Protein AF-A0A7J3LNP2-F1 (afdb_monomer_lite)

Radius of gyration: 27.48 Å; chains: 1; bounding box: 74×48×82 Å

pLDDT: mean 85.3, std 13.69, range [31.03, 98.06]

Sequence (519 aa):
MMDLSYWGIEAVNIIELNIPNTFGRKFVVDEKYLLKESVDSYGRHVEEKALRLLKEKGISVPEMIGESHVDGGKILTLFHLHKPIIKLEEHTLVKVARGLADISRLDKTDFQKLSVRQESLRESLALISSMVRERADKKTLDASEQAILSLDKDLIPFLQYFNTTLSHGDMHPDNLLMENDKVIFADWETIAIREELFDLAALLGCMAIAEPTDILGHKAKALLSEYVKEAKPTKLAFSLLPELVIASRLKWLCKWLILNNDYDIIRMESDLILMLLENRVKLRSLWLKYADTDFRYSRHKWFLQDAAMMDEVNKAMESLKAEPKNDAQFASDLRQSMIFHGQHDDIISLLKARNCIRQLYDRNKDPHILAEYTIAIGNSCLDLSKFGLRQALDATMKELKKIIDANPDNHDLKIGYAYSLRNNSIAIAEAGHLKTSLAMVAELGRLSESVDELEIKGEYARSLSNAITSLLPQTSQEELDIYFQKLDALYRRYETPKIRAAYQIAKTNMVRAGYRIKT

Structure (mmCIF, N/CA/C/O backbone):
data_AF-A0A7J3LNP2-F1
#
_entry.id   AF-A0A7J3LNP2-F1
#
loop_
_atom_site.group_PDB
_atom_site.id
_atom_site.type_symbol
_atom_site.label_atom_id
_atom_site.label_alt_id
_atom_site.label_comp_id
_atom_site.label_asym_id
_atom_site.label_entity_id
_atom_site.label_seq_id
_atom_site.pdbx_PDB_ins_code
_atom_site.Cartn_x
_atom_site.Cartn_y
_atom_site.Cartn_z
_atom_site.occupancy
_atom_site.B_iso_or_equiv
_atom_site.auth_seq_id
_atom_site.auth_comp_id
_atom_site.auth_asym_id
_atom_site.auth_atom_id
_atom_site.pdbx_PDB_model_num
ATOM 1 N N . MET A 1 1 ? -29.470 19.037 32.939 1.00 49.69 1 MET A N 1
ATOM 2 C CA . MET A 1 1 ? -30.241 18.302 31.917 1.00 49.69 1 MET A CA 1
ATOM 3 C C . MET A 1 1 ? -29.855 18.929 30.587 1.00 49.69 1 MET A C 1
ATOM 5 O O . MET A 1 1 ? -29.885 20.151 30.527 1.00 49.69 1 MET A O 1
ATOM 9 N N . MET A 1 2 ? -29.352 18.163 29.613 1.00 63.81 2 MET A N 1
ATOM 10 C CA . MET A 1 2 ? -29.056 18.720 28.283 1.00 63.81 2 MET A CA 1
ATOM 11 C C . MET A 1 2 ? -30.386 19.103 27.628 1.00 63.81 2 MET A C 1
ATOM 13 O O . MET A 1 2 ? -31.267 18.255 27.525 1.00 63.81 2 MET A O 1
ATOM 17 N N . ASP A 1 3 ? -30.547 20.373 27.258 1.00 67.94 3 ASP A N 1
ATOM 18 C CA . ASP A 1 3 ? -31.742 20.853 26.565 1.00 67.94 3 ASP A CA 1
ATOM 19 C C . ASP A 1 3 ? -31.627 20.514 25.073 1.00 67.94 3 ASP A C 1
ATOM 21 O O . ASP A 1 3 ? -30.800 21.077 24.358 1.00 67.94 3 ASP A O 1
ATOM 25 N N . LEU A 1 4 ? -32.423 19.540 24.628 1.00 76.12 4 LEU A N 1
ATOM 26 C CA . LEU A 1 4 ? -32.481 19.073 23.238 1.00 76.12 4 LEU A CA 1
ATOM 27 C C . LEU A 1 4 ? -33.705 19.636 22.494 1.00 76.12 4 LEU A C 1
ATOM 29 O O . LEU A 1 4 ? -33.967 19.247 21.352 1.00 76.12 4 LEU A O 1
ATOM 33 N N . SER A 1 5 ? -34.436 20.580 23.105 1.00 71.62 5 SER A N 1
ATOM 34 C CA . SER A 1 5 ? -35.644 21.187 22.529 1.00 71.62 5 SER A CA 1
ATOM 35 C C . SER A 1 5 ? -35.372 21.926 21.218 1.00 71.62 5 SER A C 1
ATOM 37 O O . SER A 1 5 ? -36.244 21.975 20.352 1.00 71.62 5 SER A O 1
ATOM 39 N N . TYR A 1 6 ? -34.141 22.411 21.013 1.00 72.62 6 TYR A N 1
ATOM 40 C CA . TYR A 1 6 ? -33.697 23.005 19.748 1.00 72.62 6 TYR A CA 1
ATOM 41 C C . TYR A 1 6 ? -33.817 22.041 18.554 1.00 72.62 6 TYR A C 1
ATOM 43 O O . TYR A 1 6 ? -34.052 22.471 17.427 1.00 72.62 6 TYR A O 1
ATOM 51 N N . TRP A 1 7 ? -33.719 20.730 18.795 1.00 78.00 7 TRP A N 1
ATOM 52 C CA . TRP A 1 7 ? -33.943 19.687 17.788 1.00 78.00 7 TRP A CA 1
ATOM 53 C C . TRP A 1 7 ? -35.367 19.115 17.817 1.00 78.00 7 TRP A C 1
ATOM 55 O O . TRP A 1 7 ? -35.637 18.103 17.174 1.00 78.00 7 TRP A O 1
ATOM 65 N N . GLY A 1 8 ? -36.285 19.742 18.559 1.00 77.25 8 GLY A N 1
ATOM 66 C CA . GLY A 1 8 ? -37.655 19.264 18.745 1.00 77.25 8 GLY A CA 1
ATOM 67 C C . GLY A 1 8 ? -37.750 17.983 19.579 1.00 77.25 8 GLY A C 1
ATOM 68 O O . GLY A 1 8 ? -38.730 17.251 19.451 1.00 77.25 8 GLY A O 1
ATOM 69 N N . ILE A 1 9 ? -36.733 17.684 20.397 1.00 79.19 9 ILE A N 1
ATOM 70 C CA . ILE A 1 9 ? -36.665 16.467 21.212 1.00 79.19 9 ILE A CA 1
ATOM 71 C C . ILE A 1 9 ? -36.854 16.832 22.683 1.00 79.19 9 ILE A C 1
ATOM 73 O O . ILE A 1 9 ? -35.995 17.456 23.305 1.00 79.19 9 ILE A O 1
ATOM 77 N N . GLU A 1 10 ? -37.969 16.387 23.252 1.00 81.38 10 GLU A N 1
ATOM 78 C CA . GLU A 1 10 ? -38.196 16.382 24.697 1.00 81.38 10 GLU A CA 1
ATOM 79 C C . GLU A 1 10 ? -37.646 15.077 25.280 1.00 81.38 10 GLU A C 1
ATOM 81 O O . GLU A 1 10 ? -38.357 14.079 25.383 1.00 81.38 10 GLU A O 1
ATOM 86 N N . ALA A 1 11 ? -36.352 15.065 25.602 1.00 76.81 11 ALA A N 1
ATOM 87 C CA . ALA A 1 11 ? -35.687 13.861 26.086 1.00 76.81 11 ALA A CA 1
ATOM 88 C C . ALA A 1 11 ? -36.170 13.448 27.479 1.00 76.81 11 ALA A C 1
ATOM 90 O O . ALA A 1 11 ? -36.102 14.229 28.431 1.00 76.81 11 ALA A O 1
ATOM 91 N N . VAL A 1 12 ? -36.594 12.191 27.606 1.00 77.06 12 VAL A N 1
ATOM 92 C CA . VAL A 1 12 ? -37.086 11.611 28.866 1.00 77.06 12 VAL A CA 1
ATOM 93 C C . VAL A 1 12 ? -35.993 10.789 29.546 1.00 77.06 12 VAL A C 1
ATOM 95 O O . VAL A 1 12 ? -35.893 10.776 30.773 1.00 77.06 12 VAL A O 1
ATOM 98 N N . ASN A 1 13 ? -35.146 10.126 28.758 1.00 83.25 13 ASN A N 1
ATOM 99 C CA . ASN A 1 13 ? -34.056 9.289 29.232 1.00 83.25 13 ASN A CA 1
ATOM 100 C C . ASN A 1 13 ? -32.752 9.623 28.496 1.00 83.25 13 ASN A C 1
ATOM 102 O O . ASN A 1 13 ? -32.675 9.536 27.271 1.00 83.25 13 ASN A O 1
ATOM 106 N N . ILE A 1 14 ? -31.713 9.975 29.254 1.00 86.62 14 ILE A N 1
ATOM 107 C CA . ILE A 1 14 ? -30.367 10.226 28.734 1.00 86.62 14 ILE A CA 1
ATOM 108 C C . ILE A 1 14 ? -29.396 9.362 29.530 1.00 86.62 14 ILE A C 1
ATOM 110 O O . ILE A 1 14 ? -29.218 9.564 30.731 1.00 86.62 14 ILE A O 1
ATOM 114 N N . ILE A 1 15 ? -28.759 8.413 28.850 1.00 87.38 15 ILE A N 1
ATOM 115 C CA . ILE A 1 15 ? -27.792 7.489 29.442 1.00 87.38 15 ILE A CA 1
ATOM 116 C C . ILE A 1 15 ? -26.427 7.789 28.843 1.00 87.38 15 ILE A C 1
ATOM 118 O O . ILE A 1 15 ? -26.240 7.692 27.633 1.00 87.38 15 ILE A O 1
ATOM 122 N N . GLU A 1 16 ? -25.457 8.137 29.680 1.00 87.62 16 GLU A N 1
ATOM 123 C CA . GLU A 1 16 ? -24.072 8.252 29.233 1.00 87.62 16 GLU A CA 1
ATOM 124 C C . GLU A 1 16 ? -23.495 6.869 28.922 1.00 87.62 16 GLU A C 1
ATOM 126 O O . GLU A 1 16 ? -23.549 5.953 29.746 1.00 87.62 16 GLU A O 1
ATOM 131 N N . LEU A 1 17 ? -22.928 6.723 27.727 1.00 81.94 17 LEU A N 1
ATOM 132 C CA . LEU A 1 17 ? -22.176 5.542 27.348 1.00 81.94 17 LEU A CA 1
ATOM 133 C C . LEU A 1 17 ? -20.747 5.701 27.847 1.00 81.94 17 LEU A C 1
ATOM 135 O O . LEU A 1 17 ? -19.989 6.535 27.350 1.00 81.94 17 LEU A O 1
ATOM 139 N N . ASN A 1 18 ? -20.360 4.860 28.799 1.00 71.94 18 ASN A N 1
ATOM 140 C CA . ASN A 1 18 ? -18.971 4.761 29.212 1.00 71.94 18 ASN A CA 1
ATOM 141 C C . ASN A 1 18 ? -18.219 3.859 28.223 1.00 71.94 18 ASN A C 1
ATOM 143 O O . ASN A 1 18 ? -18.024 2.672 28.482 1.00 71.94 18 ASN A O 1
ATOM 147 N N . ILE A 1 19 ? -17.889 4.407 27.050 1.00 67.06 19 ILE A N 1
ATOM 148 C CA . ILE A 1 19 ? -17.102 3.708 26.029 1.00 67.06 19 ILE A CA 1
ATOM 149 C C . ILE A 1 19 ? -15.628 4.044 26.259 1.00 67.06 19 ILE A C 1
ATOM 151 O O . ILE A 1 19 ? -15.241 5.208 26.118 1.00 67.06 19 ILE A O 1
ATOM 155 N N . PRO A 1 20 ? -14.782 3.062 26.606 1.00 54.44 20 PRO A N 1
ATOM 156 C CA . PRO A 1 20 ? -13.359 3.309 26.756 1.00 54.44 20 PRO A CA 1
ATOM 157 C C . PRO A 1 20 ? -12.757 3.853 25.452 1.00 54.44 20 PRO A C 1
ATOM 159 O O . PRO A 1 20 ? -12.968 3.293 24.380 1.00 54.44 20 PRO A O 1
ATOM 162 N N . ASN A 1 21 ? -11.923 4.892 25.553 1.00 54.72 21 ASN A N 1
ATOM 163 C CA . ASN A 1 21 ? -11.027 5.363 24.484 1.00 54.72 21 ASN A CA 1
ATOM 164 C C . ASN A 1 21 ? -11.664 6.016 23.241 1.00 54.72 21 ASN A C 1
ATOM 166 O O . ASN A 1 21 ? -10.982 6.101 22.212 1.00 54.72 21 ASN A O 1
ATOM 170 N N . THR A 1 22 ? -12.903 6.507 23.332 1.00 62.06 22 THR A N 1
ATOM 171 C CA . THR A 1 22 ? -13.508 7.382 22.310 1.00 62.06 22 THR A CA 1
ATOM 172 C C . THR A 1 22 ? -13.171 8.844 22.578 1.00 62.06 22 THR A C 1
ATOM 174 O O . THR A 1 22 ? -13.056 9.240 23.742 1.00 62.06 22 THR A O 1
ATOM 177 N N . PHE A 1 23 ? -13.049 9.678 21.542 1.00 62.78 23 PHE A N 1
ATOM 178 C CA . PHE A 1 23 ? -12.929 11.112 21.779 1.00 62.78 23 PHE A CA 1
ATOM 179 C C . PHE A 1 23 ? -14.318 11.709 22.043 1.00 62.78 23 PHE A C 1
ATOM 181 O O . PHE A 1 23 ? -15.286 11.485 21.310 1.00 62.78 23 PHE A O 1
ATOM 188 N N . GLY A 1 24 ? -14.410 12.492 23.116 1.00 72.88 24 GLY A N 1
ATOM 189 C CA . GLY A 1 24 ? -15.668 13.096 23.539 1.00 72.88 24 GLY A CA 1
ATOM 190 C C . GLY A 1 24 ? -16.588 12.145 24.311 1.00 72.88 24 GLY A C 1
ATOM 191 O O . GLY A 1 24 ? -16.359 10.938 24.392 1.00 72.88 24 GLY A O 1
ATOM 192 N N . ARG A 1 25 ? -17.633 12.715 24.918 1.00 85.00 25 ARG A N 1
ATOM 193 C CA . ARG A 1 25 ? -18.634 11.965 25.696 1.00 85.00 25 ARG A CA 1
ATOM 194 C C . ARG A 1 25 ? -19.793 11.583 24.788 1.00 85.00 25 ARG A C 1
ATOM 196 O O . ARG A 1 25 ? -20.217 12.390 23.964 1.00 85.00 25 ARG A O 1
ATOM 203 N N . LYS A 1 26 ? -20.316 10.368 24.934 1.00 88.81 26 LYS A N 1
ATOM 204 C CA . LYS A 1 26 ? -21.424 9.857 24.118 1.00 88.81 26 LYS A CA 1
ATOM 205 C C . LYS A 1 26 ? -22.612 9.533 25.016 1.00 88.81 26 LYS A C 1
ATOM 207 O O . LYS A 1 26 ? -22.437 8.956 26.084 1.00 88.81 26 LYS A O 1
ATOM 212 N N . PHE A 1 27 ? -23.816 9.880 24.581 1.00 90.06 27 PHE A N 1
ATOM 213 C CA . PHE A 1 27 ? -25.049 9.651 25.327 1.00 90.06 27 PHE A CA 1
ATOM 214 C C . PHE A 1 27 ? -26.096 9.009 24.424 1.00 90.06 27 PHE A C 1
ATOM 216 O O . PHE A 1 27 ? -26.294 9.449 23.294 1.00 90.06 27 PHE A O 1
ATOM 223 N N . VAL A 1 28 ? -26.792 7.995 24.923 1.00 90.50 28 VAL A N 1
ATOM 224 C CA . VAL A 1 28 ? -28.015 7.486 24.301 1.00 90.50 28 VAL A CA 1
ATOM 225 C C . VAL A 1 28 ? -29.185 8.309 24.813 1.00 90.50 28 VAL A C 1
ATOM 227 O O . VAL A 1 28 ? -29.370 8.430 26.023 1.00 90.50 28 VAL A O 1
ATOM 230 N N . VAL A 1 29 ? -29.974 8.852 23.891 1.00 90.50 29 VAL A N 1
ATOM 231 C CA . VAL A 1 29 ? -31.170 9.643 24.190 1.00 90.50 29 VAL A CA 1
ATOM 232 C C . VAL A 1 29 ? -32.399 8.878 23.708 1.00 90.50 29 VAL A C 1
ATOM 234 O O . VAL A 1 29 ? -32.508 8.555 22.520 1.00 90.50 29 VAL A O 1
ATOM 237 N N . ASP A 1 30 ? -33.296 8.558 24.643 1.00 89.56 30 ASP A N 1
ATOM 238 C CA . ASP A 1 30 ? -34.567 7.845 24.434 1.00 89.56 30 ASP A CA 1
ATOM 239 C C . ASP A 1 30 ? -34.457 6.561 23.591 1.00 89.56 30 ASP A C 1
ATOM 241 O O . ASP A 1 30 ? -35.380 6.217 22.854 1.00 89.56 30 ASP A O 1
ATOM 245 N N . GLU A 1 31 ? -33.308 5.875 23.654 1.00 87.19 31 GLU A N 1
ATOM 246 C CA . GLU A 1 31 ? -32.991 4.669 22.861 1.00 87.19 31 GLU A CA 1
ATOM 247 C C . GLU A 1 31 ? -33.110 4.856 21.334 1.00 87.19 31 GLU A C 1
ATOM 249 O O . GLU A 1 31 ? -33.154 3.888 20.575 1.00 87.19 31 GLU A O 1
ATOM 254 N N . LYS A 1 32 ? -33.151 6.108 20.869 1.00 88.94 32 LYS A N 1
ATOM 255 C CA . LYS A 1 32 ? -33.367 6.474 19.461 1.00 88.94 32 LYS A CA 1
ATOM 256 C C . LYS A 1 32 ? -32.224 7.277 18.875 1.00 88.94 32 LYS A C 1
ATOM 258 O O . LYS A 1 32 ? -31.996 7.217 17.666 1.00 88.94 32 LYS A O 1
ATOM 263 N N . TYR A 1 33 ? -31.518 8.023 19.717 1.00 91.94 33 TYR A N 1
ATOM 264 C CA . TYR A 1 33 ? -30.468 8.923 19.277 1.00 91.94 33 TYR A CA 1
ATOM 265 C C . TYR A 1 33 ? -29.167 8.688 20.028 1.00 91.94 33 TYR A C 1
ATOM 267 O O . TYR A 1 33 ? -29.158 8.260 21.183 1.00 91.94 33 TYR A O 1
ATOM 275 N N . LEU A 1 34 ? -28.072 9.008 19.351 1.00 90.94 34 LEU A N 1
ATOM 276 C CA . LEU A 1 34 ? -26.740 9.096 19.919 1.00 90.94 34 LEU A CA 1
ATOM 277 C C . LEU A 1 34 ? -26.313 10.564 19.905 1.00 90.94 34 LEU A C 1
ATOM 279 O O . LEU A 1 34 ? -26.183 11.170 18.846 1.00 90.94 34 LEU A O 1
ATOM 283 N N . LEU A 1 35 ? -26.080 11.132 21.079 1.00 90.19 35 LEU A N 1
ATOM 284 C CA . LEU A 1 35 ? -25.554 12.479 21.247 1.00 90.19 35 LEU A CA 1
ATOM 285 C C . LEU A 1 35 ? -24.053 12.397 21.539 1.00 90.19 35 LEU A C 1
ATOM 287 O O . LEU A 1 35 ? -23.650 11.765 22.514 1.00 90.19 35 LEU A O 1
ATOM 291 N N . LYS A 1 36 ? -23.225 13.031 20.707 1.00 89.25 36 LYS A N 1
ATOM 292 C CA . LYS A 1 36 ? -21.769 13.139 20.888 1.00 89.25 36 LYS A CA 1
ATOM 293 C C . LYS A 1 36 ? -21.424 14.558 21.336 1.00 89.25 36 LYS A C 1
ATOM 295 O O . LYS A 1 36 ? -21.728 15.519 20.635 1.00 89.25 36 LYS A O 1
ATOM 300 N N . GLU A 1 37 ? -20.776 14.685 22.488 1.00 88.44 37 GLU A N 1
ATOM 301 C CA . GLU A 1 37 ? -20.154 15.921 22.961 1.00 88.44 37 GLU A CA 1
ATOM 302 C C . GLU A 1 37 ? -18.683 15.926 22.549 1.00 88.44 37 GLU A C 1
ATOM 304 O O . GLU A 1 37 ? -17.913 15.060 22.962 1.00 88.44 37 GLU A O 1
ATOM 309 N N . SER A 1 38 ? -18.290 16.922 21.761 1.00 85.81 38 SER A N 1
ATOM 310 C CA . SER A 1 38 ? -16.926 17.114 21.269 1.00 85.81 38 SER A CA 1
ATOM 311 C C . SER A 1 38 ? -16.432 18.535 21.540 1.00 85.81 38 SER A C 1
ATOM 313 O O . SER A 1 38 ? -17.206 19.426 21.895 1.00 85.81 38 SER A O 1
ATOM 315 N N . VAL A 1 39 ? -15.123 18.744 21.404 1.00 85.00 39 VAL A N 1
ATOM 316 C CA . VAL A 1 39 ? -14.512 20.074 21.502 1.00 85.00 39 VAL A CA 1
ATOM 317 C C . VAL A 1 39 ? -14.521 20.723 20.124 1.00 85.00 39 VAL A C 1
ATOM 319 O O . VAL A 1 39 ? -14.145 20.083 19.135 1.00 85.00 39 VAL A O 1
ATOM 322 N N . ASP A 1 40 ? -14.914 21.995 20.079 1.00 80.88 40 ASP A N 1
ATOM 323 C CA . ASP A 1 40 ? -14.811 22.822 18.885 1.00 80.88 40 ASP A CA 1
ATOM 324 C C . ASP A 1 40 ? -13.344 22.909 18.459 1.00 80.88 40 ASP A C 1
ATOM 326 O O . ASP A 1 40 ? -12.478 23.447 19.155 1.00 80.88 40 ASP A O 1
ATOM 330 N N . SER A 1 41 ? -13.038 22.248 17.351 1.00 81.81 41 SER A N 1
ATOM 331 C CA . SER A 1 41 ? -11.676 22.035 16.904 1.00 81.81 41 SER A CA 1
ATOM 332 C C . SER A 1 41 ? -11.641 21.894 15.396 1.00 81.81 41 SER A C 1
ATOM 334 O O . SER A 1 41 ? -12.581 21.429 14.751 1.00 81.81 41 SER A O 1
ATOM 336 N N . TYR A 1 42 ? -10.488 22.228 14.825 1.00 80.38 42 TYR A N 1
ATOM 337 C CA . TYR A 1 42 ? -10.254 22.061 13.398 1.00 80.38 42 TYR A CA 1
ATOM 338 C C . TYR A 1 42 ? -10.544 20.628 12.916 1.00 80.38 42 TYR A C 1
ATOM 340 O O . TYR A 1 42 ? -11.175 20.440 11.878 1.00 80.38 42 TYR A O 1
ATOM 348 N N . GLY A 1 43 ? -10.138 19.617 13.695 1.00 82.75 43 GLY A N 1
ATOM 349 C CA . GLY A 1 43 ? -10.396 18.209 13.382 1.00 82.75 43 GLY A CA 1
ATOM 350 C C . GLY A 1 43 ? -11.888 17.880 13.302 1.00 82.75 43 GLY A C 1
ATOM 351 O O . GLY A 1 43 ? -12.305 17.188 12.376 1.00 82.75 43 GLY A O 1
ATOM 352 N N . ARG A 1 44 ? -12.704 18.446 14.201 1.00 85.94 44 ARG A N 1
ATOM 353 C CA . ARG A 1 44 ? -14.159 18.249 14.213 1.00 85.94 44 ARG A CA 1
ATOM 354 C C . ARG A 1 44 ? -14.830 18.807 12.954 1.00 85.94 44 ARG A C 1
ATOM 356 O O . ARG A 1 44 ? -15.644 18.121 12.342 1.00 85.94 44 ARG A O 1
ATOM 363 N N . HIS A 1 45 ? -14.442 20.000 12.503 1.00 86.56 45 HIS A N 1
ATOM 364 C CA . HIS A 1 45 ? -14.977 20.566 11.256 1.00 86.56 45 HIS A CA 1
ATOM 365 C C . HIS A 1 45 ? -14.568 19.771 10.009 1.00 86.56 45 HIS A C 1
ATOM 367 O O . HIS A 1 45 ? -15.322 19.697 9.036 1.00 86.56 45 HIS A O 1
ATOM 373 N N . VAL A 1 46 ? -13.364 19.190 10.007 1.00 89.94 46 VAL A N 1
ATOM 374 C CA . VAL A 1 46 ? -12.918 18.304 8.922 1.00 89.94 46 VAL A CA 1
ATOM 375 C C . VAL A 1 46 ? -13.741 17.014 8.917 1.00 89.94 46 VAL A C 1
ATOM 377 O O . VAL A 1 46 ? -14.215 16.613 7.854 1.00 89.94 46 VAL A O 1
ATOM 380 N N . GLU A 1 47 ? -13.972 16.402 10.083 1.00 90.25 47 GLU A N 1
ATOM 381 C CA . GLU A 1 47 ? -14.825 15.215 10.235 1.00 90.25 47 GLU A CA 1
ATOM 382 C C . GLU A 1 47 ? -16.250 15.476 9.724 1.00 90.25 47 GLU A C 1
ATOM 384 O O . GLU A 1 47 ? -16.773 14.696 8.932 1.00 90.25 47 GLU A O 1
ATOM 389 N N . GLU A 1 48 ? -16.876 16.586 10.119 1.00 89.56 48 GLU A N 1
ATOM 390 C CA . GLU A 1 48 ? -18.234 16.947 9.691 1.00 89.56 48 GLU A CA 1
ATOM 391 C C . GLU A 1 48 ? -18.354 17.053 8.160 1.00 89.56 48 GLU A C 1
ATOM 393 O O . GLU A 1 48 ? -19.250 16.459 7.550 1.00 89.56 48 GLU A O 1
ATOM 398 N N . LYS A 1 49 ? -17.420 17.767 7.519 1.00 92.44 49 LYS A N 1
ATOM 399 C CA . LYS A 1 49 ? -17.374 17.893 6.055 1.00 92.44 49 LYS A CA 1
ATOM 400 C C . LYS A 1 49 ? -17.125 16.544 5.385 1.00 92.44 49 LYS A C 1
ATOM 402 O O . LYS A 1 49 ? -17.752 16.244 4.368 1.00 92.44 49 LYS A O 1
ATOM 407 N N . ALA A 1 50 ? -16.237 15.730 5.955 1.00 94.00 50 ALA A N 1
ATOM 408 C CA . ALA A 1 50 ? -15.946 14.399 5.446 1.00 94.00 50 ALA A CA 1
ATOM 409 C C . ALA A 1 50 ? -17.171 13.478 5.527 1.00 94.00 50 ALA A C 1
ATOM 411 O O . ALA A 1 50 ? -17.459 12.801 4.547 1.00 94.00 50 ALA A O 1
ATOM 412 N N . LEU A 1 51 ? -17.935 13.494 6.625 1.00 93.88 51 LEU A N 1
ATOM 413 C CA . LEU A 1 51 ? -19.164 12.702 6.781 1.00 93.88 51 LEU A CA 1
ATOM 414 C C . LEU A 1 51 ? -20.204 13.023 5.700 1.00 93.88 51 LEU A C 1
ATOM 416 O O . LEU A 1 51 ? -20.802 12.109 5.130 1.00 93.88 51 LEU A O 1
ATOM 420 N N . ARG A 1 52 ? -20.394 14.310 5.377 1.00 93.75 52 ARG A N 1
ATOM 421 C CA . ARG A 1 52 ? -21.301 14.727 4.293 1.00 93.75 52 ARG A CA 1
ATOM 422 C C . ARG A 1 52 ? -20.842 14.181 2.944 1.00 93.75 52 ARG A C 1
ATOM 424 O O . ARG A 1 52 ? -21.628 13.536 2.253 1.00 93.75 52 ARG A O 1
ATOM 431 N N . LEU A 1 53 ? -19.560 14.352 2.617 1.00 96.12 53 LEU A N 1
ATOM 432 C CA . LEU A 1 53 ? -18.990 13.844 1.369 1.00 96.12 53 LEU A CA 1
ATOM 433 C C . LEU A 1 53 ? -19.035 12.308 1.296 1.00 96.12 53 LEU A C 1
ATOM 435 O O . LEU A 1 53 ? -19.331 11.752 0.245 1.00 96.12 53 LEU A O 1
ATOM 439 N N . LEU A 1 54 ? -18.782 11.604 2.400 1.00 96.88 54 LEU A N 1
ATOM 440 C CA . LEU A 1 54 ? -18.891 10.145 2.474 1.00 96.88 54 LEU A CA 1
ATOM 441 C C . LEU A 1 54 ? -20.317 9.682 2.149 1.00 96.88 54 LEU A C 1
ATOM 443 O O . LEU A 1 54 ? -20.482 8.793 1.313 1.00 96.88 54 LEU A O 1
ATOM 447 N N . LYS A 1 55 ? -21.338 10.331 2.731 1.00 94.69 55 LYS A N 1
ATOM 448 C CA . LYS A 1 55 ? -22.754 10.058 2.431 1.00 94.69 55 LYS A CA 1
ATOM 449 C C . LYS A 1 55 ? -23.072 10.322 0.955 1.00 94.69 55 LYS A C 1
ATOM 451 O O . LYS A 1 55 ? -23.695 9.481 0.311 1.00 94.69 55 LYS A O 1
ATOM 456 N N . GLU A 1 56 ? -22.596 11.436 0.390 1.00 95.88 56 GLU A N 1
ATOM 457 C CA . GLU A 1 56 ? -22.747 11.768 -1.041 1.00 95.88 56 GLU A CA 1
ATOM 458 C C . GLU A 1 56 ? -22.086 10.734 -1.964 1.00 95.88 56 GLU A C 1
ATOM 460 O O . GLU A 1 56 ? -22.610 10.420 -3.033 1.00 95.88 56 GLU A O 1
ATOM 465 N N . LYS A 1 57 ? -20.947 10.173 -1.545 1.00 95.94 57 LYS A N 1
ATOM 466 C CA . LYS A 1 57 ? -20.227 9.112 -2.264 1.00 95.94 57 LYS A CA 1
ATOM 467 C C . LYS A 1 57 ? -20.803 7.711 -2.012 1.00 95.94 57 LYS A C 1
ATOM 469 O O . LYS A 1 57 ? -20.254 6.739 -2.523 1.00 95.94 57 LYS A O 1
ATOM 474 N N . GLY A 1 58 ? -21.900 7.597 -1.261 1.00 94.50 58 GLY A N 1
ATOM 475 C CA . GLY A 1 58 ? -22.602 6.338 -1.011 1.00 94.50 58 GLY A CA 1
ATOM 476 C C . GLY A 1 58 ? -22.013 5.473 0.107 1.00 94.50 58 GLY A C 1
ATOM 477 O O . GLY A 1 58 ? -22.437 4.328 0.265 1.00 94.50 58 GLY A O 1
ATOM 478 N N . ILE A 1 59 ? -21.072 5.995 0.901 1.00 95.94 59 ILE A N 1
ATOM 479 C CA . ILE A 1 59 ? -20.570 5.298 2.089 1.00 95.94 59 ILE A CA 1
ATOM 480 C C . ILE A 1 59 ? -21.618 5.371 3.199 1.00 95.94 59 ILE A C 1
ATOM 482 O O . ILE A 1 59 ? -22.189 6.425 3.482 1.00 95.94 59 ILE A O 1
ATOM 486 N N . SER A 1 60 ? -21.859 4.233 3.847 1.00 94.38 60 SER A N 1
ATOM 487 C CA . SER A 1 60 ? -22.771 4.138 4.986 1.00 94.38 60 SER A CA 1
ATOM 488 C C . SER A 1 60 ? -22.091 4.689 6.244 1.00 94.38 60 SER A C 1
ATOM 490 O O . SER A 1 60 ? -21.193 4.063 6.809 1.00 94.38 60 SER A O 1
ATOM 492 N N . VAL A 1 61 ? -22.514 5.882 6.655 1.00 94.75 61 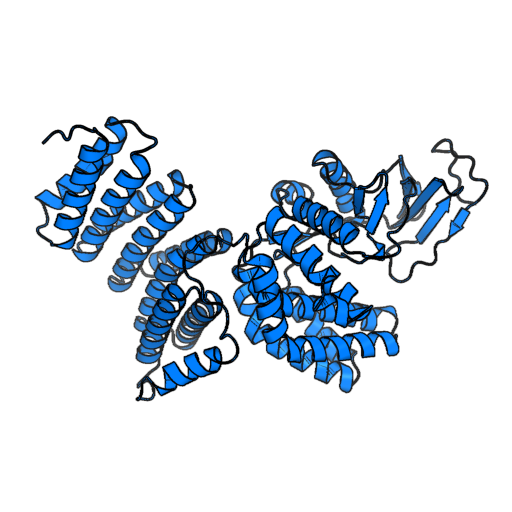VAL A N 1
ATOM 493 C CA . VAL A 1 61 ? -22.037 6.618 7.836 1.00 94.75 61 VAL A CA 1
ATOM 494 C C . VAL A 1 61 ? -23.218 6.943 8.761 1.00 94.75 61 VAL A C 1
ATOM 496 O O . VAL A 1 61 ? -24.353 6.958 8.276 1.00 94.75 61 VAL A O 1
ATOM 499 N N . PRO A 1 62 ? -22.993 7.213 10.063 1.00 91.81 62 PRO A N 1
ATOM 500 C CA . PRO A 1 62 ? -24.056 7.599 10.982 1.00 91.81 62 PRO A CA 1
ATOM 501 C C . PRO A 1 62 ? -24.845 8.799 10.466 1.00 91.81 62 PRO A C 1
ATOM 503 O O . PRO A 1 62 ? -24.266 9.801 10.030 1.00 91.81 62 PRO A O 1
ATOM 506 N N . GLU A 1 63 ? -26.171 8.715 10.528 1.00 89.12 63 GLU A N 1
ATOM 507 C CA . GLU A 1 63 ? -27.017 9.813 10.081 1.00 89.12 63 GLU A CA 1
ATOM 508 C C . GLU A 1 63 ? -27.055 10.931 11.123 1.00 89.12 63 GLU A C 1
ATOM 510 O O . GLU A 1 63 ? -27.622 10.778 12.203 1.00 89.12 63 GLU A O 1
ATOM 515 N N . MET A 1 64 ? -26.439 12.062 10.777 1.00 88.62 64 MET A N 1
ATOM 516 C CA . MET A 1 64 ? -26.445 13.280 11.582 1.00 88.62 64 MET A CA 1
ATOM 517 C C . MET A 1 64 ? -27.778 14.015 11.423 1.00 88.62 64 MET A C 1
ATOM 519 O O . MET A 1 64 ? -28.158 14.383 10.312 1.00 88.62 64 MET A O 1
ATOM 523 N N . ILE A 1 65 ? -28.450 14.255 12.545 1.00 89.06 65 ILE A N 1
ATOM 524 C CA . ILE A 1 65 ? -29.720 14.987 12.629 1.00 89.06 65 ILE A CA 1
ATOM 525 C C . ILE A 1 65 ? -29.451 16.484 12.746 1.00 89.06 65 ILE A C 1
ATOM 527 O O . ILE A 1 65 ? -30.117 17.298 12.110 1.00 89.06 65 ILE A O 1
ATOM 531 N N . GLY A 1 66 ? -28.458 16.854 13.552 1.00 85.06 66 GLY A N 1
ATOM 532 C CA . GLY A 1 66 ? -28.119 18.247 13.771 1.00 85.06 66 GLY A CA 1
ATOM 533 C C . GLY A 1 66 ? -26.891 18.434 14.644 1.00 85.06 66 GLY A C 1
ATOM 534 O O . GLY A 1 66 ? -26.399 17.506 15.288 1.00 85.06 66 GLY A O 1
ATOM 535 N N . GLU A 1 67 ? -26.412 19.670 14.653 1.00 87.31 67 GLU A N 1
ATOM 536 C CA . GLU A 1 67 ? -25.291 20.124 15.460 1.00 87.31 67 GLU A CA 1
ATOM 537 C C . GLU A 1 67 ? -25.656 21.438 16.157 1.00 87.31 67 GLU A C 1
ATOM 539 O O . GLU A 1 67 ? -26.398 22.252 15.605 1.00 87.31 67 GLU A O 1
ATOM 544 N N . SER A 1 68 ? -25.169 21.617 17.385 1.00 85.06 68 SER A N 1
ATOM 545 C CA . SER A 1 68 ? -25.340 22.839 18.164 1.00 85.06 68 SER A CA 1
ATOM 546 C C . SER A 1 68 ? -24.050 23.178 18.895 1.00 85.06 68 SER A C 1
ATOM 548 O O . SER A 1 68 ? -23.426 22.315 19.519 1.00 85.06 68 SER A O 1
ATOM 550 N N . HIS A 1 69 ? -23.687 24.457 18.863 1.00 84.88 69 HIS A N 1
ATOM 551 C CA . HIS A 1 69 ? -22.610 24.996 19.682 1.00 84.88 69 HIS A CA 1
ATOM 552 C C . HIS A 1 69 ? -23.146 25.304 21.078 1.00 84.88 69 HIS A C 1
ATOM 554 O O . HIS A 1 69 ? -24.251 25.828 21.228 1.00 84.88 69 HIS A O 1
ATOM 560 N N . VAL A 1 70 ? -22.361 24.970 22.093 1.00 82.31 70 VAL A N 1
ATOM 561 C CA . VAL A 1 70 ? -22.660 25.258 23.498 1.00 82.31 70 VAL A CA 1
ATOM 562 C C . VAL A 1 70 ? -21.532 26.080 24.104 1.00 82.31 70 VAL A C 1
ATOM 564 O O . VAL A 1 70 ? -20.379 26.008 23.663 1.00 82.31 70 VAL A O 1
ATOM 567 N N . ASP A 1 71 ? -21.869 26.851 25.135 1.00 74.12 71 ASP A N 1
ATOM 568 C CA . ASP A 1 71 ? -20.915 27.696 25.848 1.00 74.12 71 ASP A CA 1
ATOM 569 C C . ASP A 1 71 ? -19.674 26.909 26.299 1.00 74.12 71 ASP A C 1
ATOM 571 O O . ASP A 1 71 ? -19.751 25.766 26.758 1.00 74.12 71 ASP A O 1
ATOM 575 N N . GLY A 1 72 ? -18.505 27.543 26.165 1.00 76.69 72 GLY A N 1
ATOM 576 C CA . GLY A 1 72 ? -17.214 26.934 26.500 1.00 76.69 72 GLY A CA 1
ATOM 577 C C . GLY A 1 72 ? -16.530 26.185 25.352 1.00 76.69 72 GLY A C 1
ATOM 578 O O . GLY A 1 72 ? -15.623 25.399 25.615 1.00 76.69 72 GLY A O 1
ATOM 579 N N . GLY A 1 73 ? -16.934 26.422 24.097 1.00 81.31 73 GLY A N 1
ATOM 580 C CA . GLY A 1 73 ? -16.277 25.841 22.918 1.00 81.31 73 GLY A CA 1
ATOM 581 C C . GLY A 1 73 ? -16.574 24.353 22.738 1.00 81.31 73 GLY A C 1
ATOM 582 O O . GLY A 1 73 ? -15.715 23.596 22.287 1.00 81.31 73 GLY A O 1
ATOM 583 N N . LYS A 1 74 ? -17.769 23.911 23.142 1.00 85.50 74 LYS A N 1
ATOM 584 C CA . LYS A 1 74 ? -18.234 22.536 22.948 1.00 85.50 74 LYS A CA 1
ATOM 585 C C . LYS A 1 74 ? -19.202 22.459 21.779 1.00 85.50 74 LYS A C 1
ATOM 587 O O . LYS A 1 74 ? -19.976 23.383 21.535 1.00 85.50 74 LYS A O 1
ATOM 592 N N . ILE A 1 75 ? -19.190 21.317 21.110 1.00 87.00 75 ILE A N 1
ATOM 593 C CA . ILE A 1 75 ? -20.102 20.986 20.024 1.00 87.00 75 ILE A CA 1
ATOM 594 C C . ILE A 1 75 ? -20.866 19.723 20.406 1.00 87.00 75 ILE A C 1
ATOM 596 O O . ILE A 1 75 ? -20.266 18.691 20.719 1.00 87.00 75 ILE A O 1
ATOM 600 N N . LEU A 1 76 ? -22.193 19.815 20.364 1.00 89.00 76 LEU A N 1
ATOM 601 C CA . LEU A 1 76 ? -23.096 18.682 20.499 1.00 89.00 76 LEU A CA 1
ATOM 602 C C . LEU A 1 76 ? -23.583 18.269 19.117 1.00 89.00 76 LEU A C 1
ATOM 604 O O . LEU A 1 76 ? -24.211 19.062 18.417 1.00 89.00 76 LEU A O 1
ATOM 608 N N . THR A 1 77 ? -23.325 17.022 18.745 1.00 88.94 77 THR A N 1
ATOM 609 C CA . THR A 1 77 ? -23.778 16.448 17.478 1.00 88.94 77 THR A CA 1
ATOM 610 C C . THR A 1 77 ? -24.731 15.298 17.759 1.00 88.94 77 THR A C 1
ATOM 612 O O . THR A 1 77 ? -24.392 14.361 18.485 1.00 88.94 77 THR A O 1
ATOM 615 N N . LEU A 1 78 ? -25.931 15.373 17.191 1.00 90.69 78 LEU A N 1
ATOM 616 C CA . LEU A 1 78 ? -26.976 14.375 17.360 1.00 90.69 78 LEU A CA 1
ATOM 617 C C . LEU A 1 78 ? -27.039 13.464 16.131 1.00 90.69 78 LEU A C 1
ATOM 619 O O . LEU A 1 78 ? -27.130 13.942 15.000 1.00 90.69 78 LEU A O 1
ATOM 623 N N . PHE A 1 79 ? -27.038 12.156 16.364 1.00 91.38 79 PHE A N 1
ATOM 624 C CA . PHE A 1 79 ? -27.136 11.117 15.344 1.00 91.38 79 PHE A CA 1
ATOM 625 C C . PHE A 1 79 ? -28.313 10.180 15.619 1.00 91.38 79 PHE A C 1
ATOM 627 O O . PHE A 1 79 ? -28.731 10.019 16.768 1.00 91.38 79 PHE A O 1
ATOM 634 N N . HIS A 1 80 ? -28.802 9.495 14.587 1.00 91.50 80 HIS A N 1
ATOM 635 C CA . HIS A 1 80 ? -29.626 8.304 14.791 1.00 91.50 80 HIS A CA 1
ATOM 636 C C . HIS A 1 80 ? -28.820 7.191 15.474 1.00 91.50 80 HIS A C 1
ATOM 638 O O . HIS A 1 80 ? -27.639 6.978 15.188 1.00 91.50 80 HIS A O 1
ATOM 644 N N . LEU A 1 81 ? -29.458 6.490 16.414 1.00 89.81 81 LEU A N 1
ATOM 645 C CA . LEU A 1 81 ? -28.844 5.361 17.102 1.00 89.81 81 LEU A CA 1
ATOM 646 C C . LEU A 1 81 ? -28.910 4.112 16.216 1.00 89.81 81 LEU A C 1
ATOM 648 O O . LEU A 1 81 ? -29.993 3.647 15.867 1.00 89.81 81 LEU A O 1
ATOM 652 N N . HIS A 1 82 ? -27.751 3.527 15.922 1.00 90.00 82 HIS A N 1
ATOM 653 C CA . HIS A 1 82 ? -27.642 2.247 15.219 1.00 90.00 82 HIS A CA 1
ATOM 654 C C . HIS A 1 82 ? -27.083 1.161 16.146 1.00 90.00 82 HIS A C 1
ATOM 656 O O . HIS A 1 82 ? -26.470 1.450 17.176 1.00 90.00 82 HIS A O 1
ATOM 662 N N . LYS A 1 83 ? -27.297 -0.110 15.789 1.00 89.44 83 LYS A N 1
ATOM 663 C CA . LYS A 1 83 ? -26.874 -1.243 16.623 1.00 89.44 83 LYS A CA 1
ATOM 664 C C . LYS A 1 83 ? -25.412 -1.609 16.350 1.00 89.44 83 LYS A C 1
ATOM 666 O O . LYS A 1 83 ? -25.051 -1.725 15.179 1.00 89.44 83 LYS A O 1
ATOM 671 N N . PRO A 1 84 ? -24.589 -1.855 17.382 1.00 89.06 84 PRO A N 1
ATOM 672 C CA . PRO A 1 84 ? -23.231 -2.349 17.188 1.00 89.06 84 PRO A CA 1
ATOM 673 C C . PRO A 1 84 ? -23.231 -3.772 16.624 1.00 89.06 84 PRO A C 1
ATOM 675 O O . PRO A 1 84 ? -24.130 -4.575 16.903 1.00 89.06 84 PRO A O 1
ATOM 678 N N . ILE A 1 85 ? -22.202 -4.107 15.848 1.00 88.62 85 ILE A N 1
ATOM 679 C CA . ILE A 1 85 ? -21.957 -5.485 15.424 1.00 88.62 85 ILE A CA 1
ATOM 680 C C . ILE A 1 85 ? -21.380 -6.265 16.609 1.00 88.62 85 ILE A C 1
ATOM 682 O O . ILE A 1 85 ? -20.223 -6.105 16.970 1.00 88.62 85 ILE A O 1
ATOM 686 N N . ILE A 1 86 ? -22.189 -7.147 17.198 1.00 81.00 86 ILE A N 1
ATOM 687 C CA . ILE A 1 86 ? -21.796 -7.908 18.398 1.00 81.00 86 ILE A CA 1
ATOM 688 C C . ILE A 1 86 ? -20.725 -8.965 18.077 1.00 81.00 86 ILE A C 1
ATOM 690 O O . ILE A 1 86 ? -19.860 -9.245 18.902 1.00 81.00 86 ILE A O 1
ATOM 694 N N . LYS A 1 87 ? -20.789 -9.587 16.889 1.00 85.00 87 LYS A N 1
ATOM 695 C CA . LYS A 1 87 ? -19.835 -10.617 16.447 1.00 85.00 87 LYS A CA 1
ATOM 696 C C . LYS A 1 87 ? -19.490 -10.482 14.969 1.00 85.00 87 LYS A C 1
ATOM 698 O O . LYS A 1 87 ? -20.372 -10.357 14.117 1.00 85.00 87 LYS A O 1
ATOM 703 N N . LEU A 1 88 ? -18.198 -10.588 14.671 1.00 90.44 88 LEU A N 1
ATOM 704 C CA . LEU A 1 88 ? -17.652 -10.606 13.316 1.00 90.44 88 LEU A CA 1
ATOM 705 C C . LEU A 1 88 ? -17.662 -12.028 12.737 1.00 90.44 88 LEU A C 1
ATOM 707 O O . LEU A 1 88 ? -16.627 -12.672 12.586 1.00 90.44 88 LEU A O 1
ATOM 711 N N . GLU A 1 89 ? -18.855 -12.527 12.426 1.00 93.12 89 GLU A N 1
ATOM 712 C CA . GLU A 1 89 ? -19.029 -13.784 11.686 1.00 93.12 89 GLU A CA 1
ATOM 713 C C . GLU A 1 89 ? -18.647 -13.617 10.201 1.00 93.12 89 GLU A C 1
ATOM 715 O O . GLU A 1 89 ? -18.642 -12.501 9.676 1.00 93.12 89 GLU A O 1
ATOM 720 N N . GLU A 1 90 ? -18.379 -14.717 9.485 1.00 94.88 90 GLU A N 1
ATOM 721 C CA . GLU A 1 90 ? -17.921 -14.688 8.078 1.00 94.88 90 GLU A CA 1
ATOM 722 C C . GLU A 1 90 ? -18.802 -13.826 7.165 1.00 94.88 90 GLU A C 1
ATOM 724 O O . GLU A 1 90 ? -18.305 -12.981 6.423 1.00 94.88 90 GLU A O 1
ATOM 729 N N . HIS A 1 91 ? -20.122 -14.004 7.243 1.00 93.94 91 HIS A N 1
ATOM 730 C CA . HIS A 1 91 ? -21.073 -13.266 6.411 1.00 93.94 91 HIS A CA 1
ATOM 731 C C . HIS A 1 91 ? -21.065 -11.756 6.702 1.00 93.94 91 HIS A C 1
ATOM 733 O O . HIS A 1 91 ? -21.319 -10.950 5.805 1.00 93.94 91 HIS A O 1
ATOM 739 N N . THR A 1 92 ? -20.759 -11.365 7.941 1.00 95.31 92 THR A N 1
ATOM 740 C CA . THR A 1 92 ? -20.603 -9.965 8.341 1.00 95.31 92 THR A CA 1
ATOM 741 C C . THR A 1 92 ? -19.271 -9.419 7.847 1.00 95.31 92 THR A C 1
ATOM 743 O O . THR A 1 92 ? -19.234 -8.330 7.282 1.00 95.31 92 THR A O 1
ATOM 746 N N . LEU A 1 93 ? -18.189 -10.193 7.966 1.00 96.62 93 LEU A N 1
ATOM 747 C CA . LEU A 1 93 ? -16.861 -9.814 7.479 1.00 96.62 93 LEU A CA 1
ATOM 748 C C . LEU A 1 93 ? -16.830 -9.576 5.966 1.00 96.62 93 LEU A C 1
ATOM 750 O O . LEU A 1 93 ? -16.160 -8.652 5.523 1.00 96.62 93 LEU A O 1
ATOM 754 N N . VAL A 1 94 ? -17.606 -10.325 5.179 1.00 96.81 94 VAL A N 1
ATOM 755 C CA . VAL A 1 94 ? -17.791 -10.057 3.738 1.00 96.81 94 VAL A CA 1
ATOM 756 C C . VAL A 1 94 ? -18.385 -8.661 3.499 1.00 96.81 94 VAL A C 1
ATOM 758 O O . VAL A 1 94 ? -17.959 -7.944 2.596 1.00 96.81 94 VAL A O 1
ATOM 761 N N . LYS A 1 95 ? -19.350 -8.227 4.318 1.00 96.75 95 LYS A N 1
ATOM 762 C CA . LYS A 1 95 ? -19.955 -6.887 4.202 1.00 96.75 95 LYS A CA 1
ATOM 763 C C . LYS A 1 95 ? -18.996 -5.792 4.655 1.00 96.75 95 LYS A C 1
ATOM 765 O O . LYS A 1 95 ? -18.893 -4.763 3.993 1.00 96.75 95 LYS A O 1
ATOM 770 N N . VAL A 1 96 ? -18.262 -6.037 5.741 1.00 97.50 96 VAL A N 1
ATOM 771 C CA . VAL A 1 96 ? -17.214 -5.129 6.225 1.00 97.50 96 VAL A CA 1
ATOM 772 C C . VAL A 1 96 ? -16.119 -4.974 5.166 1.00 97.50 96 VAL A C 1
ATOM 774 O O . VAL A 1 96 ? -15.735 -3.850 4.859 1.00 97.50 96 VAL A O 1
ATOM 777 N N . ALA A 1 97 ? -15.681 -6.071 4.538 1.00 97.44 97 ALA A N 1
ATOM 778 C CA . ALA A 1 97 ? -14.710 -6.056 3.445 1.00 97.44 97 ALA A CA 1
ATOM 779 C C . ALA A 1 97 ? -15.161 -5.172 2.278 1.00 97.44 97 ALA A C 1
ATOM 781 O O . ALA A 1 97 ? -14.379 -4.355 1.799 1.00 97.44 97 ALA A O 1
ATOM 782 N N . ARG A 1 98 ? -16.425 -5.297 1.851 1.00 97.25 98 ARG A N 1
ATOM 783 C CA . ARG A 1 98 ? -17.007 -4.458 0.790 1.00 97.25 98 ARG A CA 1
ATOM 784 C C . ARG A 1 98 ? -17.012 -2.982 1.165 1.00 97.25 98 ARG A C 1
ATOM 786 O O . ARG A 1 98 ? -16.558 -2.166 0.376 1.00 97.25 98 ARG A O 1
ATOM 793 N N . GLY A 1 99 ? -17.445 -2.648 2.380 1.00 96.75 99 GLY A N 1
ATOM 794 C CA . GLY A 1 99 ? -17.449 -1.262 2.848 1.00 96.75 99 GLY A CA 1
ATOM 795 C C . GLY A 1 99 ? -16.041 -0.663 2.965 1.00 96.75 99 GLY A C 1
ATOM 796 O O . GLY A 1 99 ? -15.807 0.457 2.520 1.00 96.75 99 GLY A O 1
ATOM 797 N N . LEU A 1 100 ? -15.069 -1.430 3.471 1.00 97.31 100 LEU A N 1
ATOM 798 C CA . LEU A 1 100 ? -13.658 -1.030 3.477 1.00 97.31 100 LEU A CA 1
ATOM 799 C C . LEU A 1 100 ? -13.116 -0.840 2.054 1.00 97.31 100 LEU A C 1
ATOM 801 O O . LEU A 1 100 ? -12.355 0.096 1.799 1.00 97.31 100 LEU A O 1
ATOM 805 N N . ALA A 1 101 ? -13.507 -1.711 1.122 1.00 96.94 101 ALA A N 1
ATOM 806 C CA . ALA A 1 101 ? -13.141 -1.584 -0.279 1.00 96.94 101 ALA A CA 1
ATOM 807 C C . ALA A 1 101 ? -13.731 -0.308 -0.895 1.00 96.94 101 ALA A C 1
ATOM 809 O O . ALA A 1 101 ? -12.997 0.437 -1.544 1.00 96.94 101 ALA A O 1
ATOM 810 N N . ASP A 1 102 ? -15.007 -0.006 -0.639 1.00 97.38 102 ASP A N 1
ATOM 811 C CA . ASP A 1 102 ? -15.663 1.229 -1.081 1.00 97.38 102 ASP A CA 1
ATOM 812 C C . ASP A 1 102 ? -14.914 2.470 -0.592 1.00 97.38 102 ASP A C 1
ATOM 814 O O . ASP A 1 102 ? -14.574 3.324 -1.409 1.00 97.38 102 ASP A O 1
ATOM 818 N N . ILE A 1 103 ? -14.562 2.525 0.699 1.00 97.38 103 ILE A N 1
ATOM 819 C CA . ILE A 1 103 ? -13.776 3.623 1.286 1.00 97.38 103 ILE A CA 1
ATOM 820 C C . ILE A 1 103 ? -12.421 3.756 0.580 1.00 97.38 103 ILE A C 1
ATOM 822 O O . ILE A 1 103 ? -12.033 4.853 0.177 1.00 97.38 103 ILE A O 1
ATOM 826 N N . SER A 1 104 ? -11.710 2.641 0.381 1.00 95.81 104 SER A N 1
ATOM 827 C CA . SER A 1 104 ? -10.370 2.654 -0.221 1.00 95.81 104 SER A CA 1
ATOM 828 C C . SER A 1 104 ? -10.352 3.090 -1.694 1.00 95.81 104 SER A C 1
ATOM 830 O O . SER A 1 104 ? -9.344 3.621 -2.160 1.00 95.81 104 SER A O 1
ATOM 832 N N . ARG A 1 105 ? -11.467 2.905 -2.418 1.00 95.19 105 ARG A N 1
ATOM 833 C CA . ARG A 1 105 ? -11.628 3.282 -3.833 1.00 95.19 105 ARG A CA 1
ATOM 834 C C . ARG A 1 105 ? -12.035 4.742 -4.042 1.00 95.19 105 ARG A C 1
ATOM 836 O O . ARG A 1 105 ? -12.036 5.201 -5.184 1.00 95.19 105 ARG A O 1
ATOM 843 N N . LEU A 1 106 ? -12.390 5.470 -2.982 1.00 96.69 106 LEU A N 1
ATOM 844 C CA . LEU A 1 106 ? -12.750 6.881 -3.093 1.00 96.69 106 LEU A CA 1
ATOM 845 C C . LEU A 1 106 ? -11.579 7.726 -3.604 1.00 96.69 106 LEU A C 1
ATOM 847 O O . LEU A 1 106 ? -10.418 7.516 -3.246 1.00 96.69 106 LEU A O 1
ATOM 851 N N . ASP A 1 107 ? -11.899 8.742 -4.407 1.00 94.94 107 ASP A N 1
ATOM 852 C CA . ASP A 1 107 ? -10.908 9.715 -4.853 1.00 94.94 107 ASP A CA 1
ATOM 853 C C . ASP A 1 107 ? -10.458 10.584 -3.671 1.00 94.94 107 ASP A C 1
ATOM 855 O O . ASP A 1 107 ? -11.154 11.499 -3.224 1.00 94.94 107 ASP A O 1
ATOM 859 N N . LYS A 1 108 ? -9.250 10.307 -3.176 1.00 94.00 108 LYS A N 1
ATOM 860 C CA . LYS A 1 108 ? -8.626 11.054 -2.081 1.00 94.00 108 LYS A CA 1
ATOM 861 C C . LYS A 1 108 ? -8.503 12.554 -2.358 1.00 94.00 108 LYS A C 1
ATOM 863 O O . LYS A 1 108 ? -8.438 13.321 -1.402 1.00 94.00 108 LYS A O 1
ATOM 868 N N . THR A 1 109 ? -8.475 12.996 -3.620 1.00 94.69 109 THR A N 1
ATOM 869 C CA . THR A 1 109 ? -8.349 14.424 -3.952 1.00 94.69 109 THR A CA 1
ATOM 870 C C . THR A 1 109 ? -9.565 15.230 -3.510 1.00 94.69 109 THR A C 1
ATOM 872 O O . THR A 1 109 ? -9.418 16.397 -3.148 1.00 94.69 109 THR A O 1
ATOM 875 N N . ASP A 1 110 ? -10.749 14.617 -3.447 1.00 95.62 110 ASP A N 1
ATOM 876 C CA . ASP A 1 110 ? -11.939 15.274 -2.907 1.00 95.62 110 ASP A CA 1
ATOM 877 C C . ASP A 1 110 ? -11.800 15.528 -1.401 1.00 95.62 110 ASP A C 1
ATOM 879 O O . ASP A 1 110 ? -12.158 16.599 -0.918 1.00 95.62 110 ASP A O 1
ATOM 883 N N . PHE A 1 111 ? -11.169 14.608 -0.673 1.00 96.31 111 PHE A N 1
ATOM 884 C CA . PHE A 1 111 ? -10.905 14.741 0.761 1.00 96.31 111 PHE A CA 1
ATOM 885 C C . PHE A 1 111 ? -9.723 15.675 1.062 1.00 96.31 111 PHE A C 1
ATOM 887 O O . PHE A 1 111 ? -9.748 16.401 2.055 1.00 96.31 111 PHE A O 1
ATOM 894 N N . GLN A 1 112 ? -8.725 15.751 0.175 1.00 94.88 112 GLN A N 1
ATOM 895 C CA . GLN A 1 112 ? -7.650 16.749 0.269 1.00 94.88 112 GLN A CA 1
ATOM 896 C C . GLN A 1 112 ? -8.194 18.181 0.197 1.00 94.88 112 GLN A C 1
ATOM 898 O O . GLN A 1 112 ? -7.714 19.048 0.924 1.00 94.88 112 GLN A O 1
ATOM 903 N N . LYS A 1 113 ? -9.225 18.433 -0.625 1.00 95.25 113 LYS A N 1
ATOM 904 C CA . LYS A 1 113 ? -9.902 19.745 -0.703 1.00 95.25 113 LYS A CA 1
ATOM 905 C C . LYS A 1 113 ? -10.636 20.109 0.591 1.00 95.25 113 LYS A C 1
ATOM 907 O O . LYS A 1 113 ? -10.839 21.288 0.860 1.00 95.25 113 LYS A O 1
ATOM 912 N N . LEU A 1 114 ? -11.016 19.110 1.391 1.00 94.25 114 LEU A N 1
ATOM 913 C CA . LEU A 1 114 ? -11.591 19.286 2.729 1.00 94.25 114 LEU A CA 1
ATOM 914 C C . LEU A 1 114 ? -10.521 19.399 3.822 1.00 94.25 114 LEU A C 1
ATOM 916 O O . LEU A 1 114 ? -10.853 19.417 5.005 1.00 94.25 114 LEU A O 1
ATOM 920 N N . SER A 1 115 ? -9.247 19.461 3.430 1.00 94.00 115 SER A N 1
ATOM 921 C CA . SER A 1 115 ? -8.098 19.499 4.327 1.00 94.00 115 SER A CA 1
ATOM 922 C C . SER A 1 115 ? -7.979 18.278 5.246 1.00 94.00 115 SER A C 1
ATOM 924 O O . SER A 1 115 ? -7.426 18.378 6.345 1.00 94.00 115 SER A O 1
ATOM 926 N N . VAL A 1 116 ? -8.461 17.114 4.793 1.00 94.88 116 VAL A N 1
ATOM 927 C CA . VAL A 1 116 ? -8.155 15.833 5.438 1.00 94.88 116 VAL A CA 1
ATOM 928 C C . VAL A 1 116 ? -6.641 15.628 5.414 1.00 94.88 116 VAL A C 1
ATOM 930 O O . VAL A 1 116 ? -5.995 15.720 4.366 1.00 94.88 116 VAL A O 1
ATOM 933 N N . ARG A 1 117 ? -6.073 15.378 6.595 1.00 93.88 117 ARG A N 1
ATOM 934 C CA . ARG A 1 117 ? -4.628 15.229 6.798 1.00 93.88 117 ARG A CA 1
ATOM 935 C C . ARG A 1 117 ? -4.057 14.051 6.010 1.00 93.88 117 ARG A C 1
ATOM 937 O O . ARG A 1 117 ? -4.735 13.050 5.778 1.00 93.88 117 ARG A O 1
ATOM 944 N N . GLN A 1 118 ? -2.788 14.170 5.640 1.00 94.31 118 GLN A N 1
ATOM 945 C CA . GLN A 1 118 ? -1.991 13.058 5.132 1.00 94.31 118 GLN A CA 1
ATOM 946 C C . GLN A 1 118 ? -1.098 12.584 6.269 1.00 94.31 118 GLN A C 1
ATOM 948 O O . GLN A 1 118 ? -0.393 13.393 6.865 1.00 94.31 118 GLN A O 1
ATOM 953 N N . GLU A 1 119 ? -1.160 11.298 6.582 1.00 93.69 119 GLU A N 1
ATOM 954 C CA . GLU A 1 119 ? -0.334 10.695 7.621 1.00 93.69 119 GLU A CA 1
ATOM 955 C C . GLU A 1 119 ? 0.509 9.585 7.015 1.00 93.69 119 GLU A C 1
ATOM 957 O O . GLU A 1 119 ? 0.009 8.749 6.264 1.00 93.69 119 GLU A O 1
ATOM 962 N N . SER A 1 120 ? 1.790 9.586 7.367 1.00 92.00 120 SER A N 1
ATOM 963 C CA . SER A 1 120 ? 2.746 8.575 6.943 1.00 92.00 120 SER A CA 1
ATOM 964 C C . SER A 1 120 ? 2.935 7.539 8.041 1.00 92.00 120 SER A C 1
ATOM 966 O O . SER A 1 120 ? 3.197 7.881 9.205 1.00 92.00 120 SER A O 1
ATOM 968 N N . LEU A 1 121 ? 2.875 6.256 7.682 1.00 93.19 121 LEU A N 1
ATOM 969 C CA . LEU A 1 121 ? 3.197 5.187 8.623 1.00 93.19 121 LEU A CA 1
ATOM 970 C C . LEU A 1 121 ? 4.665 5.261 9.073 1.00 93.19 121 LEU A C 1
ATOM 972 O O . LEU A 1 121 ? 4.965 4.962 10.226 1.00 93.19 121 LEU A O 1
ATOM 976 N N . ARG A 1 122 ? 5.577 5.727 8.208 1.00 93.69 122 ARG A N 1
ATOM 977 C CA . ARG A 1 122 ? 6.993 5.940 8.560 1.00 93.69 122 ARG A CA 1
ATOM 978 C C . ARG A 1 122 ? 7.145 6.949 9.698 1.00 93.69 122 ARG A C 1
ATOM 980 O O . ARG A 1 122 ? 7.872 6.688 10.651 1.00 93.69 122 ARG A O 1
ATOM 987 N N . GLU A 1 123 ? 6.486 8.098 9.582 1.00 92.81 123 GLU A N 1
ATOM 988 C CA . GLU A 1 123 ? 6.544 9.154 10.602 1.00 92.81 123 GLU A CA 1
ATOM 989 C C . GLU A 1 123 ? 5.898 8.676 11.904 1.00 92.81 123 GLU A C 1
ATOM 991 O O . GLU A 1 123 ? 6.453 8.864 12.985 1.00 92.81 123 GLU A O 1
ATOM 996 N N . SER A 1 124 ? 4.774 7.964 11.787 1.00 92.12 124 SER A N 1
ATOM 997 C CA . SER A 1 124 ? 4.087 7.356 12.926 1.00 92.12 124 SER A CA 1
ATOM 998 C C . SER A 1 124 ? 4.985 6.360 13.668 1.00 92.12 124 SER A C 1
ATOM 1000 O O . SER A 1 124 ? 5.085 6.426 14.890 1.00 92.12 124 SER A O 1
ATOM 1002 N N . LEU A 1 125 ? 5.684 5.471 12.953 1.00 93.81 125 LEU A N 1
ATOM 1003 C CA . LEU A 1 125 ? 6.603 4.493 13.550 1.00 93.81 125 LEU A CA 1
ATOM 1004 C C . LEU A 1 125 ? 7.813 5.153 14.226 1.00 93.81 125 LEU A C 1
ATOM 1006 O O . LEU A 1 125 ? 8.252 4.679 15.272 1.00 93.81 125 LEU A O 1
ATOM 1010 N N . ALA A 1 126 ? 8.320 6.266 13.686 1.00 92.31 126 ALA A N 1
ATOM 1011 C CA . ALA A 1 126 ? 9.396 7.025 14.325 1.00 92.31 126 ALA A CA 1
ATOM 1012 C C . ALA A 1 126 ? 8.953 7.616 15.677 1.00 92.31 126 ALA A C 1
ATOM 1014 O O . ALA A 1 126 ? 9.678 7.512 16.669 1.00 92.31 126 ALA A O 1
ATOM 1015 N N . LEU A 1 127 ? 7.740 8.178 15.738 1.00 92.06 127 LEU A N 1
ATOM 1016 C CA . LEU A 1 127 ? 7.146 8.684 16.981 1.00 92.06 127 LEU A CA 1
ATOM 1017 C C . LEU A 1 127 ? 6.899 7.554 17.990 1.00 92.06 127 LEU A C 1
ATOM 1019 O O . LEU A 1 127 ? 7.295 7.664 19.149 1.00 92.06 127 LEU A O 1
ATOM 1023 N N . ILE A 1 128 ? 6.316 6.445 17.528 1.00 93.00 128 ILE A N 1
ATOM 1024 C CA . ILE A 1 128 ? 6.084 5.224 18.315 1.00 93.00 128 ILE A CA 1
ATOM 1025 C C . ILE A 1 128 ? 7.393 4.726 18.935 1.00 93.00 128 ILE A C 1
ATOM 1027 O O . ILE A 1 128 ? 7.443 4.470 20.135 1.00 93.00 128 ILE A O 1
ATOM 1031 N N . SER A 1 129 ? 8.472 4.640 18.149 1.00 93.31 129 SER A N 1
ATOM 1032 C CA . SER A 1 129 ? 9.782 4.186 18.629 1.00 93.31 129 SER A CA 1
ATOM 1033 C C . SER A 1 129 ? 10.300 5.036 19.791 1.00 93.31 129 SER A C 1
ATOM 1035 O O . SER A 1 129 ? 10.752 4.495 20.803 1.00 93.31 129 SER A O 1
ATOM 1037 N N . SER A 1 130 ? 10.178 6.363 19.686 1.00 92.38 130 SER A N 1
ATOM 1038 C CA . SER A 1 130 ? 10.555 7.277 20.769 1.00 92.38 130 SER A CA 1
ATOM 1039 C C . SER A 1 130 ? 9.696 7.065 22.016 1.00 92.38 130 SER A C 1
ATOM 1041 O O . SER A 1 130 ? 10.223 6.994 23.123 1.00 92.38 130 SER A O 1
ATOM 1043 N N . MET A 1 131 ? 8.379 6.937 21.844 1.00 91.00 131 MET A N 1
ATOM 1044 C CA . MET A 1 131 ? 7.441 6.802 22.958 1.00 91.00 131 MET A CA 1
ATOM 1045 C C . MET A 1 131 ? 7.607 5.493 23.728 1.00 91.00 131 MET A C 1
ATOM 1047 O O . MET A 1 131 ? 7.553 5.493 24.956 1.00 91.00 131 MET A O 1
ATOM 1051 N N . VAL A 1 132 ? 7.810 4.376 23.024 1.00 92.56 132 VAL A N 1
ATOM 1052 C CA . VAL A 1 132 ? 8.053 3.078 23.664 1.00 92.56 132 VAL A CA 1
ATOM 1053 C C . VAL A 1 132 ? 9.318 3.154 24.519 1.00 92.56 132 VAL A C 1
ATOM 1055 O O . VAL A 1 132 ? 9.284 2.741 25.672 1.00 92.56 132 VAL A O 1
ATOM 1058 N N . ARG A 1 133 ? 10.411 3.737 24.013 1.00 93.19 133 ARG A N 1
ATOM 1059 C CA . ARG A 1 133 ? 11.661 3.887 24.783 1.00 93.19 133 ARG A CA 1
ATOM 1060 C C . ARG A 1 133 ? 11.504 4.714 26.054 1.00 93.19 133 ARG A C 1
ATOM 1062 O O . ARG A 1 133 ? 12.215 4.471 27.022 1.00 93.19 133 ARG A O 1
ATOM 1069 N N . GLU A 1 134 ? 10.604 5.690 26.041 1.00 92.19 134 GLU A N 1
ATOM 1070 C CA . GLU A 1 134 ? 10.352 6.562 27.186 1.00 92.19 134 GLU A CA 1
ATOM 1071 C C . GLU A 1 134 ? 9.466 5.898 28.251 1.00 92.19 134 GLU A C 1
ATOM 1073 O O . GLU A 1 134 ? 9.668 6.125 29.443 1.00 92.19 134 GLU A O 1
ATOM 1078 N N . ARG A 1 135 ? 8.471 5.102 27.836 1.00 90.94 135 ARG A N 1
ATOM 1079 C CA . ARG A 1 135 ? 7.351 4.698 28.708 1.00 90.94 135 ARG A CA 1
ATOM 1080 C C . ARG A 1 135 ? 7.232 3.202 28.970 1.00 90.94 135 ARG A C 1
ATOM 1082 O O . ARG A 1 135 ? 6.584 2.821 29.940 1.00 90.94 135 ARG A O 1
ATOM 1089 N N . ALA A 1 136 ? 7.776 2.360 28.098 1.00 91.81 136 ALA A N 1
ATOM 1090 C CA . ALA A 1 136 ? 7.591 0.920 28.186 1.00 91.81 136 ALA A CA 1
ATOM 1091 C C . ALA A 1 136 ? 8.452 0.303 29.296 1.00 91.81 136 ALA A C 1
ATOM 1093 O O . ALA A 1 136 ? 9.593 0.707 29.528 1.00 91.81 136 ALA A O 1
ATOM 1094 N N . ASP A 1 137 ? 7.925 -0.737 29.943 1.00 92.38 137 ASP A N 1
ATOM 1095 C CA . ASP A 1 137 ? 8.752 -1.624 30.757 1.00 92.38 137 ASP A CA 1
ATOM 1096 C C . ASP A 1 137 ? 9.729 -2.430 29.882 1.00 92.38 137 ASP A C 1
ATOM 1098 O O . ASP A 1 137 ? 9.644 -2.443 28.652 1.00 92.38 137 ASP A O 1
ATOM 1102 N N . LYS A 1 138 ? 10.675 -3.133 30.517 1.00 93.62 138 LYS A N 1
ATOM 1103 C CA . LYS A 1 138 ? 11.728 -3.859 29.794 1.00 93.62 138 LYS A CA 1
ATOM 1104 C C . LYS A 1 138 ? 11.172 -4.894 28.806 1.00 93.62 138 LYS A C 1
ATOM 1106 O O . LYS A 1 138 ? 11.672 -4.981 27.690 1.00 93.62 138 LYS A O 1
ATOM 1111 N N . LYS A 1 139 ? 10.139 -5.653 29.189 1.00 92.88 139 LYS A N 1
ATOM 1112 C CA . LYS A 1 139 ? 9.568 -6.710 28.337 1.00 92.88 139 LYS A CA 1
ATOM 1113 C C . LYS A 1 139 ? 8.871 -6.108 27.112 1.00 92.88 139 LYS A C 1
ATOM 1115 O O . LYS A 1 139 ? 9.076 -6.570 25.992 1.00 92.88 139 LYS A O 1
ATOM 1120 N N . THR A 1 140 ? 8.065 -5.076 27.334 1.00 94.94 140 THR A N 1
ATOM 1121 C CA . THR A 1 140 ? 7.327 -4.346 26.298 1.00 94.94 140 THR A CA 1
ATOM 1122 C C . THR A 1 140 ? 8.287 -3.637 25.345 1.00 94.94 140 THR A C 1
ATOM 1124 O O . THR A 1 140 ? 8.088 -3.662 24.127 1.00 94.94 140 THR A O 1
ATOM 1127 N N . LEU A 1 141 ? 9.359 -3.048 25.885 1.00 95.75 141 LEU A N 1
ATOM 1128 C CA . LEU A 1 141 ? 10.420 -2.424 25.106 1.00 95.75 141 LEU A CA 1
ATOM 1129 C C . LEU A 1 141 ? 11.117 -3.444 24.203 1.00 95.75 141 LEU A C 1
ATOM 1131 O O . LEU A 1 141 ? 11.207 -3.205 23.005 1.00 95.75 141 LEU A O 1
ATOM 1135 N N . ASP A 1 142 ? 11.541 -4.590 24.741 1.00 95.94 142 ASP A N 1
ATOM 1136 C CA . ASP A 1 142 ? 12.248 -5.619 23.967 1.00 95.94 142 ASP A CA 1
ATOM 1137 C C . ASP A 1 142 ? 11.386 -6.154 22.809 1.00 95.94 142 ASP A C 1
ATOM 1139 O O . ASP A 1 142 ? 11.857 -6.251 21.672 1.00 95.94 142 ASP A O 1
ATOM 1143 N N . ALA A 1 143 ? 10.099 -6.427 23.066 1.00 95.88 143 ALA A N 1
ATOM 1144 C CA . ALA A 1 143 ? 9.154 -6.856 22.032 1.00 95.88 143 ALA A CA 1
ATOM 1145 C C . ALA A 1 143 ? 8.964 -5.791 20.939 1.00 95.88 143 ALA A C 1
ATOM 1147 O O . ALA A 1 143 ? 8.978 -6.090 19.741 1.00 95.88 143 ALA A O 1
ATOM 1148 N N . SER A 1 144 ? 8.820 -4.532 21.350 1.00 96.56 144 SER A N 1
ATOM 1149 C CA . SER A 1 144 ? 8.623 -3.408 20.437 1.00 96.56 144 SER A CA 1
ATOM 1150 C C . SER A 1 144 ? 9.872 -3.100 19.615 1.00 96.56 144 SER A C 1
ATOM 1152 O O . SER A 1 144 ? 9.759 -2.849 18.419 1.00 96.56 144 SER A O 1
ATOM 1154 N N . GLU A 1 145 ? 11.067 -3.140 20.208 1.00 95.81 145 GLU A N 1
ATOM 1155 C CA . GLU A 1 145 ? 12.322 -2.918 19.484 1.00 95.81 145 GLU A CA 1
ATOM 1156 C C . GLU A 1 145 ? 12.579 -4.030 18.470 1.00 95.81 145 GLU A C 1
ATOM 1158 O O . GLU A 1 145 ? 12.955 -3.736 17.335 1.00 95.81 145 GLU A O 1
ATOM 1163 N N . GLN A 1 146 ? 12.292 -5.289 18.813 1.00 96.19 146 GLN A N 1
ATOM 1164 C CA . GLN A 1 146 ? 12.362 -6.386 17.849 1.00 96.19 146 GLN A CA 1
ATOM 1165 C C . GLN A 1 146 ? 11.404 -6.165 16.668 1.00 96.19 146 GLN A C 1
ATOM 1167 O O . GLN A 1 146 ? 11.785 -6.373 15.511 1.00 96.19 146 GLN A O 1
ATOM 1172 N N . ALA A 1 147 ? 10.180 -5.706 16.944 1.00 96.94 147 ALA A N 1
ATOM 1173 C CA . ALA A 1 147 ? 9.203 -5.373 15.914 1.00 96.94 147 ALA A CA 1
ATOM 1174 C C . ALA A 1 147 ? 9.681 -4.228 15.020 1.00 96.94 147 ALA A C 1
ATOM 1176 O O . ALA A 1 147 ? 9.699 -4.373 13.799 1.00 96.94 147 ALA A O 1
ATOM 1177 N N . ILE A 1 148 ? 10.114 -3.117 15.617 1.00 95.81 148 ILE A N 1
ATOM 1178 C CA . ILE A 1 148 ? 10.587 -1.929 14.901 1.00 95.81 148 ILE A CA 1
ATOM 1179 C C . ILE A 1 148 ? 11.790 -2.280 14.023 1.00 95.81 148 ILE A C 1
ATOM 1181 O O . ILE A 1 148 ? 11.769 -1.964 12.838 1.00 95.81 148 ILE A O 1
ATOM 1185 N N . LEU A 1 149 ? 12.772 -3.027 14.541 1.00 92.25 149 LEU A N 1
ATOM 1186 C CA . LEU A 1 149 ? 13.924 -3.489 13.758 1.00 92.25 149 LEU A CA 1
ATOM 1187 C C . LEU A 1 149 ? 13.506 -4.356 12.560 1.00 92.25 149 LEU A C 1
ATOM 1189 O O . LEU A 1 149 ? 14.072 -4.234 11.471 1.00 92.25 149 LEU A O 1
ATOM 1193 N N . SER A 1 150 ? 12.502 -5.224 12.732 1.00 92.38 150 SER A N 1
ATOM 1194 C CA . SER A 1 150 ? 11.955 -6.008 11.619 1.00 92.38 150 SER A CA 1
ATOM 1195 C C . SER A 1 150 ? 11.246 -5.116 10.597 1.00 92.38 150 SER A C 1
ATOM 1197 O O . SER A 1 150 ? 11.434 -5.305 9.396 1.00 92.38 150 SER A O 1
ATOM 1199 N N . LEU A 1 151 ? 10.449 -4.138 11.037 1.00 94.38 151 LEU A N 1
ATOM 1200 C CA . LEU A 1 151 ? 9.711 -3.231 10.152 1.00 94.38 151 LEU A CA 1
ATOM 1201 C C . LEU A 1 151 ? 10.636 -2.260 9.406 1.00 94.38 151 LEU A C 1
ATOM 1203 O O . LEU A 1 151 ? 10.407 -2.004 8.223 1.00 94.38 151 LEU A O 1
ATOM 1207 N N . ASP A 1 152 ? 11.704 -1.779 10.045 1.00 89.31 152 ASP A N 1
ATOM 1208 C CA . ASP A 1 152 ? 12.757 -0.958 9.432 1.00 89.31 152 ASP A CA 1
ATOM 1209 C C . ASP A 1 152 ? 13.389 -1.658 8.224 1.00 89.31 152 ASP A C 1
ATOM 1211 O O . ASP A 1 152 ? 13.749 -1.015 7.234 1.00 89.31 152 ASP A O 1
ATOM 1215 N N . LYS A 1 153 ? 13.498 -2.988 8.289 1.00 83.12 153 LYS A N 1
ATOM 1216 C CA . LYS A 1 153 ? 14.059 -3.819 7.223 1.00 83.12 153 LYS A CA 1
ATOM 1217 C C . LYS A 1 153 ? 13.022 -4.227 6.178 1.00 83.12 153 LYS A C 1
ATOM 1219 O O . LYS A 1 153 ? 13.304 -4.166 4.981 1.00 83.12 153 LYS A O 1
ATOM 1224 N N . ASP A 1 154 ? 11.855 -4.685 6.623 1.00 85.38 154 ASP A N 1
ATOM 1225 C CA . ASP A 1 154 ? 10.926 -5.442 5.779 1.00 85.38 154 ASP A CA 1
ATOM 1226 C C . ASP A 1 154 ? 9.675 -4.654 5.350 1.00 85.38 154 ASP A C 1
ATOM 1228 O O . ASP A 1 154 ? 9.023 -5.070 4.398 1.00 85.38 154 ASP A O 1
ATOM 1232 N N . LEU A 1 155 ? 9.365 -3.502 5.962 1.00 91.06 155 LEU A N 1
ATOM 1233 C CA . LEU A 1 155 ? 8.198 -2.676 5.606 1.00 91.06 155 LEU A CA 1
ATOM 1234 C C . LEU A 1 155 ? 8.574 -1.255 5.185 1.00 91.06 155 LEU A C 1
ATOM 1236 O O . LEU A 1 155 ? 8.232 -0.812 4.088 1.00 91.06 155 LEU A O 1
ATOM 1240 N N . ILE A 1 156 ? 9.278 -0.529 6.052 1.00 91.56 156 ILE A N 1
ATOM 1241 C CA . ILE A 1 156 ? 9.544 0.903 5.896 1.00 91.56 156 ILE A CA 1
ATOM 1242 C C . ILE A 1 156 ? 10.188 1.252 4.542 1.00 91.56 156 ILE A C 1
ATOM 1244 O O . ILE A 1 156 ? 9.752 2.230 3.925 1.00 91.56 156 ILE A O 1
ATOM 1248 N N . PRO A 1 157 ? 11.168 0.493 4.010 1.00 86.75 157 PRO A N 1
ATOM 1249 C CA . PRO A 1 157 ? 11.764 0.778 2.704 1.00 86.75 157 PRO A CA 1
ATOM 1250 C C . PRO A 1 157 ? 10.772 0.704 1.533 1.00 86.75 157 PRO A C 1
ATOM 1252 O O . PRO A 1 157 ? 11.046 1.270 0.471 1.00 86.75 157 PRO A O 1
ATOM 1255 N N . PHE A 1 158 ? 9.629 0.033 1.718 1.00 88.88 158 PHE A N 1
ATOM 1256 C CA . PHE A 1 158 ? 8.625 -0.191 0.679 1.00 88.88 158 PHE A CA 1
ATOM 1257 C C . PHE A 1 158 ? 7.423 0.742 0.756 1.00 88.88 158 PHE A C 1
ATOM 1259 O O . PHE A 1 158 ? 6.736 0.881 -0.250 1.00 88.88 158 PHE A O 1
ATOM 1266 N N . LEU A 1 159 ? 7.193 1.429 1.883 1.00 91.56 159 LEU A N 1
ATOM 1267 C CA . LEU A 1 159 ? 6.048 2.341 2.044 1.00 91.56 159 LEU A CA 1
ATOM 1268 C C . LEU A 1 159 ? 5.980 3.413 0.946 1.00 91.56 159 LEU A C 1
ATOM 1270 O O . LEU A 1 159 ? 4.900 3.777 0.499 1.00 91.56 159 LEU A O 1
ATOM 1274 N N . GLN A 1 160 ? 7.133 3.860 0.436 1.00 88.25 160 GLN A N 1
ATOM 1275 C CA . GLN A 1 160 ? 7.212 4.816 -0.679 1.00 88.25 160 GLN A CA 1
ATOM 1276 C C . GLN A 1 160 ? 6.590 4.311 -1.995 1.00 88.25 160 GLN A C 1
ATOM 1278 O O . GLN A 1 160 ? 6.347 5.104 -2.901 1.00 88.25 160 GLN A O 1
ATOM 1283 N N . TYR A 1 161 ? 6.374 3.000 -2.125 1.00 87.62 161 TYR A N 1
ATOM 1284 C CA . TYR A 1 161 ? 5.781 2.377 -3.306 1.00 87.62 161 TYR A CA 1
ATOM 1285 C C . TYR A 1 161 ? 4.289 2.084 -3.145 1.00 87.62 161 TYR A C 1
ATOM 1287 O O . TYR A 1 161 ? 3.644 1.694 -4.118 1.00 87.62 161 TYR A O 1
ATOM 1295 N N . PHE A 1 162 ? 3.744 2.236 -1.938 1.00 90.81 162 PHE A N 1
ATOM 1296 C CA . PHE A 1 162 ? 2.346 1.926 -1.676 1.00 90.81 162 PHE A CA 1
ATOM 1297 C C . PHE A 1 162 ? 1.478 3.021 -2.283 1.00 90.81 162 PHE A C 1
ATOM 1299 O O . PHE A 1 162 ? 1.848 4.199 -2.315 1.00 90.81 162 PHE A O 1
ATOM 1306 N N . ASN A 1 163 ? 0.292 2.644 -2.752 1.00 91.06 163 ASN A N 1
ATOM 1307 C CA . ASN A 1 163 ? -0.712 3.658 -3.014 1.00 91.06 163 ASN A CA 1
ATOM 1308 C C . ASN A 1 163 ? -1.166 4.261 -1.682 1.00 91.06 163 ASN A C 1
ATOM 1310 O O . ASN A 1 163 ? -1.267 3.552 -0.685 1.00 91.06 163 ASN A O 1
ATOM 1314 N N . THR A 1 164 ? -1.500 5.554 -1.670 1.00 94.69 164 THR A N 1
ATOM 1315 C CA . THR A 1 164 ? -2.284 6.122 -0.564 1.00 94.69 164 THR A CA 1
ATOM 1316 C C . THR A 1 164 ? -3.766 6.202 -0.908 1.00 94.69 164 THR A C 1
ATOM 1318 O O . THR A 1 164 ? -4.113 6.556 -2.044 1.00 94.69 164 THR A O 1
ATOM 1321 N N . THR A 1 165 ? -4.617 5.894 0.070 1.00 95.81 165 THR A N 1
ATOM 1322 C CA . THR A 1 165 ? -6.086 5.881 -0.007 1.00 95.81 165 THR A CA 1
ATOM 1323 C C . THR A 1 165 ? -6.684 6.658 1.162 1.00 95.81 165 THR A C 1
ATOM 1325 O O . THR A 1 165 ? -5.983 7.009 2.115 1.00 95.81 165 THR A O 1
ATOM 1328 N N . LEU A 1 166 ? -7.988 6.937 1.105 1.00 97.50 166 LEU A N 1
ATOM 1329 C CA . LEU A 1 166 ? -8.707 7.384 2.293 1.00 97.50 166 LEU A CA 1
ATOM 1330 C C . LEU A 1 166 ? -8.721 6.249 3.327 1.00 97.50 166 LEU A C 1
ATOM 1332 O O . LEU A 1 166 ? -8.900 5.085 2.968 1.00 97.50 166 LEU A O 1
ATOM 1336 N N . SER A 1 167 ? -8.509 6.596 4.590 1.00 96.25 167 SER A N 1
ATOM 1337 C CA . SER A 1 167 ? -8.526 5.687 5.730 1.00 96.25 167 SER A CA 1
ATOM 1338 C C . SER A 1 167 ? -9.393 6.286 6.831 1.00 96.25 167 SER A C 1
ATOM 1340 O O . SER A 1 167 ? -9.263 7.468 7.163 1.00 96.25 167 SER A O 1
ATOM 1342 N N . HIS A 1 168 ? -10.244 5.447 7.414 1.00 96.12 168 HIS A N 1
ATOM 1343 C CA . HIS A 1 168 ? -10.993 5.728 8.629 1.00 96.12 168 HIS A CA 1
ATOM 1344 C C . HIS A 1 168 ? -10.052 6.130 9.765 1.00 96.12 168 HIS A C 1
ATOM 1346 O O . HIS A 1 168 ? -10.280 7.133 10.425 1.00 96.12 168 HIS A O 1
ATOM 1352 N N . GLY A 1 169 ? -8.950 5.391 9.945 1.00 91.81 169 GLY A N 1
ATOM 1353 C CA . GLY A 1 169 ? -7.876 5.707 10.893 1.00 91.81 169 GLY A CA 1
ATOM 1354 C C . GLY A 1 169 ? -8.004 5.066 12.269 1.00 91.81 169 GLY A C 1
ATOM 1355 O O . GLY A 1 169 ? -6.981 4.897 12.946 1.00 91.81 169 GLY A O 1
ATOM 1356 N N . ASP A 1 170 ? -9.222 4.657 12.617 1.00 91.31 170 ASP A N 1
ATOM 1357 C CA . ASP A 1 170 ? -9.579 3.941 13.843 1.00 91.31 170 ASP A CA 1
ATOM 1358 C C . ASP A 1 170 ? -10.541 2.781 13.540 1.00 91.31 170 ASP A C 1
ATOM 1360 O O . ASP A 1 170 ? -11.692 2.761 13.968 1.00 91.31 170 ASP A O 1
ATOM 1364 N N . MET A 1 171 ? -10.123 1.851 12.677 1.00 94.31 171 MET A N 1
ATOM 1365 C CA . MET A 1 171 ? -10.958 0.719 12.252 1.00 94.31 171 MET A CA 1
ATOM 1366 C C . MET A 1 171 ? -11.020 -0.374 13.333 1.00 94.31 171 MET A C 1
ATOM 1368 O O . MET A 1 171 ? -10.456 -1.460 13.186 1.00 94.31 171 MET A O 1
ATOM 1372 N N . HIS A 1 172 ? -11.679 -0.052 14.444 1.00 91.06 172 HIS A N 1
ATOM 1373 C CA . HIS A 1 172 ? -11.973 -0.964 15.543 1.00 91.06 172 HIS A CA 1
ATOM 1374 C C . HIS A 1 172 ? -13.338 -1.646 15.327 1.00 91.06 172 HIS A C 1
ATOM 1376 O O . HIS A 1 172 ? -14.252 -0.995 14.816 1.00 91.06 172 HIS A O 1
ATOM 1382 N N . PRO A 1 173 ? -13.536 -2.916 15.736 1.00 91.56 173 PRO A N 1
ATOM 1383 C CA . PRO A 1 173 ? -14.842 -3.575 15.659 1.00 91.56 173 PRO A CA 1
ATOM 1384 C C . PRO A 1 173 ? -15.995 -2.791 16.305 1.00 91.56 173 PRO A C 1
ATOM 1386 O O . PRO A 1 173 ? -17.097 -2.793 15.768 1.00 91.56 173 PRO A O 1
ATOM 1389 N N . ASP A 1 174 ? -15.733 -2.061 17.392 1.00 88.50 174 ASP A N 1
ATOM 1390 C CA . ASP A 1 174 ? -16.747 -1.238 18.081 1.00 88.50 174 ASP A CA 1
ATOM 1391 C C . ASP A 1 174 ? -17.232 -0.038 17.252 1.00 88.50 174 ASP A C 1
ATOM 1393 O O . ASP A 1 174 ? -18.320 0.487 17.489 1.00 88.50 174 ASP A O 1
ATOM 1397 N N . ASN A 1 175 ? -16.452 0.371 16.249 1.00 92.50 175 ASN A N 1
ATOM 1398 C CA . ASN A 1 175 ? -16.816 1.427 15.306 1.00 92.50 175 ASN A CA 1
ATOM 1399 C C . ASN A 1 175 ? -17.640 0.888 14.120 1.00 92.50 175 ASN A C 1
ATOM 1401 O O . ASN A 1 175 ? -17.996 1.645 13.214 1.00 92.50 175 ASN A O 1
ATOM 1405 N N . LEU A 1 176 ? -17.962 -0.412 14.114 1.00 94.62 176 LEU A N 1
ATOM 1406 C CA . LEU A 1 176 ? -18.800 -1.050 13.107 1.00 94.62 176 LEU A CA 1
ATOM 1407 C C . LEU A 1 176 ? -20.220 -1.244 13.645 1.00 94.62 176 LEU A C 1
ATOM 1409 O O . LEU A 1 176 ? -20.475 -2.027 14.564 1.00 94.62 176 LEU A O 1
ATOM 1413 N N . LEU A 1 177 ? -21.167 -0.553 13.022 1.00 94.06 177 LEU A N 1
ATOM 1414 C CA . LEU A 1 177 ? -22.591 -0.647 13.318 1.00 94.06 177 LEU A CA 1
ATOM 1415 C C . LEU A 1 177 ? -23.319 -1.361 12.169 1.00 94.06 177 LEU A C 1
ATOM 1417 O O . LEU A 1 177 ? -22.783 -1.521 11.071 1.00 94.06 177 LEU A O 1
ATOM 1421 N N . MET A 1 178 ? -24.547 -1.806 12.416 1.00 91.69 178 MET A N 1
ATOM 1422 C CA . MET A 1 178 ? -25.380 -2.498 11.435 1.00 91.69 178 MET A CA 1
ATOM 1423 C C . MET A 1 178 ? -26.776 -1.891 11.385 1.00 91.69 178 MET A C 1
ATOM 1425 O O . MET A 1 178 ? -27.452 -1.751 12.407 1.00 91.69 178 MET A O 1
ATOM 1429 N N . GLU A 1 179 ? -27.239 -1.623 10.170 1.00 89.94 179 GLU A N 1
ATOM 1430 C CA . GLU A 1 179 ? -28.612 -1.220 9.897 1.00 89.94 179 GLU A CA 1
ATOM 1431 C C . GLU A 1 179 ? -29.061 -1.773 8.547 1.00 89.94 179 GLU A C 1
ATOM 1433 O O . GLU A 1 179 ? -28.363 -1.617 7.550 1.00 89.94 179 GLU A O 1
ATOM 1438 N N . ASN A 1 180 ? -30.239 -2.404 8.495 1.00 87.88 180 ASN A N 1
ATOM 1439 C CA . ASN A 1 180 ? -30.841 -2.893 7.247 1.00 87.88 180 ASN A CA 1
ATOM 1440 C C . ASN A 1 180 ? -29.860 -3.688 6.362 1.00 87.88 180 ASN A C 1
ATOM 1442 O O . ASN A 1 180 ? -29.800 -3.498 5.149 1.00 87.88 180 ASN A O 1
ATOM 1446 N N . ASP A 1 181 ? -29.077 -4.567 6.992 1.00 87.06 181 ASP A N 1
ATOM 1447 C CA . ASP A 1 181 ? -28.052 -5.400 6.352 1.00 87.06 181 ASP A CA 1
ATOM 1448 C C . ASP A 1 181 ? -26.821 -4.657 5.792 1.00 87.06 181 ASP A C 1
ATOM 1450 O O . ASP A 1 181 ? -25.978 -5.260 5.122 1.00 87.06 181 ASP A O 1
ATOM 1454 N N . LYS A 1 182 ? -26.682 -3.362 6.094 1.00 90.50 182 LYS A N 1
ATOM 1455 C CA . LYS A 1 182 ? -25.537 -2.522 5.732 1.00 90.50 182 LYS A CA 1
ATOM 1456 C C . LYS A 1 182 ? -24.655 -2.241 6.942 1.00 90.50 182 LYS A C 1
ATOM 1458 O O . LYS A 1 182 ? -25.141 -1.919 8.025 1.00 90.50 182 LYS A O 1
ATOM 1463 N N . VAL A 1 183 ? -23.346 -2.320 6.719 1.00 95.19 183 VAL A N 1
ATOM 1464 C CA . VAL A 1 183 ? -22.336 -1.917 7.702 1.00 95.19 183 VAL A CA 1
ATOM 1465 C C . VAL A 1 183 ? -22.226 -0.400 7.687 1.00 95.19 183 VAL A C 1
ATOM 1467 O O . VAL A 1 183 ? -21.985 0.185 6.634 1.00 95.19 183 VAL A O 1
ATOM 1470 N N . ILE A 1 184 ? -22.386 0.219 8.850 1.00 95.94 184 ILE A N 1
ATOM 1471 C CA . ILE A 1 184 ? -22.176 1.647 9.069 1.00 95.94 184 ILE A CA 1
ATOM 1472 C C . ILE A 1 184 ? -20.842 1.819 9.794 1.00 95.94 184 ILE A C 1
ATOM 1474 O O . ILE A 1 184 ? -20.630 1.225 10.850 1.00 95.94 184 ILE A O 1
ATOM 1478 N N . PHE A 1 185 ? -19.956 2.642 9.237 1.00 95.50 185 PHE A N 1
ATOM 1479 C CA . PHE A 1 185 ? -18.668 2.978 9.849 1.00 95.50 185 PHE A CA 1
ATOM 1480 C C . PHE A 1 185 ? -18.829 4.255 10.667 1.00 95.50 185 PHE A C 1
ATOM 1482 O O . PHE A 1 185 ? -19.187 5.289 10.101 1.00 95.50 185 PHE A O 1
ATOM 1489 N N . ALA A 1 186 ? -18.607 4.187 11.975 1.00 92.62 186 ALA A N 1
ATOM 1490 C CA . ALA A 1 186 ? -18.778 5.301 12.903 1.00 92.62 186 ALA A CA 1
ATOM 1491 C C . ALA A 1 186 ? -17.434 5.822 13.431 1.00 92.62 186 ALA A C 1
ATOM 1493 O O . ALA A 1 186 ? -16.440 5.116 13.406 1.00 92.62 186 ALA A O 1
ATOM 1494 N N . ASP A 1 187 ? -17.443 7.035 13.989 1.00 89.81 187 ASP A N 1
ATOM 1495 C CA . ASP A 1 187 ? -16.272 7.679 14.613 1.00 89.81 187 ASP A CA 1
ATOM 1496 C C . ASP A 1 187 ? -15.143 8.067 13.635 1.00 89.81 187 ASP A C 1
ATOM 1498 O O . ASP A 1 187 ? -13.979 7.683 13.751 1.00 89.81 187 ASP A O 1
ATOM 1502 N N . TRP A 1 188 ? -15.498 8.914 12.664 1.00 92.94 188 TRP A N 1
ATOM 1503 C CA . TRP A 1 188 ? -14.620 9.364 11.576 1.00 92.94 188 TRP A CA 1
ATOM 1504 C C . TRP A 1 188 ? -13.607 10.450 11.966 1.00 92.94 188 TRP A C 1
ATOM 1506 O O . TRP A 1 188 ? -12.914 11.001 11.112 1.00 92.94 188 TRP A O 1
ATOM 1516 N N . GLU A 1 189 ? -13.467 10.774 13.244 1.00 89.06 189 GLU A N 1
ATOM 1517 C CA . GLU A 1 189 ? -12.572 11.830 13.734 1.00 89.06 189 GLU A CA 1
ATOM 1518 C C . GLU A 1 189 ? -11.085 11.572 13.466 1.00 89.06 189 GLU A C 1
ATOM 1520 O O . GLU A 1 189 ? -10.269 12.497 13.468 1.00 89.06 189 GLU A O 1
ATOM 1525 N N . THR A 1 190 ? -10.716 10.316 13.204 1.00 91.25 190 THR A N 1
ATOM 1526 C CA . THR A 1 190 ? -9.338 9.942 12.875 1.00 91.25 190 THR A CA 1
ATOM 1527 C C . THR A 1 190 ? -9.060 9.844 11.376 1.00 91.25 190 THR A C 1
ATOM 1529 O O . THR A 1 190 ? -7.929 9.488 11.003 1.00 91.25 190 THR A O 1
ATOM 1532 N N . ILE A 1 191 ? -10.023 10.245 10.535 1.00 94.81 191 ILE A N 1
ATOM 1533 C CA . ILE A 1 191 ? -9.921 10.202 9.076 1.00 94.81 191 ILE A CA 1
ATOM 1534 C C . ILE A 1 191 ? -8.613 10.832 8.590 1.00 94.81 191 ILE A C 1
ATOM 1536 O O . ILE A 1 191 ? -8.182 11.900 9.042 1.00 94.81 191 ILE A O 1
ATOM 1540 N N . ALA A 1 192 ? -7.937 10.137 7.684 1.00 95.94 192 ALA A N 1
ATOM 1541 C CA . ALA A 1 192 ? -6.757 10.655 7.009 1.00 95.94 192 ALA A CA 1
ATOM 1542 C C . ALA A 1 192 ? -6.544 9.944 5.678 1.00 95.94 192 ALA A C 1
ATOM 1544 O O . ALA A 1 192 ? -7.159 8.923 5.378 1.00 95.94 192 ALA A O 1
ATOM 1545 N N . ILE A 1 193 ? -5.613 10.467 4.897 1.00 97.25 193 ILE A N 1
ATOM 1546 C CA . ILE A 1 193 ? -5.051 9.774 3.747 1.00 97.25 193 ILE A CA 1
ATOM 1547 C C . ILE A 1 193 ? -3.786 9.062 4.221 1.00 97.25 193 ILE A C 1
ATOM 1549 O O . ILE A 1 193 ? -2.878 9.715 4.737 1.00 97.25 193 ILE A O 1
ATOM 1553 N N . ARG A 1 194 ? -3.750 7.737 4.063 1.00 95.88 194 ARG A N 1
ATOM 1554 C CA . ARG A 1 194 ? -2.666 6.850 4.525 1.00 95.88 194 ARG A CA 1
ATOM 1555 C C . ARG A 1 194 ? -2.315 5.833 3.451 1.00 95.88 194 ARG A C 1
ATOM 1557 O O . ARG A 1 194 ? -2.987 5.769 2.422 1.00 95.88 194 ARG A O 1
ATOM 1564 N N . GLU A 1 195 ? -1.267 5.053 3.677 1.00 95.06 195 GLU A N 1
ATOM 1565 C CA . GLU A 1 195 ? -0.955 3.889 2.856 1.00 95.06 195 GLU A CA 1
ATOM 1566 C C . GLU A 1 195 ? -2.161 2.934 2.764 1.00 95.06 195 GLU A C 1
ATOM 1568 O O . GLU A 1 195 ? -2.931 2.768 3.714 1.00 95.06 195 GLU A O 1
ATOM 1573 N N . GLU A 1 196 ? -2.347 2.324 1.593 1.00 94.38 196 GLU A N 1
ATOM 1574 C CA . GLU A 1 196 ? -3.401 1.338 1.365 1.00 94.38 196 GLU A CA 1
ATOM 1575 C C . GLU A 1 196 ? -3.321 0.191 2.386 1.00 94.38 196 GLU A C 1
ATOM 1577 O O . GLU A 1 196 ? -2.265 -0.101 2.947 1.00 94.38 196 GLU A O 1
ATOM 1582 N N . LEU A 1 197 ? -4.453 -0.476 2.624 1.00 96.50 197 LEU A N 1
ATOM 1583 C CA . LEU A 1 197 ? -4.612 -1.552 3.613 1.00 96.50 197 LEU A CA 1
ATOM 1584 C C . LEU A 1 197 ? -4.490 -1.141 5.088 1.00 96.50 197 LEU A C 1
ATOM 1586 O O . LEU A 1 197 ? -4.673 -2.006 5.942 1.00 96.50 197 LEU A O 1
ATOM 1590 N N . PHE A 1 198 ? -4.254 0.133 5.420 1.00 96.56 198 PHE A N 1
ATOM 1591 C CA . PHE A 1 198 ? -4.110 0.574 6.815 1.00 96.56 198 PHE A CA 1
ATOM 1592 C C . PHE A 1 198 ? -5.290 0.149 7.711 1.00 96.56 198 PHE A C 1
ATOM 1594 O O . PHE A 1 198 ? -5.090 -0.456 8.766 1.00 96.56 198 PHE A O 1
ATOM 1601 N N . ASP A 1 199 ? -6.527 0.405 7.277 1.00 97.75 199 ASP A N 1
ATOM 1602 C CA . ASP A 1 199 ? -7.726 0.043 8.047 1.00 97.75 199 ASP A CA 1
ATOM 1603 C C . ASP A 1 199 ? -7.956 -1.475 8.094 1.00 97.75 199 ASP A C 1
ATOM 1605 O O . ASP A 1 199 ? -8.378 -2.007 9.120 1.00 97.75 199 ASP A O 1
ATOM 1609 N N . LEU A 1 200 ? -7.632 -2.193 7.011 1.00 98.00 200 LEU A N 1
ATOM 1610 C CA . LEU A 1 200 ? -7.710 -3.655 6.976 1.00 98.00 200 LEU A CA 1
ATOM 1611 C C . LEU A 1 200 ? -6.723 -4.279 7.972 1.00 98.00 200 LEU A C 1
ATOM 1613 O O . LEU A 1 200 ? -7.077 -5.206 8.699 1.00 98.00 200 LEU A O 1
ATOM 1617 N N . ALA A 1 201 ? -5.500 -3.750 8.030 1.00 98.06 201 ALA A N 1
ATOM 1618 C CA . ALA A 1 201 ? -4.480 -4.172 8.977 1.00 98.06 201 ALA A CA 1
ATOM 1619 C C . ALA A 1 201 ? -4.906 -3.898 10.428 1.00 98.06 201 ALA A C 1
ATOM 1621 O O . ALA A 1 201 ? -4.689 -4.734 11.308 1.00 98.06 201 ALA A O 1
ATOM 1622 N N . ALA A 1 202 ? -5.558 -2.757 10.673 1.00 96.50 202 ALA A N 1
ATOM 1623 C CA . ALA A 1 202 ? -6.105 -2.431 11.983 1.00 96.50 202 ALA A CA 1
ATOM 1624 C C . ALA A 1 202 ? -7.212 -3.401 12.415 1.00 96.50 202 ALA A C 1
ATOM 1626 O O . ALA A 1 202 ? -7.145 -3.926 13.529 1.00 96.50 202 ALA A O 1
ATOM 1627 N N . LEU A 1 203 ? -8.158 -3.709 11.524 1.00 97.25 203 LEU A N 1
ATOM 1628 C CA . LEU A 1 203 ? -9.234 -4.658 11.801 1.00 97.25 203 LEU A CA 1
ATOM 1629 C C . LEU A 1 203 ? -8.701 -6.073 12.059 1.00 97.25 203 LEU A C 1
ATOM 1631 O O . LEU A 1 203 ? -9.091 -6.704 13.038 1.00 97.25 203 LEU A O 1
ATOM 1635 N N . LEU A 1 204 ? -7.772 -6.559 11.227 1.00 97.50 204 LEU A N 1
ATOM 1636 C CA . LEU A 1 204 ? -7.138 -7.870 11.412 1.00 97.50 204 LEU A CA 1
ATOM 1637 C C . LEU A 1 204 ? -6.401 -7.969 12.750 1.00 97.50 204 LEU A C 1
ATOM 1639 O O . LEU A 1 204 ? -6.492 -8.991 13.425 1.00 97.50 204 LEU A O 1
ATOM 1643 N N . GLY A 1 205 ? -5.697 -6.909 13.152 1.00 96.19 205 GLY A N 1
ATOM 1644 C CA . GLY A 1 205 ? -5.035 -6.861 14.452 1.00 96.19 205 GLY A CA 1
ATOM 1645 C C . GLY A 1 205 ? -6.025 -6.918 15.620 1.00 96.19 205 GLY A C 1
ATOM 1646 O O . GLY A 1 205 ? -5.779 -7.631 16.589 1.00 96.19 205 GLY A O 1
ATOM 1647 N N . CYS A 1 206 ? -7.172 -6.243 15.506 1.00 94.44 206 CYS A N 1
ATOM 1648 C CA . CYS A 1 206 ? -8.251 -6.324 16.495 1.00 94.44 206 CYS A CA 1
ATOM 1649 C C . CYS A 1 206 ? -8.940 -7.701 16.516 1.00 94.44 206 CYS A C 1
ATOM 1651 O O . CYS A 1 206 ? -9.341 -8.178 17.571 1.00 94.44 206 CYS A O 1
ATOM 1653 N N . MET A 1 207 ? -9.053 -8.382 15.375 1.00 94.81 207 MET A N 1
ATOM 1654 C CA . MET A 1 207 ? -9.514 -9.773 15.358 1.00 94.81 207 MET A CA 1
ATOM 1655 C C . MET A 1 207 ? -8.510 -10.690 16.068 1.00 94.81 207 MET A C 1
ATOM 1657 O O . MET A 1 207 ? -8.911 -11.532 16.862 1.00 94.81 207 MET A O 1
ATOM 1661 N N . ALA A 1 208 ? -7.209 -10.493 15.833 1.00 94.44 208 ALA A N 1
ATOM 1662 C CA . ALA A 1 208 ? -6.156 -11.311 16.428 1.00 94.44 208 ALA A CA 1
ATOM 1663 C C . ALA A 1 208 ? -6.027 -11.136 17.948 1.00 94.44 208 ALA A C 1
ATOM 1665 O O . ALA A 1 208 ? -5.738 -12.110 18.635 1.00 94.44 208 ALA A O 1
ATOM 1666 N N . ILE A 1 209 ? -6.224 -9.920 18.474 1.00 92.06 209 ILE A N 1
ATOM 1667 C CA . ILE A 1 209 ? -6.182 -9.685 19.926 1.00 92.06 209 ILE A CA 1
ATOM 1668 C C . ILE A 1 209 ? -7.387 -10.329 20.629 1.00 92.06 209 ILE A C 1
ATOM 1670 O O . ILE A 1 209 ? -7.250 -10.814 21.748 1.00 92.06 209 ILE A O 1
ATOM 1674 N N . ALA A 1 210 ? -8.550 -10.363 19.965 1.00 89.88 210 ALA A N 1
ATOM 1675 C CA . ALA A 1 210 ? -9.769 -10.964 20.500 1.00 89.88 210 ALA A CA 1
ATOM 1676 C C . ALA A 1 210 ? -9.743 -12.501 20.433 1.00 89.88 210 ALA A C 1
ATOM 1678 O O . ALA A 1 210 ? -10.102 -13.165 21.400 1.00 89.88 210 ALA A O 1
ATOM 1679 N N . GLU A 1 211 ? -9.319 -13.061 19.299 1.00 91.38 211 GLU A N 1
ATOM 1680 C CA . GLU A 1 211 ? -9.180 -14.501 19.078 1.00 91.38 211 GLU A CA 1
ATOM 1681 C C . GLU A 1 211 ? -8.030 -14.755 18.080 1.00 91.38 211 GLU A C 1
ATOM 1683 O O . GLU A 1 211 ? -8.223 -14.657 16.863 1.00 91.38 211 GLU A O 1
ATOM 1688 N N . PRO A 1 212 ? -6.811 -15.090 18.550 1.00 88.75 212 PRO A N 1
ATOM 1689 C CA . PRO A 1 212 ? -5.634 -15.242 17.690 1.00 88.75 212 PRO A CA 1
ATOM 1690 C C . PRO A 1 212 ? -5.801 -16.257 16.554 1.00 88.75 212 PRO A C 1
ATOM 1692 O O . PRO A 1 212 ? -5.117 -16.167 15.532 1.00 88.75 212 PRO A O 1
ATOM 1695 N N . THR A 1 213 ? -6.701 -17.234 16.694 1.00 88.38 213 THR A N 1
ATOM 1696 C CA . THR A 1 213 ? -6.946 -18.227 15.639 1.00 88.38 213 THR A CA 1
ATOM 1697 C C . THR A 1 213 ? -7.772 -17.682 14.467 1.00 88.38 213 THR A C 1
ATOM 1699 O O . THR A 1 213 ? -7.661 -18.204 13.350 1.00 88.38 213 THR A O 1
ATOM 1702 N N . ASP A 1 214 ? -8.513 -16.584 14.655 1.00 91.12 214 ASP A N 1
ATOM 1703 C CA . ASP A 1 214 ? -9.367 -15.989 13.620 1.00 91.12 214 ASP A CA 1
ATOM 1704 C C . ASP A 1 214 ? -8.561 -15.489 12.409 1.00 91.12 214 ASP A C 1
ATOM 1706 O O . ASP A 1 214 ? -9.047 -15.553 11.273 1.00 91.12 214 ASP A O 1
ATOM 1710 N N . ILE A 1 215 ? -7.307 -15.062 12.617 1.00 90.81 215 ILE A N 1
ATOM 1711 C CA . ILE A 1 215 ? -6.422 -14.582 11.541 1.00 90.81 215 ILE A CA 1
ATOM 1712 C C . ILE A 1 215 ? -5.812 -15.697 10.673 1.00 90.81 215 ILE A C 1
ATOM 1714 O O . ILE A 1 215 ? -5.252 -15.430 9.605 1.00 90.81 215 ILE A O 1
ATOM 1718 N N . LEU A 1 216 ? -5.941 -16.954 11.104 1.00 89.81 216 LEU A N 1
ATOM 1719 C CA . LEU A 1 216 ? -5.508 -18.142 10.361 1.00 89.81 216 LEU A CA 1
ATOM 1720 C C . LEU A 1 216 ? -6.677 -18.859 9.669 1.00 89.81 216 LEU A C 1
ATOM 1722 O O . LEU A 1 216 ? -6.451 -19.667 8.769 1.00 89.81 216 LEU A O 1
ATOM 1726 N N . GLY A 1 217 ? -7.913 -18.586 10.089 1.00 88.19 217 GLY A N 1
ATOM 1727 C CA . GLY A 1 217 ? -9.085 -19.388 9.754 1.00 88.19 217 GLY A CA 1
ATOM 1728 C C . GLY A 1 217 ? -9.982 -18.840 8.642 1.00 88.19 217 GLY A C 1
ATOM 1729 O O . GLY A 1 217 ? -9.595 -18.037 7.789 1.00 88.19 217 GLY A O 1
ATOM 1730 N N . HIS A 1 218 ? -11.228 -19.314 8.673 1.00 93.31 218 HIS A N 1
ATOM 1731 C CA . HIS A 1 218 ? -12.291 -18.985 7.722 1.00 93.31 218 HIS A CA 1
ATOM 1732 C C . HIS A 1 218 ? -12.676 -17.498 7.755 1.00 93.31 218 HIS A C 1
ATOM 1734 O O . HIS A 1 218 ? -12.909 -16.914 6.701 1.00 93.31 218 HIS A O 1
ATOM 1740 N N . LYS A 1 219 ? -12.638 -16.851 8.929 1.00 95.38 219 LYS A N 1
ATOM 1741 C CA . LYS A 1 219 ? -12.929 -15.417 9.078 1.00 95.38 219 LYS A CA 1
ATOM 1742 C C . LYS A 1 219 ? -11.945 -14.535 8.313 1.00 95.38 219 LYS A C 1
ATOM 1744 O O . LYS A 1 219 ? -12.370 -13.724 7.493 1.00 95.38 219 LYS A O 1
ATOM 1749 N N . ALA A 1 220 ? -10.638 -14.731 8.511 1.00 95.44 220 ALA A N 1
ATOM 1750 C CA . ALA A 1 220 ? -9.626 -14.021 7.731 1.00 95.44 220 ALA A CA 1
ATOM 1751 C C . ALA A 1 220 ? -9.761 -14.295 6.234 1.00 95.44 220 ALA A C 1
ATOM 1753 O O . ALA A 1 220 ? -9.669 -13.369 5.436 1.00 95.44 220 ALA A O 1
ATOM 1754 N N . LYS A 1 221 ? -10.038 -15.543 5.840 1.00 94.94 221 LYS A N 1
ATOM 1755 C CA . LYS A 1 221 ? -10.281 -15.875 4.433 1.00 94.94 221 LYS A CA 1
ATOM 1756 C C . LYS A 1 221 ? -11.475 -15.103 3.863 1.00 94.94 221 LYS A C 1
ATOM 1758 O O . LYS A 1 221 ? -11.338 -14.524 2.789 1.00 94.94 221 LYS A O 1
ATOM 1763 N N . ALA A 1 222 ? -12.610 -15.072 4.561 1.00 95.62 222 ALA A N 1
ATOM 1764 C CA . ALA A 1 222 ? -13.816 -14.364 4.131 1.00 95.62 222 ALA A CA 1
ATOM 1765 C C . ALA A 1 222 ? -13.569 -12.854 3.979 1.00 95.62 222 ALA A C 1
ATOM 1767 O O . ALA A 1 222 ? -13.914 -12.279 2.950 1.00 95.62 222 ALA A O 1
ATOM 1768 N N . LEU A 1 223 ? -12.902 -12.234 4.959 1.00 96.88 223 LEU A N 1
ATOM 1769 C CA . LEU A 1 223 ? -12.544 -10.814 4.922 1.00 96.88 223 LEU A CA 1
ATOM 1770 C C . LEU A 1 223 ? -11.564 -10.499 3.780 1.00 96.88 223 LEU A C 1
ATOM 1772 O O . LEU A 1 223 ? -11.806 -9.600 2.980 1.00 96.88 223 LEU A O 1
ATOM 1776 N N . LEU A 1 224 ? -10.451 -11.235 3.704 1.00 96.56 224 LEU A N 1
ATOM 1777 C CA . LEU A 1 224 ? -9.347 -10.934 2.792 1.00 96.56 224 LEU A CA 1
ATOM 1778 C C . LEU A 1 224 ? -9.696 -11.221 1.333 1.00 96.56 224 LEU A C 1
ATOM 1780 O O . LEU A 1 224 ? -9.372 -10.409 0.470 1.00 96.56 224 LEU A O 1
ATOM 1784 N N . SER A 1 225 ? -10.355 -12.349 1.052 1.00 94.00 225 SER A N 1
ATOM 1785 C CA . SER A 1 225 ? -10.743 -12.698 -0.321 1.00 94.00 225 SER A CA 1
ATOM 1786 C C . SER A 1 225 ? -11.737 -11.688 -0.893 1.00 94.00 225 SER A C 1
ATOM 1788 O O . SER A 1 225 ? -11.524 -11.184 -1.995 1.00 94.00 225 SER A O 1
ATOM 1790 N N . GLU A 1 226 ? -12.765 -11.314 -0.123 1.00 95.56 226 GLU A N 1
ATOM 1791 C CA . GLU A 1 226 ? -13.733 -10.316 -0.573 1.00 95.56 226 GLU A CA 1
ATOM 1792 C C . GLU A 1 226 ? -13.094 -8.925 -0.681 1.00 95.56 226 GLU A C 1
ATOM 1794 O O . GLU A 1 226 ? -13.322 -8.228 -1.667 1.00 95.56 226 GLU A O 1
ATOM 1799 N N . TYR A 1 227 ? -12.239 -8.528 0.272 1.00 96.62 227 TYR A N 1
ATOM 1800 C CA . TYR A 1 227 ? -11.562 -7.233 0.198 1.00 96.62 227 TYR A CA 1
ATOM 1801 C C . TYR A 1 227 ? -10.664 -7.144 -1.038 1.00 96.62 227 TYR A C 1
ATOM 1803 O O . TYR A 1 227 ? -10.719 -6.147 -1.747 1.00 96.62 227 TYR A O 1
ATOM 1811 N N . VAL A 1 228 ? -9.858 -8.169 -1.341 1.00 93.31 228 VAL A N 1
ATOM 1812 C CA . VAL A 1 228 ? -8.978 -8.144 -2.523 1.00 93.31 228 VAL A CA 1
ATOM 1813 C C . VAL A 1 228 ? -9.784 -8.068 -3.813 1.00 93.31 228 VAL A C 1
ATOM 1815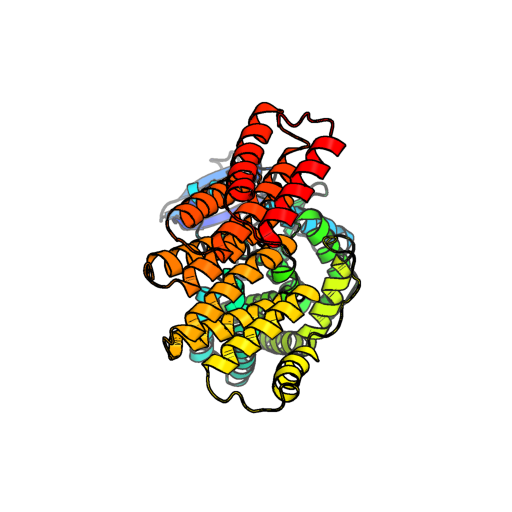 O O . VAL A 1 228 ? -9.464 -7.256 -4.682 1.00 93.31 228 VAL A O 1
ATOM 1818 N N . LYS A 1 229 ? -10.833 -8.884 -3.926 1.00 91.12 229 LYS A N 1
ATOM 1819 C CA . LYS A 1 229 ? -11.729 -8.899 -5.083 1.00 91.12 229 LYS A CA 1
ATOM 1820 C C . LYS A 1 229 ? -12.317 -7.514 -5.364 1.00 91.12 229 LYS A C 1
ATOM 1822 O O . LYS A 1 229 ? -12.364 -7.081 -6.517 1.00 91.12 229 LYS A O 1
ATOM 1827 N N . GLU A 1 230 ? -12.747 -6.821 -4.313 1.00 93.44 230 GLU A N 1
ATOM 1828 C CA . GLU A 1 230 ? -13.395 -5.519 -4.420 1.00 93.44 230 GLU A CA 1
ATOM 1829 C C . GLU A 1 230 ? -12.377 -4.370 -4.516 1.00 93.44 230 GLU A C 1
ATOM 1831 O O . GLU A 1 230 ? -12.369 -3.618 -5.494 1.00 93.44 230 GLU A O 1
ATOM 1836 N N . ALA A 1 231 ? -11.493 -4.220 -3.534 1.00 92.50 231 ALA A N 1
ATOM 1837 C CA . ALA A 1 231 ? -10.572 -3.090 -3.428 1.00 92.50 231 ALA A CA 1
ATOM 1838 C C . ALA A 1 231 ? -9.437 -3.135 -4.459 1.00 92.50 231 ALA A C 1
ATOM 1840 O O . ALA A 1 231 ? -8.931 -2.084 -4.846 1.00 92.50 231 ALA A O 1
ATOM 1841 N N . LYS A 1 232 ? -9.046 -4.337 -4.912 1.00 88.56 232 LYS A N 1
ATOM 1842 C CA . LYS A 1 232 ? -7.898 -4.572 -5.806 1.00 88.56 232 LYS A CA 1
ATOM 1843 C C . LYS A 1 232 ? -6.621 -3.868 -5.315 1.00 88.56 232 LYS A C 1
ATOM 1845 O O . LYS A 1 232 ? -6.038 -3.079 -6.065 1.00 88.56 232 LYS A O 1
ATOM 1850 N N . PRO A 1 233 ? -6.191 -4.122 -4.063 1.0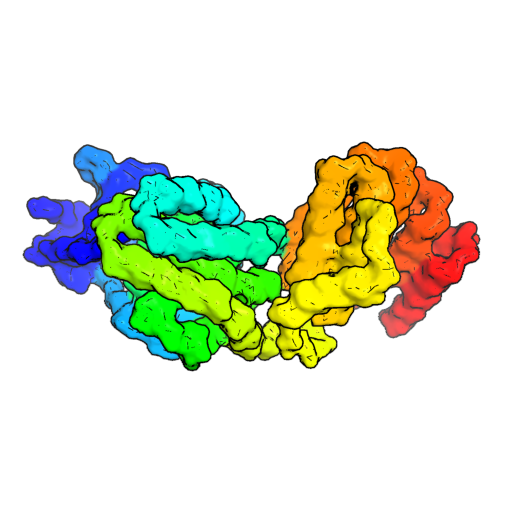0 89.56 233 PRO A N 1
ATOM 1851 C CA . PRO A 1 233 ? -4.977 -3.516 -3.535 1.00 89.56 233 PRO A CA 1
ATOM 1852 C C . PRO A 1 233 ? -3.761 -3.964 -4.340 1.00 89.56 233 PRO A C 1
ATOM 1854 O O . PRO A 1 233 ? -3.796 -4.971 -5.055 1.00 89.56 233 PRO A O 1
ATOM 1857 N N . THR A 1 234 ? -2.653 -3.249 -4.208 1.00 85.69 234 THR A N 1
ATOM 1858 C CA . THR A 1 234 ? -1.428 -3.660 -4.891 1.00 85.69 234 THR A CA 1
ATOM 1859 C C . THR A 1 234 ? -0.893 -4.964 -4.299 1.00 85.69 234 THR A C 1
ATOM 1861 O O . THR A 1 234 ? -0.942 -5.197 -3.087 1.00 85.69 234 THR A O 1
ATOM 1864 N N . LYS A 1 235 ? -0.336 -5.834 -5.154 1.00 83.06 235 LYS A N 1
ATOM 1865 C CA . LYS A 1 235 ? 0.235 -7.114 -4.700 1.00 83.06 235 LYS A CA 1
ATOM 1866 C C . LYS A 1 235 ? 1.381 -6.899 -3.704 1.00 83.06 235 LYS A C 1
ATOM 1868 O O . LYS A 1 235 ? 1.540 -7.701 -2.794 1.00 83.06 235 LYS A O 1
ATOM 1873 N N . LEU A 1 236 ? 2.152 -5.815 -3.840 1.00 85.19 236 LEU A N 1
ATOM 1874 C CA . LEU A 1 236 ? 3.207 -5.458 -2.886 1.00 85.19 236 LEU A CA 1
ATOM 1875 C C . LEU A 1 236 ? 2.637 -5.156 -1.497 1.00 85.19 236 LEU A C 1
ATOM 1877 O O . LEU A 1 236 ? 3.071 -5.775 -0.528 1.00 85.19 236 LEU A O 1
ATOM 1881 N N . ALA A 1 237 ? 1.666 -4.239 -1.402 1.00 91.31 237 ALA A N 1
ATOM 1882 C CA . ALA A 1 237 ? 1.071 -3.878 -0.120 1.00 91.31 237 ALA A CA 1
ATOM 1883 C C . ALA A 1 237 ? 0.420 -5.095 0.543 1.00 91.31 237 ALA A C 1
ATOM 1885 O O . ALA A 1 237 ? 0.608 -5.330 1.734 1.00 91.31 237 ALA A O 1
ATOM 1886 N N . PHE A 1 238 ? -0.275 -5.923 -0.243 1.00 92.25 238 PHE A N 1
ATOM 1887 C CA . PHE A 1 238 ? -0.925 -7.123 0.274 1.00 92.25 238 PHE A CA 1
ATOM 1888 C C . PHE A 1 238 ? 0.073 -8.195 0.736 1.00 92.25 238 PHE A C 1
ATOM 1890 O O . PHE A 1 238 ? -0.125 -8.808 1.784 1.00 92.25 238 PHE A O 1
ATOM 1897 N N . SER A 1 239 ? 1.188 -8.387 0.021 1.00 89.06 239 SER A N 1
ATOM 1898 C CA . SER A 1 239 ? 2.279 -9.260 0.480 1.00 89.06 239 SER A CA 1
ATOM 1899 C C . SER A 1 239 ? 2.900 -8.776 1.795 1.00 89.06 239 SER A C 1
ATOM 1901 O O . SER A 1 239 ? 3.358 -9.595 2.588 1.00 89.06 239 SER A O 1
ATOM 1903 N N . LEU A 1 240 ? 2.889 -7.469 2.058 1.00 94.06 240 LEU A N 1
ATOM 1904 C CA . LEU A 1 240 ? 3.392 -6.854 3.293 1.00 94.06 240 LEU A CA 1
ATOM 1905 C C . LEU A 1 240 ? 2.291 -6.597 4.338 1.00 94.06 240 LEU A C 1
ATOM 1907 O O . LEU A 1 240 ? 2.513 -5.896 5.326 1.00 94.06 240 LEU A O 1
ATOM 1911 N N . LEU A 1 241 ? 1.099 -7.176 4.158 1.00 96.88 241 LEU A N 1
ATOM 1912 C CA . LEU A 1 241 ? -0.004 -7.028 5.105 1.00 96.88 241 LEU A CA 1
ATOM 1913 C C . LEU A 1 241 ? 0.334 -7.535 6.521 1.00 96.88 241 LEU A C 1
ATOM 1915 O O . LEU A 1 241 ? -0.047 -6.852 7.470 1.00 96.88 241 LEU A O 1
ATOM 1919 N N . PRO A 1 242 ? 1.059 -8.657 6.730 1.00 96.88 242 PRO A N 1
ATOM 1920 C CA . PRO A 1 242 ? 1.462 -9.063 8.079 1.00 96.88 242 PRO A CA 1
ATOM 1921 C C . PRO A 1 242 ? 2.294 -7.991 8.793 1.00 96.88 242 PRO A C 1
ATOM 1923 O O . PRO A 1 242 ? 2.041 -7.686 9.957 1.00 96.88 242 PRO A O 1
ATOM 1926 N N . GLU A 1 243 ? 3.238 -7.367 8.088 1.00 97.38 243 GLU A N 1
ATOM 1927 C CA . GLU A 1 243 ? 4.022 -6.250 8.607 1.00 97.38 243 GLU A CA 1
ATOM 1928 C C . GLU A 1 243 ? 3.154 -5.021 8.920 1.00 97.38 243 GLU A C 1
ATOM 1930 O O . GLU A 1 243 ? 3.339 -4.393 9.963 1.00 97.38 243 GLU A O 1
ATOM 1935 N N . LEU A 1 244 ? 2.173 -4.693 8.070 1.00 97.75 244 LEU A N 1
ATOM 1936 C CA . LEU A 1 244 ? 1.215 -3.616 8.349 1.00 97.75 244 LEU A CA 1
ATOM 1937 C C . LEU A 1 244 ? 0.374 -3.894 9.604 1.00 97.75 244 LEU A C 1
ATOM 1939 O O . LEU A 1 244 ? 0.106 -2.972 10.375 1.00 97.75 244 LEU A O 1
ATOM 1943 N N . VAL A 1 245 ? -0.028 -5.149 9.840 1.00 98.06 245 VAL A N 1
ATOM 1944 C CA . VAL A 1 245 ? -0.763 -5.537 11.057 1.00 98.06 245 VAL A CA 1
ATOM 1945 C C . VAL A 1 245 ? 0.113 -5.315 12.290 1.00 98.06 245 VAL A C 1
ATOM 1947 O O . VAL A 1 245 ? -0.348 -4.704 13.253 1.00 98.06 245 VAL A O 1
ATOM 1950 N N . ILE A 1 246 ? 1.387 -5.720 12.244 1.00 98.06 246 ILE A N 1
ATOM 1951 C CA . ILE A 1 246 ? 2.353 -5.478 13.331 1.00 98.06 246 ILE A CA 1
ATOM 1952 C C . ILE A 1 246 ? 2.517 -3.974 13.587 1.00 98.06 246 ILE A C 1
ATOM 1954 O O . ILE A 1 246 ? 2.422 -3.526 14.730 1.00 98.06 246 ILE A O 1
ATOM 1958 N N . ALA A 1 247 ? 2.696 -3.175 12.531 1.00 97.19 247 ALA A N 1
ATOM 1959 C CA . ALA A 1 247 ? 2.813 -1.722 12.643 1.00 97.19 247 ALA A CA 1
ATOM 1960 C C . ALA A 1 247 ? 1.550 -1.082 13.251 1.00 97.19 247 ALA A C 1
ATOM 1962 O O . ALA A 1 247 ? 1.637 -0.175 14.081 1.00 97.19 247 ALA A O 1
ATOM 1963 N N . SER A 1 248 ? 0.368 -1.593 12.894 1.00 95.62 248 SER A N 1
ATOM 1964 C CA . SER A 1 248 ? -0.900 -1.183 13.499 1.00 95.62 248 SER A CA 1
ATOM 1965 C C . SER A 1 248 ? -0.969 -1.531 14.989 1.00 95.62 248 SER A C 1
ATOM 1967 O O . SER A 1 248 ? -1.419 -0.702 15.779 1.00 95.62 248 SER A O 1
ATOM 1969 N N . ARG A 1 249 ? -0.504 -2.718 15.402 1.00 95.94 249 ARG A N 1
ATOM 1970 C CA . ARG A 1 249 ? -0.485 -3.111 16.824 1.00 95.94 249 ARG A CA 1
ATOM 1971 C C . ARG A 1 249 ? 0.465 -2.253 17.649 1.00 95.94 249 ARG A C 1
ATOM 1973 O O . ARG A 1 249 ? 0.088 -1.814 18.728 1.00 95.94 249 ARG A O 1
ATOM 1980 N N . LEU A 1 250 ? 1.629 -1.887 17.107 1.00 95.75 250 LEU A N 1
ATOM 1981 C CA . LEU A 1 250 ? 2.527 -0.920 17.753 1.00 95.75 250 LEU A CA 1
ATOM 1982 C C . LEU A 1 250 ? 1.852 0.443 17.990 1.00 95.75 250 LEU A C 1
ATOM 1984 O O . LEU A 1 250 ? 2.014 1.033 19.058 1.00 95.75 250 LEU A O 1
ATOM 1988 N N . LYS A 1 251 ? 1.051 0.934 17.032 1.00 92.56 251 LYS A N 1
ATOM 1989 C CA . LYS A 1 251 ? 0.269 2.173 17.207 1.00 92.56 251 LYS A CA 1
ATOM 1990 C C . LYS A 1 251 ? -0.702 2.062 18.389 1.00 92.56 251 LYS A C 1
ATOM 1992 O O . LYS A 1 251 ? -0.806 3.002 19.178 1.00 92.56 251 LYS A O 1
ATOM 1997 N N . TRP A 1 252 ? -1.392 0.930 18.526 1.00 90.75 252 TRP A N 1
ATOM 1998 C CA . TRP A 1 252 ? -2.318 0.686 19.635 1.00 90.75 252 TRP A CA 1
ATOM 1999 C C . TRP A 1 252 ? -1.606 0.516 20.973 1.00 90.75 252 TRP A C 1
ATOM 2001 O O . TRP A 1 252 ? -1.982 1.184 21.933 1.00 90.75 252 TRP A O 1
ATOM 2011 N N . LEU A 1 253 ? -0.523 -0.261 21.020 1.00 92.81 253 LEU A N 1
ATOM 2012 C CA . LEU A 1 253 ? 0.350 -0.377 22.189 1.00 92.81 253 LEU A CA 1
ATOM 2013 C C . LEU A 1 253 ? 0.771 1.005 22.713 1.00 92.81 253 LEU A C 1
ATOM 2015 O O . LEU A 1 253 ? 0.636 1.291 23.901 1.00 92.81 253 LEU A O 1
ATOM 2019 N N . CYS A 1 254 ? 1.199 1.906 21.823 1.00 89.94 254 CYS A N 1
ATOM 2020 C CA . CYS A 1 254 ? 1.522 3.285 22.187 1.00 89.94 254 CYS A CA 1
ATOM 2021 C C . CYS A 1 254 ? 0.333 4.068 22.755 1.00 89.94 254 CYS A C 1
ATOM 2023 O O . CYS A 1 254 ? 0.514 4.833 23.702 1.00 89.94 254 CYS A O 1
ATOM 2025 N N . LYS A 1 255 ? -0.878 3.883 22.216 1.00 87.44 255 LYS A N 1
ATOM 2026 C CA . LYS A 1 255 ? -2.096 4.494 22.774 1.00 87.44 255 LYS A CA 1
ATOM 2027 C C . LYS A 1 255 ? -2.339 4.004 24.208 1.00 87.44 255 LYS A C 1
ATOM 2029 O O . LYS A 1 255 ? -2.621 4.825 25.079 1.00 87.44 255 LYS A O 1
ATOM 2034 N N . TRP A 1 256 ? -2.146 2.713 24.482 1.00 88.06 256 TRP A N 1
ATOM 2035 C CA . TRP A 1 256 ? -2.299 2.136 25.825 1.00 88.06 256 TRP A CA 1
ATOM 2036 C C . TRP A 1 256 ? -1.252 2.639 26.826 1.00 88.06 256 TRP A C 1
ATOM 2038 O O . TRP A 1 256 ? -1.606 2.965 27.961 1.00 88.06 256 TRP A O 1
ATOM 2048 N N . LEU A 1 257 ? -0.001 2.800 26.380 1.00 87.69 257 LEU A N 1
ATOM 2049 C CA . LEU A 1 257 ? 1.092 3.403 27.159 1.00 87.69 257 LEU A CA 1
ATOM 2050 C C . LEU A 1 257 ? 0.857 4.890 27.493 1.00 87.69 257 LEU A C 1
ATOM 2052 O O . LEU A 1 257 ? 1.446 5.414 28.438 1.00 87.69 257 LEU A O 1
ATOM 2056 N N . ILE A 1 258 ? 0.039 5.607 26.711 1.00 82.75 258 ILE A N 1
ATOM 2057 C CA . ILE A 1 258 ? -0.326 6.998 27.020 1.00 82.75 258 ILE A CA 1
ATOM 2058 C C . ILE A 1 258 ? -1.526 7.060 27.960 1.00 82.75 258 ILE A C 1
ATOM 2060 O O . ILE A 1 258 ? -1.482 7.801 28.940 1.00 82.75 258 ILE A O 1
ATOM 2064 N N . LEU A 1 259 ? -2.616 6.375 27.604 1.00 74.25 259 LEU A N 1
ATOM 2065 C CA . LEU A 1 259 ? -3.934 6.675 28.161 1.00 74.25 259 LEU A CA 1
ATOM 2066 C C . L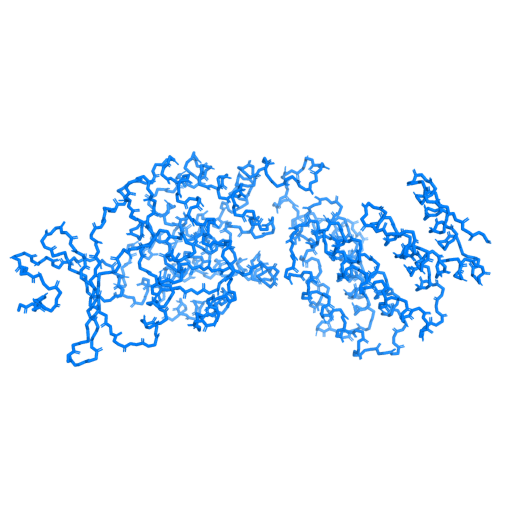EU A 1 259 ? -4.178 6.017 29.515 1.00 74.25 259 LEU A C 1
ATOM 2068 O O . LEU A 1 259 ? -4.703 6.672 30.409 1.00 74.25 259 LEU A O 1
ATOM 2072 N N . ASN A 1 260 ? -3.817 4.741 29.662 1.00 67.56 260 ASN A N 1
ATOM 2073 C CA . ASN A 1 260 ? -4.389 3.925 30.735 1.00 67.56 260 ASN A CA 1
ATOM 2074 C C . ASN A 1 260 ? -3.349 3.179 31.578 1.00 67.56 260 ASN A C 1
ATOM 2076 O O . ASN A 1 260 ? -3.702 2.737 32.667 1.00 67.56 260 ASN A O 1
ATOM 2080 N N . ASN A 1 261 ? -2.098 3.023 31.108 1.00 66.31 261 ASN A N 1
ATOM 2081 C CA . ASN A 1 261 ? -1.115 2.111 31.724 1.00 66.31 261 ASN A CA 1
ATOM 2082 C C . ASN A 1 261 ? -1.748 0.754 32.094 1.00 66.31 261 ASN A C 1
ATOM 2084 O O . ASN A 1 261 ? -1.443 0.168 33.133 1.00 66.31 261 ASN A O 1
ATOM 2088 N N . ASP A 1 262 ? -2.672 0.278 31.256 1.00 79.25 262 ASP A N 1
ATOM 2089 C CA . ASP A 1 262 ? -3.346 -0.996 31.457 1.00 79.25 262 ASP A CA 1
ATOM 2090 C C . ASP A 1 262 ? -2.349 -2.106 31.125 1.00 79.25 262 ASP A C 1
ATOM 2092 O O . ASP A 1 262 ? -2.144 -2.463 29.962 1.00 79.25 262 ASP A O 1
ATOM 2096 N N . TYR A 1 263 ? -1.653 -2.579 32.158 1.00 84.56 263 TYR A N 1
ATOM 2097 C CA . TYR A 1 263 ? -0.565 -3.541 32.024 1.00 84.56 263 TYR A CA 1
ATOM 2098 C C . TYR A 1 263 ? -1.018 -4.856 31.384 1.00 84.56 263 TYR A C 1
ATOM 2100 O O . TYR A 1 263 ? -0.216 -5.489 30.695 1.00 84.56 263 TYR A O 1
ATOM 2108 N N . ASP A 1 264 ? -2.282 -5.251 31.558 1.00 87.88 264 ASP A N 1
ATOM 2109 C CA . ASP A 1 264 ? -2.809 -6.475 30.960 1.00 87.88 264 ASP A CA 1
ATOM 2110 C C . ASP A 1 264 ? -2.969 -6.298 29.447 1.00 87.88 264 ASP A C 1
ATOM 2112 O O . ASP A 1 264 ? -2.447 -7.110 28.678 1.00 87.88 264 ASP A O 1
ATOM 2116 N N . ILE A 1 265 ? -3.577 -5.192 29.002 1.00 89.06 265 ILE A N 1
ATOM 2117 C CA . ILE A 1 265 ? -3.713 -4.891 27.568 1.00 89.06 265 ILE A CA 1
ATOM 2118 C C . ILE A 1 265 ? -2.341 -4.654 26.918 1.00 89.06 265 ILE A C 1
ATOM 2120 O O . ILE A 1 265 ? -2.070 -5.184 25.839 1.00 89.06 265 ILE A O 1
ATOM 2124 N N . ILE A 1 266 ? -1.439 -3.918 27.577 1.00 92.00 266 ILE A N 1
ATOM 2125 C CA . ILE A 1 266 ? -0.064 -3.673 27.100 1.00 92.00 266 ILE A CA 1
ATOM 2126 C C . ILE A 1 266 ? 0.683 -4.996 26.899 1.00 92.00 266 ILE A C 1
ATOM 2128 O O . ILE A 1 266 ? 1.364 -5.194 25.885 1.00 92.00 266 ILE A O 1
ATOM 2132 N N . ARG A 1 267 ? 0.540 -5.929 27.845 1.00 91.88 267 ARG A N 1
ATOM 2133 C CA . ARG A 1 267 ? 1.144 -7.256 27.746 1.00 91.88 267 ARG A CA 1
ATOM 2134 C C . ARG A 1 267 ? 0.524 -8.078 26.619 1.00 91.88 267 ARG A C 1
ATOM 2136 O O . ARG A 1 267 ? 1.277 -8.700 25.875 1.00 91.88 267 ARG A O 1
ATOM 2143 N N . MET A 1 268 ? -0.803 -8.073 26.479 1.00 93.19 268 MET A N 1
ATOM 2144 C CA . MET A 1 268 ? -1.493 -8.782 25.396 1.00 93.19 268 MET A CA 1
ATOM 2145 C C . MET A 1 268 ? -1.050 -8.277 24.018 1.00 93.19 268 MET A C 1
ATOM 2147 O O . MET A 1 268 ? -0.744 -9.085 23.146 1.00 93.19 268 MET A O 1
ATOM 2151 N N . GLU A 1 269 ? -0.948 -6.959 23.831 1.00 94.56 269 GLU A N 1
ATOM 2152 C CA . GLU A 1 269 ? -0.446 -6.357 22.589 1.00 94.56 269 GLU A CA 1
ATOM 2153 C C . GLU A 1 269 ? 1.015 -6.749 22.322 1.00 94.56 269 GLU A C 1
ATOM 2155 O O . GLU A 1 269 ? 1.364 -7.125 21.204 1.00 94.56 269 GLU A O 1
ATOM 2160 N N . SER A 1 270 ? 1.869 -6.736 23.352 1.00 95.44 270 SER A N 1
ATOM 2161 C CA . SER A 1 270 ? 3.277 -7.145 23.230 1.00 95.44 270 SER A CA 1
ATOM 2162 C C . SER A 1 270 ? 3.424 -8.620 22.837 1.00 95.44 270 SER A C 1
ATOM 2164 O O . SER A 1 270 ? 4.182 -8.947 21.922 1.00 95.44 270 SER A O 1
ATOM 2166 N N . ASP A 1 271 ? 2.678 -9.512 23.495 1.00 95.56 271 ASP A N 1
ATOM 2167 C CA . ASP A 1 271 ? 2.687 -10.949 23.207 1.00 95.56 271 ASP A CA 1
ATOM 2168 C C . ASP A 1 271 ? 2.116 -11.222 21.792 1.00 95.56 271 ASP A C 1
ATOM 2170 O O . ASP A 1 271 ? 2.657 -12.045 21.047 1.00 95.56 271 ASP A O 1
ATOM 2174 N N . LEU A 1 272 ? 1.086 -10.475 21.367 1.00 96.25 272 LEU A N 1
ATOM 2175 C CA . LEU A 1 272 ? 0.540 -10.548 20.009 1.00 96.25 272 LEU A CA 1
ATOM 2176 C C . LEU A 1 272 ? 1.553 -10.089 18.949 1.00 96.25 272 LEU A C 1
ATOM 2178 O O . LEU A 1 272 ? 1.700 -10.754 17.923 1.00 96.25 272 LEU A O 1
ATOM 2182 N N . ILE A 1 273 ? 2.260 -8.978 19.178 1.00 96.94 273 ILE A N 1
ATOM 2183 C CA . ILE A 1 273 ? 3.292 -8.460 18.265 1.00 96.94 273 ILE A CA 1
ATOM 2184 C C . ILE A 1 273 ? 4.379 -9.512 18.022 1.00 96.94 273 ILE A C 1
ATOM 2186 O O . ILE A 1 273 ? 4.733 -9.767 16.868 1.00 96.94 273 ILE A O 1
ATOM 2190 N N . LEU A 1 274 ? 4.866 -10.165 19.082 1.00 96.69 274 LEU A N 1
ATOM 2191 C CA . LEU A 1 274 ? 5.854 -11.242 18.972 1.00 96.69 274 LEU A CA 1
ATOM 2192 C C . LEU A 1 274 ? 5.309 -12.434 18.177 1.00 96.69 274 LEU A C 1
ATOM 2194 O O . LEU A 1 274 ? 5.967 -12.906 17.248 1.00 96.69 274 LEU A O 1
ATOM 2198 N N . MET A 1 275 ? 4.077 -12.864 18.461 1.00 96.06 275 MET A N 1
ATOM 2199 C CA . MET A 1 275 ? 3.435 -13.959 17.728 1.00 96.06 275 MET A CA 1
ATOM 2200 C C . MET A 1 275 ? 3.299 -13.644 16.232 1.00 96.06 275 MET A C 1
ATOM 2202 O O . MET A 1 275 ? 3.622 -14.483 15.383 1.00 96.06 275 MET A O 1
ATOM 2206 N N . LEU A 1 276 ? 2.863 -12.426 15.893 1.00 96.44 276 LEU A N 1
ATOM 2207 C CA . LEU A 1 276 ? 2.750 -11.966 14.511 1.00 96.44 276 LEU A CA 1
ATOM 2208 C C . LEU A 1 276 ? 4.117 -11.938 13.820 1.00 96.44 276 LEU A C 1
ATOM 2210 O O . LEU A 1 276 ? 4.226 -12.406 12.687 1.00 96.44 276 LEU A O 1
ATOM 2214 N N . LEU A 1 277 ? 5.162 -11.446 14.495 1.00 95.00 277 LEU A N 1
ATOM 2215 C CA . LEU A 1 277 ? 6.528 -11.449 13.968 1.00 95.00 277 LEU A CA 1
ATOM 2216 C C . LEU A 1 277 ? 6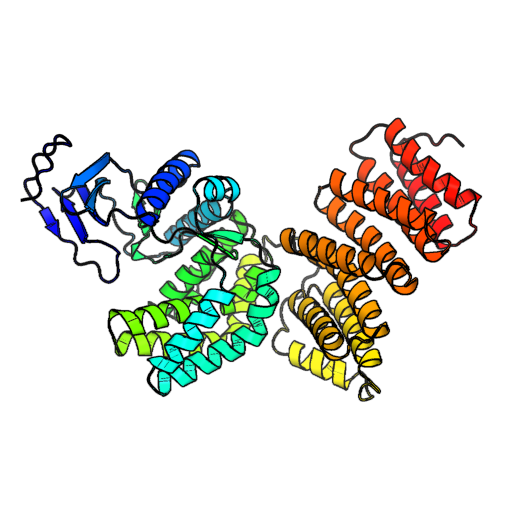.998 -12.868 13.659 1.00 95.00 277 LEU A C 1
ATOM 2218 O O . LEU A 1 277 ? 7.443 -13.126 12.541 1.00 95.00 277 LEU A O 1
ATOM 2222 N N . GLU A 1 278 ? 6.873 -13.799 14.601 1.00 93.81 278 GLU A N 1
ATOM 2223 C CA . GLU A 1 278 ? 7.298 -15.193 14.432 1.00 93.81 278 GLU A CA 1
ATOM 2224 C C . GLU A 1 278 ? 6.556 -15.895 13.286 1.00 93.81 278 GLU A C 1
ATOM 2226 O O . GLU A 1 278 ? 7.142 -16.685 12.543 1.00 93.81 278 GLU A O 1
ATOM 2231 N N . ASN A 1 279 ? 5.277 -15.565 13.087 1.00 93.12 279 ASN A N 1
ATOM 2232 C CA . ASN A 1 279 ? 4.416 -16.224 12.107 1.00 93.12 279 ASN A CA 1
ATOM 2233 C C . ASN A 1 279 ? 4.258 -15.460 10.781 1.00 93.12 279 ASN A C 1
ATOM 2235 O O . ASN A 1 279 ? 3.584 -15.963 9.878 1.00 93.12 279 ASN A O 1
ATOM 2239 N N . ARG A 1 280 ? 4.887 -14.289 10.604 1.00 92.31 280 ARG A N 1
ATOM 2240 C CA . ARG A 1 280 ? 4.654 -13.390 9.452 1.00 92.31 280 ARG A CA 1
ATOM 2241 C C . ARG A 1 280 ? 4.807 -14.053 8.083 1.00 92.31 280 ARG A C 1
ATOM 2243 O O . ARG A 1 280 ? 3.979 -13.844 7.203 1.00 92.31 280 ARG A O 1
ATOM 2250 N N . VAL A 1 281 ? 5.808 -14.921 7.909 1.00 84.94 281 VAL A N 1
ATOM 2251 C CA . VAL A 1 281 ? 6.038 -15.637 6.638 1.00 84.94 281 VAL A CA 1
ATOM 2252 C C . VAL A 1 281 ? 4.908 -16.629 6.353 1.00 84.94 281 VAL A C 1
ATOM 2254 O O . VAL A 1 281 ? 4.423 -16.734 5.223 1.00 84.94 281 VAL A O 1
ATOM 2257 N N . LYS A 1 282 ? 4.454 -17.347 7.387 1.00 88.19 282 LYS A N 1
ATOM 2258 C CA . LYS A 1 282 ? 3.330 -18.282 7.287 1.00 88.19 282 LYS A CA 1
ATOM 2259 C C . LYS A 1 282 ? 2.033 -17.533 6.980 1.00 88.19 282 LYS A C 1
ATOM 2261 O O . LYS A 1 282 ? 1.298 -17.962 6.093 1.00 88.19 282 LYS A O 1
ATOM 2266 N N . LEU A 1 283 ? 1.787 -16.412 7.664 1.00 92.06 283 LEU A N 1
ATOM 2267 C CA . LEU A 1 283 ? 0.634 -15.538 7.431 1.00 92.06 283 LEU A CA 1
ATOM 2268 C C . LEU A 1 283 ? 0.624 -15.005 6.000 1.00 92.06 283 LEU A C 1
ATOM 2270 O O . LEU A 1 283 ? -0.366 -15.191 5.303 1.00 92.06 283 LEU A O 1
ATOM 2274 N N . ARG A 1 284 ? 1.744 -14.455 5.516 1.00 91.50 284 ARG A N 1
ATOM 2275 C CA . ARG A 1 284 ? 1.883 -13.986 4.130 1.00 91.50 284 ARG A CA 1
ATOM 2276 C C . ARG A 1 284 ? 1.527 -15.072 3.121 1.00 91.50 284 ARG A C 1
ATOM 2278 O O . ARG A 1 284 ? 0.693 -14.856 2.248 1.00 91.50 284 ARG A O 1
ATOM 2285 N N . SER A 1 285 ? 2.139 -16.251 3.255 1.00 83.06 285 SER A N 1
ATOM 2286 C CA . SER A 1 285 ? 1.891 -17.385 2.356 1.00 83.06 285 SER A CA 1
ATOM 2287 C C . SER A 1 285 ? 0.419 -17.799 2.349 1.00 83.06 285 SER A C 1
ATOM 2289 O O . SER A 1 285 ? -0.150 -18.090 1.297 1.00 83.06 285 SER A O 1
ATOM 2291 N N . LEU A 1 286 ? -0.214 -17.816 3.521 1.00 89.31 286 LEU A N 1
ATOM 2292 C CA . LEU A 1 286 ? -1.613 -18.187 3.666 1.00 89.31 286 LEU A CA 1
ATOM 2293 C C . LEU A 1 286 ? -2.556 -17.127 3.083 1.00 89.31 286 LEU A C 1
ATOM 2295 O O . LEU A 1 286 ? -3.448 -17.462 2.308 1.00 89.31 286 LEU A O 1
ATOM 2299 N N . TRP A 1 287 ? -2.344 -15.856 3.410 1.00 92.75 287 TRP A N 1
ATOM 2300 C CA . TRP A 1 287 ? -3.198 -14.755 2.970 1.00 92.75 287 TRP A CA 1
ATOM 2301 C C . TRP A 1 287 ? -3.091 -14.508 1.466 1.00 92.75 287 TRP A C 1
ATOM 2303 O O . TRP A 1 287 ? -4.112 -14.278 0.823 1.00 92.75 287 TRP A O 1
ATOM 2313 N N . LEU A 1 288 ? -1.904 -14.667 0.868 1.00 86.62 288 LEU A N 1
ATOM 2314 C CA . LEU A 1 288 ? -1.751 -14.629 -0.590 1.00 86.62 288 LEU A CA 1
ATOM 2315 C C . LEU A 1 288 ? -2.580 -15.717 -1.286 1.00 86.62 288 LEU A C 1
ATOM 2317 O O . LEU A 1 288 ? -3.194 -15.443 -2.313 1.00 86.62 288 LEU A O 1
ATOM 2321 N N . LYS A 1 289 ? -2.691 -16.919 -0.703 1.00 85.81 289 LYS A N 1
ATOM 2322 C CA . LYS A 1 289 ? -3.563 -17.982 -1.239 1.00 85.81 289 LYS A CA 1
ATOM 2323 C C . LYS A 1 289 ? -5.044 -17.627 -1.161 1.00 85.81 289 LYS A C 1
ATOM 2325 O O . LYS A 1 289 ? -5.813 -18.072 -2.007 1.00 85.81 289 LYS A O 1
ATOM 2330 N N . TYR A 1 290 ? -5.460 -16.846 -0.165 1.00 86.38 290 TYR A N 1
ATOM 2331 C CA . TYR A 1 290 ? -6.847 -16.373 -0.071 1.00 86.38 290 TYR A CA 1
ATOM 2332 C C . TYR A 1 290 ? -7.203 -15.394 -1.193 1.00 86.38 290 TYR A C 1
ATOM 2334 O O . TYR A 1 290 ? -8.376 -15.261 -1.526 1.00 86.38 290 TYR A O 1
ATOM 2342 N N . ALA A 1 291 ? -6.193 -14.765 -1.790 1.00 73.94 291 ALA A N 1
ATOM 2343 C CA . ALA A 1 291 ? -6.322 -13.749 -2.821 1.00 73.94 291 ALA A CA 1
ATOM 2344 C C . ALA A 1 291 ? -6.000 -14.238 -4.254 1.00 73.94 291 ALA A C 1
ATOM 2346 O O . ALA A 1 291 ? -6.218 -13.515 -5.228 1.00 73.94 291 ALA A O 1
ATOM 2347 N N . ASP A 1 292 ? -5.484 -15.465 -4.396 1.00 63.47 292 ASP A N 1
ATOM 2348 C CA . ASP A 1 292 ? -4.912 -16.030 -5.635 1.00 63.47 292 ASP A CA 1
ATOM 2349 C C . ASP A 1 292 ? -5.922 -16.129 -6.805 1.00 63.47 292 ASP A C 1
ATOM 2351 O O . ASP A 1 292 ? -5.555 -16.198 -7.976 1.00 63.47 292 ASP A O 1
ATOM 2355 N N . THR A 1 293 ? -7.229 -16.073 -6.530 1.00 57.19 293 THR A N 1
ATOM 2356 C CA . THR A 1 293 ? -8.263 -16.079 -7.580 1.00 57.19 293 THR A CA 1
ATOM 2357 C C . THR A 1 293 ? -8.348 -14.779 -8.386 1.00 57.19 293 THR A C 1
ATOM 2359 O O . THR A 1 293 ? -8.769 -14.838 -9.550 1.00 57.19 293 THR A O 1
ATOM 2362 N N . ASP A 1 294 ? -7.919 -13.644 -7.815 1.00 54.25 294 ASP A N 1
ATOM 2363 C CA . ASP A 1 294 ? -8.157 -12.294 -8.356 1.00 54.25 294 ASP A CA 1
ATOM 2364 C C . ASP A 1 294 ? -6.884 -11.485 -8.662 1.00 54.25 294 ASP A C 1
ATOM 2366 O O . ASP A 1 294 ? -6.927 -10.589 -9.505 1.00 54.25 294 ASP A O 1
ATOM 2370 N N . PHE A 1 295 ? -5.714 -11.855 -8.126 1.00 52.59 295 PHE A N 1
ATOM 2371 C CA . PHE A 1 295 ? -4.411 -11.298 -8.543 1.00 52.59 295 PHE A CA 1
ATOM 2372 C C . PHE A 1 295 ? -3.922 -11.838 -9.905 1.00 52.59 295 PHE A C 1
ATOM 2374 O O . PHE A 1 295 ? -2.723 -12.011 -10.135 1.00 52.59 295 PHE A O 1
ATOM 2381 N N . ARG A 1 296 ? -4.844 -12.113 -10.838 1.00 42.41 296 ARG A N 1
ATOM 2382 C CA . ARG A 1 296 ? -4.553 -12.656 -12.173 1.00 42.41 296 ARG A CA 1
ATOM 2383 C C . ARG A 1 296 ? -3.949 -11.600 -13.106 1.00 42.41 296 ARG A C 1
ATOM 2385 O O . ARG A 1 296 ? -4.560 -11.197 -14.088 1.00 42.41 296 ARG A O 1
ATOM 2392 N N . TYR A 1 297 ? -2.698 -11.245 -12.832 1.00 37.53 297 TYR A N 1
ATOM 2393 C CA . TYR A 1 297 ? -1.765 -10.621 -13.774 1.00 37.53 297 TYR A CA 1
ATOM 2394 C C . TYR A 1 297 ? -0.443 -11.400 -13.858 1.00 37.53 297 TYR A C 1
ATOM 2396 O O . TYR A 1 297 ? 0.630 -10.824 -13.923 1.00 37.53 297 TYR A O 1
ATOM 2404 N N . SER A 1 298 ? -0.505 -12.730 -13.905 1.00 34.03 298 SER A N 1
ATOM 2405 C CA . SER A 1 298 ? 0.426 -13.543 -14.696 1.00 34.03 298 SER A CA 1
ATOM 2406 C C . SER A 1 298 ? -0.033 -14.997 -14.666 1.00 34.03 298 SER A C 1
ATOM 2408 O O . SER A 1 298 ? -0.319 -15.585 -13.626 1.00 34.03 298 SER A O 1
ATOM 2410 N N . ARG A 1 299 ? -0.092 -15.623 -15.844 1.00 31.03 299 ARG A N 1
ATOM 2411 C CA . ARG A 1 299 ? 0.139 -17.063 -15.920 1.00 31.03 299 ARG A CA 1
ATOM 2412 C C . ARG A 1 299 ? 1.555 -17.249 -15.383 1.00 31.03 299 ARG A C 1
ATOM 2414 O O . ARG A 1 299 ? 2.458 -16.957 -16.143 1.00 31.03 299 ARG A O 1
ATOM 2421 N N . HIS A 1 300 ? 1.728 -17.645 -14.125 1.00 33.50 300 HIS A N 1
ATOM 2422 C CA . HIS A 1 300 ? 2.763 -18.556 -13.622 1.00 33.50 300 HIS A CA 1
ATOM 2423 C C . HIS A 1 300 ? 2.544 -18.785 -12.124 1.00 33.50 300 HIS A C 1
ATOM 2425 O O . HIS A 1 300 ? 2.378 -17.875 -11.323 1.00 33.50 300 HIS A O 1
ATOM 2431 N N . LYS A 1 301 ? 2.449 -20.065 -11.789 1.00 33.59 301 LYS A N 1
ATOM 2432 C CA . LYS A 1 301 ? 2.002 -20.592 -10.511 1.00 33.59 301 LYS A CA 1
ATOM 2433 C C . LYS A 1 301 ? 3.236 -20.859 -9.659 1.00 33.59 301 LYS A C 1
ATOM 2435 O O . LYS A 1 301 ? 3.702 -21.987 -9.669 1.00 33.59 301 LYS A O 1
ATOM 2440 N N . TRP A 1 302 ? 3.758 -19.856 -8.954 1.00 35.53 302 TRP A N 1
ATOM 2441 C CA . TRP A 1 302 ? 4.833 -20.055 -7.975 1.00 35.53 302 TRP A CA 1
ATOM 2442 C C . TRP A 1 302 ? 4.625 -19.123 -6.779 1.00 35.53 302 TRP A C 1
ATOM 2444 O O . TRP A 1 302 ? 5.051 -17.976 -6.759 1.00 35.53 302 TRP A O 1
ATOM 2454 N N . PHE A 1 303 ? 3.909 -19.638 -5.784 1.00 36.50 303 PHE A N 1
ATOM 2455 C CA . PHE A 1 303 ? 3.888 -19.107 -4.428 1.00 36.50 303 PHE A CA 1
ATOM 2456 C C . PHE A 1 303 ? 4.653 -20.095 -3.562 1.00 36.50 303 PHE A C 1
ATOM 2458 O O . PHE A 1 303 ? 4.398 -21.292 -3.690 1.00 36.50 303 PHE A O 1
ATOM 2465 N N . LEU A 1 304 ? 5.493 -19.567 -2.666 1.00 34.69 304 LEU A N 1
ATOM 2466 C CA . LEU A 1 304 ? 6.341 -20.221 -1.655 1.00 34.69 304 LEU A CA 1
ATOM 2467 C C . LEU A 1 304 ? 7.822 -20.056 -1.994 1.00 34.69 304 LEU A C 1
ATOM 2469 O O . LEU A 1 304 ? 8.336 -20.883 -2.732 1.00 34.69 304 LEU A O 1
ATOM 2473 N N . GLN A 1 305 ? 8.490 -19.058 -1.394 1.00 36.53 305 GLN A N 1
ATOM 2474 C CA . GLN A 1 305 ? 9.871 -19.190 -0.882 1.00 36.53 305 GLN A CA 1
ATOM 2475 C C . GLN A 1 305 ? 10.408 -17.957 -0.110 1.00 36.53 305 GLN A C 1
ATOM 2477 O O . GLN A 1 305 ? 11.608 -17.765 -0.027 1.00 36.53 305 GLN A O 1
ATOM 2482 N N . ASP A 1 306 ? 9.589 -17.160 0.584 1.00 40.28 306 ASP A N 1
ATOM 2483 C CA . ASP A 1 306 ? 10.082 -15.918 1.230 1.00 40.28 306 ASP A CA 1
ATOM 2484 C C . ASP A 1 306 ? 11.066 -16.086 2.409 1.00 40.28 306 ASP A C 1
ATOM 2486 O O . ASP A 1 306 ? 11.829 -15.168 2.701 1.00 40.28 306 ASP A O 1
ATOM 2490 N N . ALA A 1 307 ? 11.100 -17.233 3.096 1.00 37.09 307 ALA A N 1
ATOM 2491 C CA . ALA A 1 307 ? 12.112 -17.477 4.139 1.00 37.09 307 ALA A CA 1
ATOM 2492 C C . ALA A 1 307 ? 13.402 -18.096 3.581 1.00 37.09 307 ALA A C 1
ATOM 2494 O O . ALA A 1 307 ? 14.476 -17.873 4.133 1.00 37.09 307 ALA A O 1
ATOM 2495 N N . ALA A 1 308 ? 13.301 -18.833 2.472 1.00 38.59 308 ALA A N 1
ATOM 2496 C CA . ALA A 1 308 ? 14.455 -19.362 1.762 1.00 38.59 308 ALA A CA 1
ATOM 2497 C C . ALA A 1 308 ? 15.070 -18.310 0.832 1.00 38.59 308 ALA A C 1
ATOM 2499 O O . ALA A 1 308 ? 16.252 -18.403 0.569 1.00 38.59 308 ALA A O 1
ATOM 2500 N N . MET A 1 309 ? 14.337 -17.277 0.399 1.00 39.53 309 MET A N 1
ATOM 2501 C CA . MET A 1 309 ? 14.836 -16.289 -0.561 1.00 39.53 309 MET A CA 1
ATOM 2502 C C . MET A 1 309 ? 15.764 -15.226 0.008 1.00 39.53 309 MET A C 1
ATOM 2504 O O . MET A 1 309 ? 16.626 -14.757 -0.715 1.00 39.53 309 MET A O 1
ATOM 2508 N N . MET A 1 310 ? 15.680 -14.867 1.291 1.00 40.53 310 MET A N 1
ATOM 2509 C CA . MET A 1 310 ? 16.777 -14.099 1.905 1.00 40.53 310 MET A CA 1
ATOM 2510 C C . MET A 1 310 ? 18.043 -14.958 1.992 1.00 40.53 310 MET A C 1
ATOM 2512 O O . MET A 1 310 ? 19.144 -14.448 1.818 1.00 40.53 310 MET A O 1
ATOM 2516 N N . ASP A 1 311 ? 17.864 -16.265 2.189 1.00 42.22 311 ASP A N 1
ATOM 2517 C CA . ASP A 1 311 ? 18.922 -17.264 2.118 1.00 42.22 311 ASP A CA 1
ATOM 2518 C C . ASP A 1 311 ? 19.338 -17.548 0.665 1.00 42.22 311 ASP A C 1
ATOM 2520 O O . ASP A 1 311 ? 20.460 -17.957 0.472 1.00 42.22 311 ASP A O 1
ATOM 2524 N N . GLU A 1 312 ? 18.509 -17.293 -0.358 1.00 41.84 312 GLU A N 1
ATOM 2525 C CA . GLU A 1 312 ? 18.843 -17.382 -1.791 1.00 41.84 312 GLU A CA 1
ATOM 2526 C C . GLU A 1 312 ? 19.350 -16.076 -2.380 1.00 41.84 312 GLU A C 1
ATOM 2528 O O . GLU A 1 312 ? 20.036 -16.132 -3.378 1.00 41.84 312 GLU A O 1
ATOM 2533 N N . VAL A 1 313 ? 19.091 -14.916 -1.786 1.00 41.62 313 VAL A N 1
ATOM 2534 C CA . VAL A 1 313 ? 19.810 -13.671 -2.077 1.00 41.62 313 VAL A CA 1
ATOM 2535 C C . VAL A 1 313 ? 21.180 -13.763 -1.422 1.00 41.62 313 VAL A C 1
ATOM 2537 O O . VAL A 1 313 ? 22.170 -13.521 -2.095 1.00 41.62 313 VAL A O 1
ATOM 2540 N N . ASN A 1 314 ? 21.265 -14.241 -0.175 1.00 42.88 314 ASN A N 1
ATOM 2541 C CA . ASN A 1 314 ? 22.541 -14.564 0.461 1.00 42.88 314 ASN A CA 1
ATOM 2542 C C . ASN A 1 314 ? 23.249 -15.743 -0.233 1.00 42.88 314 ASN A C 1
ATOM 2544 O O . ASN A 1 314 ? 24.445 -15.653 -0.445 1.00 42.88 314 ASN A O 1
ATOM 2548 N N . LYS A 1 315 ? 22.550 -16.797 -0.687 1.00 43.34 315 LYS A N 1
ATOM 2549 C CA . LYS A 1 315 ? 23.133 -17.893 -1.490 1.00 43.34 315 LYS A CA 1
ATOM 2550 C C . LYS A 1 315 ? 23.346 -17.507 -2.945 1.00 43.34 315 LYS A C 1
ATOM 2552 O O . LYS A 1 315 ? 24.212 -18.089 -3.571 1.00 43.34 315 LYS A O 1
ATOM 2557 N N . ALA A 1 316 ? 22.625 -16.544 -3.516 1.00 41.62 316 ALA A N 1
ATOM 2558 C CA . ALA A 1 316 ? 22.950 -15.948 -4.813 1.00 41.62 316 ALA A CA 1
ATOM 2559 C C . ALA A 1 316 ? 24.233 -15.136 -4.665 1.00 41.62 316 ALA A C 1
ATOM 2561 O O . ALA A 1 316 ? 25.130 -15.295 -5.483 1.00 41.62 316 ALA A O 1
ATOM 2562 N N . MET A 1 317 ? 24.368 -14.387 -3.565 1.00 41.28 317 MET A N 1
ATOM 2563 C CA . MET A 1 317 ? 25.602 -13.727 -3.142 1.00 41.28 317 MET A CA 1
ATOM 2564 C C . MET A 1 317 ? 26.733 -14.728 -2.828 1.00 41.28 317 MET A C 1
ATOM 2566 O O . MET A 1 317 ? 27.872 -14.437 -3.159 1.00 41.28 317 MET A O 1
ATOM 2570 N N . GLU A 1 318 ? 26.458 -15.919 -2.276 1.00 40.78 318 GLU A N 1
ATOM 2571 C CA . GLU A 1 318 ? 27.466 -16.982 -2.066 1.00 40.78 318 GLU A CA 1
ATOM 2572 C C . GLU A 1 318 ? 27.740 -17.821 -3.335 1.00 40.78 318 GLU A C 1
ATOM 2574 O O . GLU A 1 318 ? 28.817 -18.402 -3.483 1.00 40.78 318 GLU A O 1
ATOM 2579 N N . SER A 1 319 ? 26.778 -17.925 -4.260 1.00 38.88 319 SER A N 1
ATOM 2580 C CA . SER A 1 319 ? 26.883 -18.685 -5.520 1.00 38.88 319 SER A CA 1
ATOM 2581 C C . SER A 1 319 ? 27.521 -17.870 -6.644 1.00 38.88 319 SER A C 1
ATOM 2583 O O . SER A 1 319 ? 28.152 -18.451 -7.532 1.00 38.88 319 SER A O 1
ATOM 2585 N N . LEU A 1 320 ? 27.468 -16.537 -6.551 1.00 46.41 320 LEU A N 1
ATOM 2586 C CA . LEU A 1 320 ? 28.430 -15.612 -7.141 1.00 46.41 320 LEU A CA 1
ATOM 2587 C C . LEU A 1 320 ? 29.757 -15.794 -6.389 1.00 46.41 320 LEU A C 1
ATOM 2589 O O . LEU A 1 320 ? 30.119 -15.008 -5.527 1.00 46.41 320 LEU A O 1
ATOM 2593 N N . LYS A 1 321 ? 30.453 -16.905 -6.659 1.00 37.34 321 LYS A N 1
ATOM 2594 C CA . LYS A 1 321 ? 31.665 -17.367 -5.954 1.00 37.34 321 LYS A CA 1
ATOM 2595 C C . LYS A 1 321 ? 32.910 -16.493 -6.191 1.00 37.34 321 LYS A C 1
ATOM 2597 O O . LYS A 1 321 ? 33.948 -16.976 -6.644 1.00 37.34 321 LYS A O 1
ATOM 2602 N N . ALA A 1 322 ? 32.818 -15.219 -5.847 1.00 45.44 322 ALA A N 1
ATOM 2603 C CA . ALA A 1 322 ? 33.907 -14.347 -5.444 1.00 45.44 322 ALA A CA 1
ATOM 2604 C C . ALA A 1 322 ? 33.285 -13.244 -4.579 1.00 45.44 322 ALA A C 1
ATOM 2606 O O . ALA A 1 322 ? 32.270 -12.678 -4.977 1.00 45.44 322 ALA A O 1
ATOM 2607 N N . GLU A 1 323 ? 33.882 -12.912 -3.428 1.00 47.28 323 GLU A N 1
ATOM 2608 C CA . GLU A 1 323 ? 33.556 -11.643 -2.765 1.00 47.28 323 GLU A CA 1
ATOM 2609 C C . GLU A 1 323 ? 33.617 -10.526 -3.822 1.00 47.28 323 GLU A C 1
ATOM 2611 O O . GLU A 1 323 ? 34.569 -10.508 -4.621 1.00 47.28 323 GLU A O 1
ATOM 2616 N N . PRO A 1 324 ? 32.609 -9.636 -3.904 1.00 52.62 324 PRO A N 1
ATOM 2617 C CA . PRO A 1 324 ? 32.634 -8.573 -4.889 1.00 52.62 324 PRO A CA 1
ATOM 2618 C C . PRO A 1 324 ? 33.930 -7.790 -4.703 1.00 52.62 324 PRO A C 1
ATOM 2620 O O . PRO A 1 324 ? 34.241 -7.314 -3.614 1.00 52.62 324 PRO A O 1
ATOM 2623 N N . LYS A 1 325 ? 34.718 -7.681 -5.777 1.00 58.41 325 LYS A N 1
ATOM 2624 C CA . LYS A 1 325 ? 36.051 -7.058 -5.714 1.00 58.41 325 LYS A CA 1
ATOM 2625 C C . LYS A 1 325 ? 35.992 -5.604 -5.233 1.00 58.41 325 LYS A C 1
ATOM 2627 O O . LYS A 1 325 ? 36.991 -5.086 -4.745 1.00 58.41 325 LYS A O 1
ATOM 2632 N N . ASN A 1 326 ? 34.851 -4.949 -5.446 1.00 74.81 326 ASN A N 1
ATOM 2633 C CA . ASN A 1 326 ? 34.519 -3.596 -5.018 1.00 74.81 326 ASN A CA 1
ATOM 2634 C C . ASN A 1 326 ? 32.993 -3.366 -5.095 1.00 74.81 326 ASN A C 1
ATOM 2636 O O . ASN A 1 326 ? 32.248 -4.185 -5.642 1.00 74.81 326 ASN A O 1
ATOM 2640 N N . ASP A 1 327 ? 32.543 -2.212 -4.602 1.00 78.62 327 ASP A N 1
ATOM 2641 C CA . ASP A 1 327 ? 31.125 -1.828 -4.570 1.00 78.62 327 ASP A CA 1
ATOM 2642 C C . ASP A 1 327 ? 30.493 -1.664 -5.966 1.00 78.62 327 ASP A C 1
ATOM 2644 O O . ASP A 1 327 ? 29.286 -1.850 -6.122 1.00 78.62 327 ASP A O 1
ATOM 2648 N N . ALA A 1 328 ? 31.293 -1.369 -6.996 1.00 80.56 328 ALA A N 1
ATOM 2649 C CA . ALA A 1 328 ? 30.840 -1.287 -8.386 1.00 80.56 328 ALA A CA 1
ATOM 2650 C C . ALA A 1 328 ? 30.411 -2.662 -8.934 1.00 80.56 328 ALA A C 1
ATOM 2652 O O . ALA A 1 328 ? 29.327 -2.794 -9.506 1.00 80.56 328 ALA A O 1
ATOM 2653 N N . GLN A 1 329 ? 31.214 -3.705 -8.694 1.00 78.69 329 GLN A N 1
ATOM 2654 C CA . GLN A 1 329 ? 30.840 -5.077 -9.046 1.00 78.69 329 GLN A CA 1
ATOM 2655 C C . GLN A 1 329 ? 29.615 -5.533 -8.248 1.00 78.69 329 GLN A C 1
ATOM 2657 O O . GLN A 1 329 ? 28.696 -6.118 -8.817 1.00 78.69 329 GLN A O 1
ATOM 2662 N N . PHE A 1 330 ? 29.555 -5.198 -6.956 1.00 79.56 330 PHE A N 1
ATOM 2663 C CA . PHE A 1 330 ? 28.406 -5.548 -6.126 1.00 79.56 330 PHE A CA 1
ATOM 2664 C C . PHE A 1 330 ? 27.100 -4.909 -6.631 1.00 79.56 330 PHE A C 1
ATOM 2666 O O . PHE A 1 330 ? 26.058 -5.562 -6.657 1.00 79.56 330 PHE A O 1
ATOM 2673 N N . ALA A 1 331 ? 27.148 -3.658 -7.102 1.00 82.81 331 ALA A N 1
ATOM 2674 C CA . ALA A 1 331 ? 26.001 -2.996 -7.723 1.00 82.81 331 ALA A CA 1
ATOM 2675 C C . ALA A 1 331 ? 25.523 -3.713 -9.002 1.00 82.81 331 ALA A C 1
ATOM 2677 O O . ALA A 1 331 ? 24.316 -3.903 -9.182 1.00 82.81 331 ALA A O 1
ATOM 2678 N N . SER A 1 332 ? 26.456 -4.169 -9.846 1.00 83.31 332 SER A N 1
ATOM 2679 C CA . SER A 1 332 ? 26.146 -4.964 -11.044 1.00 83.31 332 SER A CA 1
ATOM 2680 C C . SER A 1 332 ? 25.478 -6.301 -10.703 1.00 83.31 332 SER A C 1
ATOM 2682 O O . SER A 1 332 ? 24.487 -6.689 -11.331 1.00 83.31 332 SER A O 1
ATOM 2684 N N . ASP A 1 333 ? 25.978 -6.988 -9.675 1.00 76.81 333 ASP A N 1
ATOM 2685 C CA . ASP A 1 333 ? 25.439 -8.270 -9.214 1.00 76.81 333 ASP A CA 1
ATOM 2686 C C . ASP A 1 333 ? 24.020 -8.106 -8.645 1.00 76.81 333 ASP A C 1
ATOM 2688 O O . ASP A 1 333 ? 23.108 -8.869 -8.984 1.00 76.81 333 ASP A O 1
ATOM 2692 N N . LEU A 1 334 ? 23.792 -7.047 -7.857 1.00 80.75 334 LEU A N 1
ATOM 2693 C CA . LEU A 1 334 ? 22.463 -6.677 -7.365 1.00 80.75 334 LEU A CA 1
ATOM 2694 C C . LEU A 1 334 ? 21.495 -6.378 -8.516 1.00 80.75 334 LEU A C 1
ATOM 2696 O O . LEU A 1 334 ? 20.342 -6.811 -8.470 1.00 80.75 334 LEU A O 1
ATOM 2700 N N . ARG A 1 335 ? 21.939 -5.693 -9.579 1.00 85.88 335 ARG A N 1
ATOM 2701 C CA . ARG A 1 335 ? 21.093 -5.466 -10.762 1.00 85.88 335 ARG A CA 1
ATOM 2702 C C . ARG A 1 335 ? 20.729 -6.785 -11.446 1.00 85.88 335 ARG A C 1
ATOM 2704 O O . ARG A 1 335 ? 19.594 -6.943 -11.896 1.00 85.88 335 ARG A O 1
ATOM 2711 N N . GLN A 1 336 ? 21.655 -7.735 -11.538 1.00 80.56 336 GLN A N 1
ATOM 2712 C CA . GLN A 1 336 ? 21.373 -9.034 -12.147 1.00 80.56 336 GLN A CA 1
ATOM 2713 C C . GLN A 1 336 ? 20.395 -9.865 -11.303 1.00 80.56 336 GLN A C 1
ATOM 2715 O O . GLN A 1 336 ? 19.462 -10.456 -11.855 1.00 80.56 336 GLN A O 1
ATOM 2720 N N . SER A 1 337 ? 20.552 -9.848 -9.977 1.00 77.38 337 SER A N 1
ATOM 2721 C CA . SER A 1 337 ? 19.582 -10.413 -9.030 1.00 77.38 337 SER A CA 1
ATOM 2722 C C . SER A 1 337 ? 18.202 -9.776 -9.207 1.00 77.38 337 SER A C 1
ATOM 2724 O O . SER A 1 337 ? 17.196 -10.477 -9.290 1.00 77.38 337 SER A O 1
ATOM 2726 N N . MET A 1 338 ? 18.145 -8.455 -9.367 1.00 83.69 338 MET A N 1
ATOM 2727 C CA . MET A 1 338 ? 16.897 -7.735 -9.592 1.00 83.69 338 MET A CA 1
ATOM 2728 C C . MET A 1 338 ? 16.155 -8.228 -10.851 1.00 83.69 338 MET A C 1
ATOM 2730 O O . MET A 1 338 ? 14.949 -8.461 -10.800 1.00 83.69 338 MET A O 1
ATOM 2734 N N . ILE A 1 339 ? 16.873 -8.442 -11.963 1.00 76.75 339 ILE A N 1
ATOM 2735 C CA . ILE A 1 339 ? 16.301 -9.001 -13.203 1.00 76.75 339 ILE A CA 1
ATOM 2736 C C . ILE A 1 339 ? 15.758 -10.415 -12.963 1.00 76.75 339 ILE A C 1
ATOM 2738 O O . ILE A 1 339 ? 14.661 -10.736 -13.421 1.00 76.75 339 ILE A O 1
ATOM 2742 N N . PHE A 1 340 ? 16.504 -11.250 -12.236 1.00 76.19 340 PHE A N 1
ATOM 2743 C CA . PHE A 1 340 ? 16.063 -12.597 -11.878 1.00 76.19 340 PHE A CA 1
ATOM 2744 C C . PHE A 1 340 ? 14.757 -12.561 -11.070 1.00 76.19 340 PHE A C 1
ATOM 2746 O O . PHE A 1 340 ? 13.811 -13.267 -11.411 1.00 76.19 340 PHE A O 1
ATOM 2753 N N . HIS A 1 341 ? 14.653 -11.699 -10.057 1.00 77.00 341 HIS A N 1
ATOM 2754 C CA . HIS A 1 341 ? 13.443 -11.587 -9.237 1.00 77.00 341 HIS A CA 1
ATOM 2755 C C . HIS A 1 341 ? 12.228 -11.074 -10.023 1.00 77.00 341 HIS A C 1
ATOM 2757 O O . HIS A 1 341 ? 11.133 -11.612 -9.857 1.00 77.00 341 HIS A O 1
ATOM 2763 N N . GLY A 1 342 ? 12.417 -10.123 -10.944 1.00 73.94 342 GLY A N 1
ATOM 2764 C CA . GLY A 1 342 ? 11.346 -9.662 -11.842 1.00 73.94 342 GLY A CA 1
ATOM 2765 C C . GLY A 1 342 ? 10.798 -10.778 -12.741 1.00 73.94 342 GLY A C 1
ATOM 2766 O O . GLY A 1 342 ? 9.585 -10.934 -12.896 1.00 73.94 342 GLY A O 1
ATOM 2767 N N . GLN A 1 343 ? 11.675 -11.649 -13.258 1.00 69.75 343 GLN A N 1
ATOM 2768 C CA . GLN A 1 343 ? 11.268 -12.831 -14.035 1.00 69.75 343 GLN A CA 1
ATOM 2769 C C . GLN A 1 343 ? 10.443 -13.840 -13.219 1.00 69.75 343 GLN A C 1
ATOM 2771 O O . GLN A 1 343 ? 9.632 -14.564 -13.798 1.00 69.75 343 GLN A O 1
ATOM 2776 N N . HIS A 1 344 ? 10.625 -13.868 -11.897 1.00 69.75 344 HIS A N 1
ATOM 2777 C CA . HIS A 1 344 ? 9.964 -14.799 -10.976 1.00 69.75 344 HIS A CA 1
ATOM 2778 C C . HIS A 1 344 ? 8.803 -14.176 -10.195 1.00 69.75 344 HIS A C 1
ATOM 2780 O O . HIS A 1 344 ? 8.284 -14.793 -9.270 1.00 69.75 344 HIS A O 1
ATOM 2786 N N . ASP A 1 345 ? 8.361 -12.976 -10.572 1.00 72.19 345 ASP A N 1
ATOM 2787 C CA . ASP A 1 345 ? 7.263 -12.282 -9.905 1.00 72.19 345 ASP A CA 1
ATOM 2788 C C . ASP A 1 345 ? 7.495 -11.955 -8.413 1.00 72.19 345 ASP A C 1
ATOM 2790 O O . ASP A 1 345 ? 6.534 -11.743 -7.662 1.00 72.19 345 ASP A O 1
ATOM 2794 N N . ASP A 1 346 ? 8.761 -11.840 -7.997 1.00 74.62 346 ASP A N 1
ATOM 2795 C CA . ASP A 1 346 ? 9.139 -11.414 -6.650 1.00 74.62 346 ASP A CA 1
ATOM 2796 C C . ASP A 1 346 ? 9.484 -9.921 -6.606 1.00 74.62 346 ASP A C 1
ATOM 2798 O O . ASP A 1 346 ? 10.640 -9.490 -6.674 1.00 74.62 346 ASP A O 1
ATOM 2802 N N . ILE A 1 347 ? 8.437 -9.115 -6.450 1.00 79.25 347 ILE A N 1
ATOM 2803 C CA . ILE A 1 347 ? 8.558 -7.663 -6.336 1.00 79.25 347 ILE A CA 1
ATOM 2804 C C . ILE A 1 347 ? 9.295 -7.213 -5.067 1.00 79.25 347 ILE A C 1
ATOM 2806 O O . ILE A 1 347 ? 9.921 -6.154 -5.076 1.00 79.25 347 ILE A O 1
ATOM 2810 N N . ILE A 1 348 ? 9.252 -7.986 -3.976 1.00 79.69 348 ILE A N 1
ATOM 2811 C CA . ILE A 1 348 ? 9.886 -7.581 -2.716 1.00 79.69 348 ILE A CA 1
ATOM 2812 C C . ILE A 1 348 ? 11.399 -7.675 -2.872 1.00 79.69 348 ILE A C 1
ATOM 2814 O O . ILE A 1 348 ? 12.090 -6.682 -2.638 1.00 79.69 348 ILE A O 1
ATOM 2818 N N . SER A 1 349 ? 11.922 -8.825 -3.307 1.00 78.19 349 SER A N 1
ATOM 2819 C CA . SER A 1 349 ? 13.372 -8.996 -3.475 1.00 78.19 349 SER A CA 1
ATOM 2820 C C . SER A 1 349 ? 13.927 -8.104 -4.580 1.00 78.19 349 SER A C 1
ATOM 2822 O O . SER A 1 349 ? 15.007 -7.532 -4.423 1.00 78.19 349 SER A O 1
ATOM 2824 N N . LEU A 1 350 ? 13.152 -7.877 -5.646 1.00 84.75 350 LEU A N 1
ATOM 2825 C CA . LEU A 1 350 ? 13.471 -6.889 -6.674 1.00 84.75 350 LEU A CA 1
ATOM 2826 C C . LEU A 1 350 ? 13.702 -5.496 -6.069 1.00 84.75 350 LEU A C 1
ATOM 2828 O O . LEU A 1 350 ? 14.741 -4.868 -6.291 1.00 84.75 350 LEU A O 1
ATOM 2832 N N . LEU A 1 351 ? 12.742 -5.005 -5.282 1.00 85.38 351 LEU A N 1
ATOM 2833 C CA . LEU A 1 351 ? 12.824 -3.678 -4.676 1.00 85.38 351 LEU A CA 1
ATOM 2834 C C . LEU A 1 351 ? 13.882 -3.611 -3.564 1.00 85.38 351 LEU A C 1
ATOM 2836 O O . LEU A 1 351 ? 14.487 -2.553 -3.379 1.00 85.38 351 LEU A O 1
ATOM 2840 N N . LYS A 1 352 ? 14.165 -4.722 -2.864 1.00 82.12 352 LYS A N 1
ATOM 2841 C CA . LYS A 1 352 ? 15.313 -4.835 -1.943 1.00 82.12 352 LYS A CA 1
ATOM 2842 C C . LYS A 1 352 ? 16.619 -4.602 -2.688 1.00 82.12 352 LYS A C 1
ATOM 2844 O O . LYS A 1 352 ? 17.363 -3.701 -2.309 1.00 82.12 352 LYS A O 1
ATOM 2849 N N . ALA A 1 353 ? 16.856 -5.338 -3.774 1.00 82.38 353 ALA A N 1
ATOM 2850 C CA . ALA A 1 353 ? 18.060 -5.195 -4.584 1.00 82.38 353 ALA A CA 1
ATOM 2851 C C . ALA A 1 353 ? 18.212 -3.760 -5.115 1.00 82.38 353 ALA A C 1
ATOM 2853 O O . ALA A 1 353 ? 19.259 -3.142 -4.917 1.00 82.38 353 ALA A O 1
ATOM 2854 N N . ARG A 1 354 ? 17.141 -3.171 -5.675 1.00 88.56 354 ARG A N 1
ATOM 2855 C CA . ARG A 1 354 ? 17.133 -1.761 -6.112 1.00 88.56 354 ARG A CA 1
ATOM 2856 C C . ARG A 1 354 ? 17.521 -0.804 -4.978 1.00 88.56 354 ARG A C 1
ATOM 2858 O O . ARG A 1 354 ? 18.353 0.080 -5.178 1.00 88.56 354 ARG A O 1
ATOM 2865 N N . ASN A 1 355 ? 16.922 -0.958 -3.797 1.00 85.50 355 ASN A N 1
ATOM 2866 C CA . ASN A 1 355 ? 17.211 -0.105 -2.644 1.00 85.50 355 ASN A CA 1
ATOM 2867 C C . ASN A 1 355 ? 18.651 -0.273 -2.140 1.00 85.50 355 ASN A C 1
ATOM 2869 O O . ASN A 1 355 ? 19.259 0.715 -1.732 1.00 85.50 355 ASN A O 1
ATOM 2873 N N . CYS A 1 356 ? 19.214 -1.481 -2.198 1.00 82.44 356 CYS A N 1
ATOM 2874 C CA . CYS A 1 356 ? 20.618 -1.721 -1.869 1.00 82.44 356 CYS A CA 1
ATOM 2875 C C . CYS A 1 356 ? 21.555 -0.984 -2.834 1.00 82.44 356 CYS A C 1
ATOM 2877 O O . CYS A 1 356 ? 22.470 -0.306 -2.372 1.00 82.44 356 CYS A O 1
ATOM 2879 N N . ILE A 1 357 ? 21.286 -1.017 -4.146 1.00 87.88 357 ILE A N 1
ATOM 2880 C CA . ILE A 1 357 ? 22.071 -0.255 -5.133 1.00 87.88 357 ILE A CA 1
ATOM 2881 C C . ILE A 1 357 ? 21.993 1.251 -4.835 1.00 87.88 357 ILE A C 1
ATOM 2883 O O . ILE A 1 357 ? 23.018 1.932 -4.814 1.00 87.88 357 ILE A O 1
ATOM 2887 N N . ARG A 1 358 ? 20.796 1.771 -4.519 1.00 89.25 358 ARG A N 1
ATOM 2888 C CA . ARG A 1 358 ? 20.615 3.177 -4.116 1.00 89.25 358 ARG A CA 1
ATOM 2889 C C . ARG A 1 358 ? 21.466 3.537 -2.899 1.00 89.25 358 ARG A C 1
ATOM 2891 O O . ARG A 1 358 ? 22.151 4.551 -2.909 1.00 89.25 358 ARG A O 1
ATOM 2898 N N . GLN A 1 359 ? 21.434 2.706 -1.858 1.00 83.38 359 GLN A N 1
ATOM 2899 C CA . GLN A 1 359 ? 22.203 2.933 -0.632 1.00 83.38 359 GLN A CA 1
ATOM 2900 C C . GLN A 1 359 ? 23.716 2.868 -0.872 1.00 83.38 359 GLN A C 1
ATOM 2902 O O . GLN A 1 359 ? 24.451 3.664 -0.289 1.00 83.38 359 GLN A O 1
ATOM 2907 N N . LEU A 1 360 ? 24.184 1.960 -1.735 1.00 82.88 360 LEU A N 1
ATOM 2908 C CA . LEU A 1 360 ? 25.586 1.900 -2.158 1.00 82.88 360 LEU A CA 1
ATOM 2909 C C . LEU A 1 360 ? 25.996 3.187 -2.874 1.00 82.88 360 LEU A C 1
ATOM 2911 O O . LEU A 1 360 ? 27.037 3.760 -2.554 1.00 82.88 360 LEU A O 1
ATOM 2915 N N . TYR A 1 361 ? 25.163 3.687 -3.790 1.00 88.56 361 TYR A N 1
ATOM 2916 C CA . TYR A 1 361 ? 25.420 4.968 -4.443 1.00 88.56 361 TYR A CA 1
ATOM 2917 C C . TYR A 1 361 ? 25.418 6.124 -3.438 1.00 88.56 361 TYR A C 1
ATOM 2919 O O . TYR A 1 361 ? 26.307 6.971 -3.467 1.00 88.56 361 TYR A O 1
ATOM 2927 N N . ASP A 1 362 ? 24.456 6.159 -2.515 1.00 85.25 362 ASP A N 1
ATOM 2928 C CA . ASP A 1 362 ? 24.351 7.228 -1.524 1.00 85.25 362 ASP A CA 1
ATOM 2929 C C . ASP A 1 362 ? 25.583 7.327 -0.619 1.00 85.25 362 ASP A C 1
ATOM 2931 O O . ASP A 1 362 ? 25.947 8.434 -0.221 1.00 85.25 362 ASP A O 1
ATOM 2935 N N . ARG A 1 363 ? 26.249 6.199 -0.349 1.00 82.62 363 ARG A N 1
ATOM 2936 C CA . ARG A 1 363 ? 27.484 6.137 0.444 1.00 82.62 363 ARG A CA 1
ATOM 2937 C C . ARG A 1 363 ? 28.735 6.486 -0.359 1.00 82.62 363 ARG A C 1
ATOM 2939 O O . ARG A 1 363 ? 29.578 7.217 0.147 1.00 82.62 363 ARG A O 1
ATOM 2946 N N . ASN A 1 364 ? 28.849 5.982 -1.586 1.00 82.06 364 ASN A N 1
ATOM 2947 C CA . ASN A 1 364 ? 30.102 6.038 -2.350 1.00 82.06 364 ASN A CA 1
ATOM 2948 C C . ASN A 1 364 ? 30.152 7.149 -3.401 1.00 82.06 364 ASN A C 1
ATOM 2950 O O . ASN A 1 364 ? 31.233 7.558 -3.811 1.00 82.06 364 ASN A O 1
ATOM 2954 N N . LYS A 1 365 ? 28.987 7.618 -3.864 1.00 86.75 365 LYS A N 1
ATOM 2955 C CA . LYS A 1 365 ? 28.824 8.589 -4.962 1.00 86.75 365 LYS A CA 1
ATOM 2956 C C . LYS A 1 365 ? 29.578 8.213 -6.245 1.00 86.75 365 LYS A C 1
ATOM 2958 O O . LYS A 1 365 ? 29.910 9.076 -7.053 1.00 86.75 365 LYS A O 1
ATOM 2963 N N . ASP A 1 366 ? 29.791 6.916 -6.449 1.00 86.94 366 ASP A N 1
ATOM 2964 C CA . ASP A 1 366 ? 30.503 6.366 -7.597 1.00 86.94 366 ASP A CA 1
ATOM 2965 C C . ASP A 1 366 ? 29.655 6.468 -8.891 1.00 86.94 366 ASP A C 1
ATOM 2967 O O . ASP A 1 366 ? 28.481 6.072 -8.885 1.00 86.94 366 ASP A O 1
ATOM 2971 N N . PRO A 1 367 ? 30.212 6.985 -10.007 1.00 86.44 367 PRO A N 1
ATOM 2972 C CA . PRO A 1 367 ? 29.487 7.132 -11.273 1.00 86.44 367 PRO A CA 1
ATOM 2973 C C . PRO A 1 367 ? 29.018 5.817 -11.907 1.00 86.44 367 PRO A C 1
ATOM 2975 O O . PRO A 1 367 ? 27.962 5.791 -12.540 1.00 86.44 367 PRO A O 1
ATOM 2978 N N . HIS A 1 368 ? 29.769 4.727 -11.747 1.00 85.50 368 HIS A N 1
ATOM 2979 C CA . HIS A 1 368 ? 29.372 3.417 -12.251 1.00 85.50 368 HIS A CA 1
ATOM 2980 C C . HIS A 1 368 ? 28.204 2.859 -11.433 1.00 85.50 368 HIS A C 1
ATOM 2982 O O . HIS A 1 368 ? 27.224 2.393 -12.009 1.00 85.50 368 HIS A O 1
ATOM 2988 N N . ILE A 1 369 ? 28.236 2.998 -10.102 1.00 88.94 369 ILE A N 1
ATOM 2989 C CA . ILE A 1 369 ? 27.092 2.617 -9.254 1.00 88.94 369 ILE A CA 1
ATOM 2990 C C . ILE A 1 369 ? 25.851 3.450 -9.615 1.00 88.94 369 ILE A C 1
ATOM 2992 O O . ILE A 1 369 ? 24.741 2.918 -9.641 1.00 88.94 369 ILE A O 1
ATOM 2996 N N . LEU A 1 370 ? 26.011 4.736 -9.953 1.00 90.31 370 LEU A N 1
ATOM 2997 C CA . LEU A 1 370 ? 24.901 5.561 -10.445 1.00 90.31 370 LEU A CA 1
ATOM 2998 C C . LEU A 1 370 ? 24.323 5.037 -11.767 1.00 90.31 370 LEU A C 1
ATOM 3000 O O . LEU A 1 370 ? 23.101 5.038 -11.942 1.00 90.31 370 LEU A O 1
ATOM 3004 N N . ALA A 1 371 ? 25.174 4.583 -12.689 1.00 85.75 371 ALA A N 1
ATOM 3005 C CA . ALA A 1 371 ? 24.737 3.972 -13.942 1.00 85.75 371 ALA A CA 1
ATOM 3006 C C . ALA A 1 371 ? 23.962 2.669 -13.691 1.00 85.75 371 ALA A C 1
ATOM 3008 O O . ALA A 1 371 ? 22.848 2.507 -14.195 1.00 85.75 371 ALA A O 1
ATOM 3009 N N . GLU A 1 372 ? 24.486 1.798 -12.829 1.00 87.06 372 GLU A N 1
ATOM 3010 C CA . GLU A 1 372 ? 23.822 0.565 -12.396 1.00 87.06 372 GLU A CA 1
ATOM 3011 C C . GLU A 1 372 ? 22.469 0.850 -11.724 1.00 87.06 372 GLU A C 1
ATOM 3013 O O . GLU A 1 372 ? 21.458 0.229 -12.065 1.00 87.06 372 GLU A O 1
ATOM 3018 N N . TYR A 1 373 ? 22.405 1.859 -10.847 1.00 90.19 373 TYR A N 1
ATOM 3019 C CA . TYR A 1 373 ? 21.162 2.304 -10.216 1.00 90.19 373 TYR A CA 1
ATOM 3020 C C . TYR A 1 373 ? 20.142 2.815 -11.238 1.00 90.19 373 TYR A C 1
ATOM 3022 O O . TYR A 1 373 ? 18.960 2.484 -11.165 1.00 90.19 373 TYR A O 1
ATOM 3030 N N . THR A 1 374 ? 20.596 3.583 -12.225 1.00 87.19 374 THR A N 1
ATOM 3031 C CA . THR A 1 374 ? 19.748 4.152 -13.280 1.00 87.19 374 THR A CA 1
ATOM 3032 C C . THR A 1 374 ? 19.127 3.056 -14.142 1.00 87.19 374 THR A C 1
ATOM 3034 O O . THR A 1 374 ? 17.922 3.076 -14.402 1.00 87.19 374 THR A O 1
ATOM 3037 N N . ILE A 1 375 ? 19.914 2.047 -14.527 1.00 83.44 375 ILE A N 1
ATOM 3038 C CA . ILE A 1 375 ? 19.403 0.876 -15.251 1.00 83.44 375 ILE A CA 1
ATOM 3039 C C . ILE A 1 375 ? 18.449 0.073 -14.351 1.00 83.44 375 ILE A C 1
ATOM 3041 O O . ILE A 1 375 ? 17.407 -0.395 -14.817 1.00 83.44 375 ILE A O 1
ATOM 3045 N N . ALA A 1 376 ? 18.761 -0.060 -13.057 1.00 87.19 376 ALA A N 1
ATOM 3046 C CA . ALA A 1 376 ? 17.910 -0.764 -12.104 1.00 87.19 376 ALA A CA 1
ATOM 3047 C C . ALA A 1 376 ? 16.531 -0.092 -11.935 1.00 87.19 376 ALA A C 1
ATOM 3049 O O . ALA A 1 376 ? 15.498 -0.757 -12.024 1.00 87.19 376 ALA A O 1
ATOM 3050 N N . ILE A 1 377 ? 16.492 1.236 -11.781 1.00 86.62 377 ILE A N 1
ATOM 3051 C CA . ILE A 1 377 ? 15.259 2.040 -11.807 1.00 86.62 377 ILE A CA 1
ATOM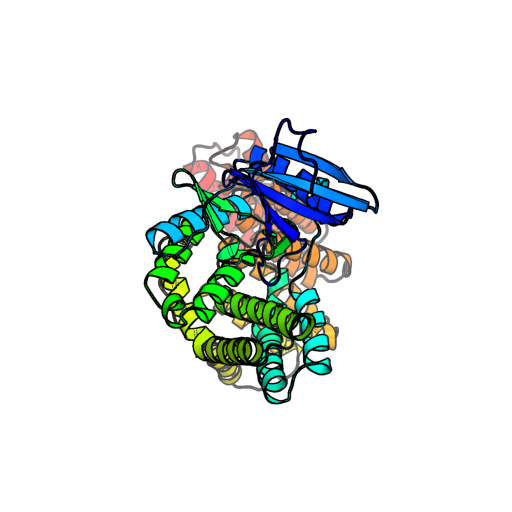 3052 C C . ILE A 1 377 ? 14.471 1.740 -13.087 1.00 86.62 377 ILE A C 1
ATOM 3054 O O . ILE A 1 377 ? 13.293 1.387 -13.015 1.00 86.62 377 ILE A O 1
ATOM 3058 N N . GLY A 1 378 ? 15.131 1.823 -14.244 1.00 80.25 378 GLY A N 1
ATOM 3059 C CA . GLY A 1 378 ? 14.527 1.603 -15.555 1.00 80.25 378 GLY A CA 1
ATOM 3060 C C . GLY A 1 378 ? 13.888 0.236 -15.753 1.00 80.25 378 GLY A C 1
ATOM 3061 O O . GLY A 1 378 ? 12.792 0.132 -16.306 1.00 80.25 378 GLY A O 1
ATOM 3062 N N . ASN A 1 379 ? 14.567 -0.816 -15.300 1.00 80.69 379 ASN A N 1
ATOM 3063 C CA . ASN A 1 379 ? 14.052 -2.181 -15.349 1.00 80.69 379 ASN A CA 1
ATOM 3064 C C . ASN A 1 379 ? 12.876 -2.354 -14.385 1.00 80.69 379 ASN A C 1
ATOM 3066 O O . ASN A 1 379 ? 11.849 -2.889 -14.794 1.00 80.69 379 ASN A O 1
ATOM 3070 N N . SER A 1 380 ? 12.983 -1.807 -13.165 1.00 84.31 380 SER A N 1
ATOM 3071 C CA . SER A 1 380 ? 11.927 -1.920 -12.153 1.00 84.31 380 SER A CA 1
ATOM 3072 C C . SER A 1 380 ? 10.590 -1.350 -12.621 1.00 84.31 380 SER A C 1
ATOM 3074 O O . SER A 1 380 ? 9.548 -1.804 -12.173 1.00 84.31 380 SER A O 1
ATOM 3076 N N . CYS A 1 381 ? 10.582 -0.403 -13.559 1.00 79.50 381 CYS A N 1
ATOM 3077 C CA . CYS A 1 381 ? 9.351 0.154 -14.102 1.00 79.50 381 CYS A CA 1
ATOM 3078 C C . CYS A 1 381 ? 8.434 -0.869 -14.792 1.00 79.50 381 CYS A C 1
ATOM 3080 O O . CYS A 1 381 ? 7.212 -0.734 -14.704 1.00 79.50 381 CYS A O 1
ATOM 3082 N N . LEU A 1 382 ? 9.000 -1.879 -15.468 1.00 76.56 382 LEU A N 1
ATOM 3083 C CA . LEU A 1 382 ? 8.201 -2.961 -16.058 1.00 76.56 382 LEU A CA 1
ATOM 3084 C C . LEU A 1 382 ? 7.488 -3.745 -14.962 1.00 76.56 382 LEU A C 1
ATOM 3086 O O . LEU A 1 382 ? 6.286 -3.984 -15.050 1.00 76.56 382 LEU A O 1
ATOM 3090 N N . ASP A 1 383 ? 8.219 -4.083 -13.905 1.00 80.75 383 ASP A N 1
ATOM 3091 C CA . ASP A 1 383 ? 7.680 -4.821 -12.773 1.00 80.75 383 ASP A CA 1
ATOM 3092 C C . ASP A 1 383 ? 6.649 -3.976 -12.019 1.00 80.75 383 ASP A C 1
ATOM 3094 O O . ASP A 1 383 ? 5.523 -4.415 -11.818 1.00 80.75 383 ASP A O 1
ATOM 3098 N N . LEU A 1 384 ? 6.956 -2.718 -11.694 1.00 80.44 384 LEU A N 1
ATOM 3099 C CA . LEU A 1 384 ? 6.011 -1.800 -11.050 1.00 80.44 384 LEU A CA 1
ATOM 3100 C C . LEU A 1 384 ? 4.689 -1.706 -11.828 1.00 80.44 384 LEU A C 1
ATOM 3102 O O . LEU A 1 384 ? 3.620 -1.730 -11.222 1.00 80.44 384 LEU A O 1
ATOM 3106 N N . SER A 1 385 ? 4.744 -1.658 -13.159 1.00 75.25 385 SER A N 1
ATOM 3107 C CA . SER A 1 385 ? 3.550 -1.707 -14.004 1.00 75.25 385 SER A CA 1
ATOM 3108 C C . SER A 1 385 ? 2.826 -3.053 -13.930 1.00 75.25 385 SER A C 1
ATOM 3110 O O . SER A 1 385 ? 1.623 -3.068 -13.666 1.00 75.25 385 SER A O 1
ATOM 3112 N N . LYS A 1 386 ? 3.551 -4.170 -14.071 1.00 74.25 386 LYS A N 1
ATOM 3113 C CA . LYS A 1 386 ? 3.016 -5.536 -13.942 1.00 74.25 386 LYS A CA 1
ATOM 3114 C C . LYS A 1 386 ? 2.293 -5.756 -12.608 1.00 74.25 386 LYS A C 1
ATOM 3116 O O . LYS A 1 386 ? 1.258 -6.414 -12.566 1.00 74.25 386 LYS A O 1
ATOM 3121 N N . PHE A 1 387 ? 2.809 -5.171 -11.528 1.00 73.75 387 PHE A N 1
ATOM 3122 C CA . PHE A 1 387 ? 2.246 -5.253 -10.177 1.00 73.75 387 PHE A CA 1
ATOM 3123 C C . PHE A 1 387 ? 1.201 -4.169 -9.857 1.00 73.75 387 PHE A C 1
ATOM 3125 O O . PHE A 1 387 ? 0.720 -4.111 -8.724 1.00 73.75 387 PHE A O 1
ATOM 3132 N N . GLY A 1 388 ? 0.837 -3.311 -10.817 1.00 72.75 388 GLY A N 1
ATOM 3133 C CA . GLY A 1 388 ? -0.165 -2.255 -10.629 1.00 72.75 388 GLY A CA 1
ATOM 3134 C C . GLY A 1 388 ? 0.279 -1.110 -9.706 1.00 72.75 388 GLY A C 1
ATOM 3135 O O . GLY A 1 388 ? -0.551 -0.340 -9.221 1.00 72.75 388 GLY A O 1
ATOM 3136 N N . LEU A 1 389 ? 1.584 -0.966 -9.460 1.00 79.75 389 LEU A N 1
ATOM 3137 C CA . LEU A 1 389 ? 2.184 0.033 -8.573 1.00 79.75 389 LEU A CA 1
ATOM 3138 C C . LEU A 1 389 ? 2.311 1.389 -9.283 1.00 79.75 389 LEU A C 1
ATOM 3140 O O . LEU A 1 389 ? 3.403 1.889 -9.548 1.00 79.75 389 LEU A O 1
ATOM 3144 N N . ARG A 1 390 ? 1.171 1.999 -9.616 1.00 76.12 390 ARG A N 1
ATOM 3145 C CA . ARG A 1 390 ? 1.119 3.210 -10.451 1.00 76.12 390 ARG A CA 1
ATOM 3146 C C . ARG A 1 390 ? 1.795 4.425 -9.813 1.00 76.12 390 ARG A C 1
ATOM 3148 O O . ARG A 1 390 ? 2.581 5.094 -10.476 1.00 76.12 390 ARG A O 1
ATOM 3155 N N . GLN A 1 391 ? 1.519 4.710 -8.538 1.00 82.56 391 GLN A N 1
ATOM 3156 C CA . GLN A 1 391 ? 2.149 5.847 -7.850 1.00 82.56 391 GLN A CA 1
ATOM 3157 C C . GLN A 1 391 ? 3.670 5.657 -7.750 1.00 82.56 391 GLN A C 1
ATOM 3159 O O . GLN A 1 391 ? 4.428 6.596 -7.999 1.00 82.56 391 GLN A O 1
ATOM 3164 N N . ALA A 1 392 ? 4.118 4.427 -7.479 1.00 85.19 392 ALA A N 1
ATOM 3165 C CA . ALA A 1 392 ? 5.530 4.059 -7.484 1.00 85.19 392 ALA A CA 1
ATOM 3166 C C . ALA A 1 392 ? 6.180 4.240 -8.861 1.00 85.19 392 ALA A C 1
ATOM 3168 O O . ALA A 1 392 ? 7.308 4.724 -8.943 1.00 85.19 392 ALA A O 1
ATOM 3169 N N . LEU A 1 393 ? 5.482 3.856 -9.932 1.00 81.94 393 LEU A N 1
ATOM 3170 C CA . LEU A 1 393 ? 5.942 4.003 -11.311 1.00 81.94 393 LEU A CA 1
ATOM 3171 C C . LEU A 1 393 ? 6.135 5.483 -11.669 1.00 81.94 393 LEU A C 1
ATOM 3173 O O . LEU A 1 393 ? 7.215 5.870 -12.114 1.00 81.94 393 LEU A O 1
ATOM 3177 N N . ASP A 1 394 ? 5.143 6.327 -11.377 1.00 80.75 394 ASP A N 1
ATOM 3178 C CA . ASP A 1 394 ? 5.221 7.776 -11.603 1.00 80.75 394 ASP A CA 1
ATOM 3179 C C . ASP A 1 394 ? 6.361 8.422 -10.793 1.00 80.75 394 ASP A C 1
ATOM 3181 O O . ASP A 1 394 ? 7.098 9.273 -11.303 1.00 80.75 394 ASP A O 1
ATOM 3185 N N . ALA A 1 395 ? 6.537 8.020 -9.530 1.00 85.75 395 ALA A N 1
ATOM 3186 C CA . ALA A 1 395 ? 7.622 8.502 -8.677 1.00 85.75 395 ALA A CA 1
ATOM 3187 C C . ALA A 1 395 ? 9.003 8.058 -9.189 1.00 85.75 395 ALA A C 1
ATOM 3189 O O . ALA A 1 395 ? 9.916 8.879 -9.278 1.00 85.75 395 ALA A O 1
ATOM 3190 N N . THR A 1 396 ? 9.128 6.791 -9.590 1.00 85.88 396 THR A N 1
ATOM 3191 C CA . THR A 1 396 ? 10.350 6.201 -10.160 1.00 85.88 396 THR A CA 1
ATOM 3192 C C . THR A 1 396 ? 10.748 6.922 -11.450 1.00 85.88 396 THR A C 1
ATOM 3194 O O . THR A 1 396 ? 11.919 7.231 -11.648 1.00 85.88 396 THR A O 1
ATOM 3197 N N . MET A 1 397 ? 9.779 7.305 -12.287 1.00 80.44 397 MET A N 1
ATOM 3198 C CA . MET A 1 397 ? 10.044 8.091 -13.495 1.00 80.44 397 MET A CA 1
ATOM 3199 C C . MET A 1 397 ? 10.504 9.520 -13.206 1.00 80.44 397 MET A C 1
ATOM 3201 O O . MET A 1 397 ? 11.419 10.022 -13.861 1.00 80.44 397 MET A O 1
ATOM 3205 N N . LYS A 1 398 ? 9.912 10.180 -12.206 1.00 87.12 398 LYS A N 1
ATOM 3206 C CA . LYS A 1 398 ? 10.369 11.506 -11.761 1.00 87.12 398 LYS A CA 1
ATOM 3207 C C . LYS A 1 398 ? 11.783 11.450 -11.185 1.00 87.12 398 LYS A C 1
ATOM 3209 O O . LYS A 1 398 ? 12.568 12.359 -11.435 1.00 87.12 398 LYS A O 1
ATOM 3214 N N . GLU A 1 399 ? 12.102 10.410 -10.419 1.00 88.88 399 GLU A N 1
ATOM 3215 C CA . GLU A 1 399 ? 13.450 10.168 -9.894 1.00 88.88 399 GLU A CA 1
ATOM 3216 C C . GLU A 1 399 ? 14.455 9.984 -11.033 1.00 88.88 399 GLU A C 1
ATOM 3218 O O . GLU A 1 399 ? 15.463 10.686 -11.080 1.00 88.88 399 GLU A O 1
ATOM 3223 N N . LEU A 1 400 ? 14.133 9.120 -11.997 1.00 87.06 400 LEU A N 1
ATOM 3224 C CA . LEU A 1 400 ? 14.968 8.881 -13.165 1.00 87.06 400 LEU A CA 1
ATOM 3225 C C . LEU A 1 400 ? 15.258 10.175 -13.932 1.00 87.06 400 LEU A C 1
ATOM 3227 O O . LEU A 1 400 ? 16.412 10.480 -14.218 1.00 87.06 400 LEU A O 1
ATOM 3231 N N . LYS A 1 401 ? 14.221 10.976 -14.211 1.00 85.31 401 LYS A N 1
ATOM 3232 C CA . LYS A 1 401 ? 14.380 12.255 -14.913 1.00 85.31 401 LYS A CA 1
ATOM 3233 C C . LYS A 1 401 ? 15.311 13.207 -14.162 1.00 85.31 401 LYS A C 1
ATOM 3235 O O . LYS A 1 401 ? 16.171 13.820 -14.783 1.00 85.31 401 LYS A O 1
ATOM 3240 N N . LYS A 1 402 ? 15.182 13.289 -12.833 1.00 90.75 402 LYS A N 1
ATOM 3241 C CA . LYS A 1 402 ? 16.066 14.110 -11.990 1.00 90.75 402 LYS A CA 1
ATOM 3242 C C . LYS A 1 402 ? 17.524 13.660 -12.068 1.00 90.75 402 LYS A C 1
ATOM 3244 O O . LYS A 1 402 ? 18.398 14.516 -12.140 1.00 90.75 402 LYS A O 1
ATOM 3249 N N . ILE A 1 403 ? 17.787 12.350 -12.063 1.00 89.94 403 ILE A N 1
ATOM 3250 C CA . ILE A 1 403 ? 19.152 11.811 -12.191 1.00 89.94 403 ILE A CA 1
ATOM 3251 C C . ILE A 1 403 ? 19.762 12.231 -13.531 1.00 89.94 403 ILE A C 1
ATOM 3253 O O . ILE A 1 403 ? 20.896 12.705 -13.561 1.00 89.94 403 ILE A O 1
ATOM 3257 N N . ILE A 1 404 ? 19.007 12.109 -14.623 1.00 87.62 404 ILE A N 1
ATOM 3258 C CA . ILE A 1 404 ? 19.485 12.466 -15.964 1.00 87.62 404 ILE A CA 1
ATOM 3259 C C . ILE A 1 404 ? 19.705 13.970 -16.110 1.00 87.62 404 ILE A C 1
ATOM 3261 O O . ILE A 1 404 ? 20.745 14.383 -16.616 1.00 87.62 404 ILE A O 1
ATOM 3265 N N . ASP A 1 405 ? 18.783 14.792 -15.611 1.00 89.19 405 ASP A N 1
ATOM 3266 C CA . ASP A 1 405 ? 18.911 16.253 -15.667 1.00 89.19 405 ASP A CA 1
ATOM 3267 C C . ASP A 1 405 ? 20.091 16.769 -14.835 1.00 89.19 405 ASP A C 1
ATOM 3269 O O . ASP A 1 405 ? 20.708 17.770 -15.191 1.00 89.19 405 ASP A O 1
ATOM 3273 N N . ALA A 1 406 ? 20.437 16.068 -13.753 1.00 90.81 406 ALA A N 1
ATOM 3274 C CA . ALA A 1 406 ? 21.609 16.373 -12.941 1.00 90.81 406 ALA A CA 1
ATOM 3275 C C . ALA A 1 406 ? 22.938 15.916 -13.576 1.00 90.81 406 ALA A C 1
ATOM 3277 O O . ALA A 1 406 ? 23.995 16.329 -13.106 1.00 90.81 406 ALA A O 1
ATOM 3278 N N . ASN A 1 407 ? 22.908 15.077 -14.619 1.00 88.75 407 ASN A N 1
ATOM 3279 C CA . ASN A 1 407 ? 24.098 14.490 -15.247 1.00 88.75 407 ASN A CA 1
ATOM 3280 C C . ASN A 1 407 ? 24.046 14.591 -16.788 1.00 88.75 407 ASN A C 1
ATOM 3282 O O . ASN A 1 407 ? 24.092 13.567 -17.478 1.00 88.75 407 ASN A O 1
ATOM 3286 N N . PRO A 1 408 ? 23.964 15.809 -17.358 1.00 86.25 408 PRO A N 1
ATOM 3287 C CA . PRO A 1 408 ? 23.713 16.007 -18.786 1.00 86.25 408 PRO A CA 1
ATOM 3288 C C . PRO A 1 408 ? 24.826 15.467 -19.693 1.00 86.25 408 PRO A C 1
ATOM 3290 O O . PRO A 1 408 ? 24.546 15.104 -20.833 1.00 86.25 408 PRO A O 1
ATOM 3293 N N . ASP A 1 409 ? 26.063 15.361 -19.209 1.00 87.12 409 ASP A N 1
ATOM 3294 C CA . ASP A 1 409 ? 27.215 14.941 -20.020 1.00 87.12 409 ASP A CA 1
ATOM 3295 C C . ASP A 1 409 ? 27.506 13.434 -19.935 1.00 87.12 409 ASP A C 1
ATOM 3297 O O . ASP A 1 409 ? 28.394 12.925 -20.615 1.00 87.12 409 ASP A O 1
ATOM 3301 N N . ASN A 1 410 ? 26.749 12.684 -19.130 1.00 86.44 410 ASN A N 1
ATOM 3302 C CA . ASN A 1 410 ? 26.987 11.258 -18.937 1.00 86.44 410 ASN A CA 1
ATOM 3303 C C . ASN A 1 410 ? 26.240 10.420 -19.993 1.00 86.44 410 ASN A C 1
ATOM 3305 O O . ASN A 1 410 ? 25.020 10.240 -19.935 1.00 86.44 410 ASN A O 1
ATOM 3309 N N . HIS A 1 411 ? 26.985 9.910 -20.976 1.00 85.12 411 HIS A N 1
ATOM 3310 C CA . HIS A 1 411 ? 26.439 9.113 -22.079 1.00 85.12 411 HIS A CA 1
ATOM 3311 C C . HIS A 1 411 ? 25.871 7.763 -21.615 1.00 85.12 411 HIS A C 1
ATOM 3313 O O . HIS A 1 411 ? 24.790 7.380 -22.066 1.00 85.12 411 HIS A O 1
ATOM 3319 N N . ASP A 1 412 ? 26.521 7.082 -20.670 1.00 80.38 412 ASP A N 1
ATOM 3320 C CA . ASP A 1 412 ? 26.049 5.794 -20.143 1.00 80.38 412 ASP A CA 1
ATOM 3321 C C . ASP A 1 412 ? 24.692 5.944 -19.442 1.00 80.38 412 ASP A C 1
ATOM 3323 O O . ASP A 1 412 ? 23.776 5.139 -19.644 1.00 80.38 412 ASP A O 1
ATOM 3327 N N . LEU A 1 413 ? 24.510 7.038 -18.694 1.00 86.12 413 LEU A N 1
ATOM 3328 C CA . LEU A 1 413 ? 23.223 7.382 -18.090 1.00 86.12 413 LEU A CA 1
ATOM 3329 C C . LEU A 1 413 ? 22.148 7.666 -19.140 1.00 86.12 413 LEU A C 1
ATOM 3331 O O . LEU A 1 413 ? 21.014 7.213 -18.986 1.00 86.12 413 LEU A O 1
ATOM 3335 N N . LYS A 1 414 ? 22.486 8.358 -20.232 1.00 87.88 414 LYS A N 1
ATOM 3336 C CA . LYS A 1 414 ? 21.557 8.607 -21.348 1.00 87.88 414 LYS A CA 1
ATOM 3337 C C . LYS A 1 414 ? 21.147 7.314 -22.058 1.00 87.88 414 LYS A C 1
ATOM 3339 O O . LYS A 1 414 ? 19.976 7.167 -22.409 1.00 87.88 414 LYS A O 1
ATOM 3344 N N . ILE A 1 415 ? 22.061 6.357 -22.222 1.00 85.12 415 ILE A N 1
ATOM 3345 C CA . ILE A 1 415 ? 21.742 5.023 -22.748 1.00 85.12 415 ILE A CA 1
ATOM 3346 C C . ILE A 1 415 ? 20.791 4.295 -21.788 1.00 85.12 415 ILE A C 1
ATOM 3348 O O . ILE A 1 415 ? 19.725 3.839 -22.210 1.00 85.12 415 ILE A O 1
ATOM 3352 N N . GLY A 1 416 ? 21.107 4.249 -20.489 1.00 81.44 416 GLY A N 1
ATOM 3353 C CA . GLY A 1 416 ? 20.228 3.666 -19.467 1.00 81.44 416 GLY A CA 1
ATOM 3354 C C . GLY A 1 416 ? 18.841 4.325 -19.423 1.00 81.44 416 GLY A C 1
ATOM 3355 O O . GLY A 1 416 ? 17.814 3.649 -19.301 1.00 81.44 416 GLY A O 1
ATOM 3356 N N . TYR A 1 417 ? 18.780 5.640 -19.618 1.00 86.56 417 TYR A N 1
ATOM 3357 C CA . TYR A 1 417 ? 17.529 6.383 -19.702 1.00 86.56 417 TYR A CA 1
ATOM 3358 C C . TYR A 1 417 ? 16.705 6.021 -20.938 1.00 86.56 417 TYR A C 1
ATOM 3360 O O . TYR A 1 417 ? 15.494 5.833 -20.832 1.00 86.56 417 TYR A O 1
ATOM 3368 N N . ALA A 1 418 ? 17.347 5.844 -22.095 1.00 88.62 418 ALA A N 1
ATOM 3369 C CA . ALA A 1 418 ? 16.678 5.412 -23.318 1.00 88.62 418 ALA A CA 1
ATOM 3370 C C . ALA A 1 418 ? 16.015 4.034 -23.156 1.00 88.62 418 ALA A C 1
ATOM 3372 O O . ALA A 1 418 ? 14.841 3.855 -23.497 1.00 88.62 418 ALA A O 1
ATOM 3373 N N . TYR A 1 419 ? 16.741 3.085 -22.555 1.00 83.94 419 TYR A N 1
ATOM 3374 C CA . TYR A 1 419 ? 16.217 1.770 -22.176 1.00 83.94 419 TYR A CA 1
ATOM 3375 C C . TYR A 1 419 ? 14.992 1.872 -21.267 1.00 83.94 419 TYR A C 1
ATOM 3377 O O . TYR A 1 419 ? 13.979 1.194 -21.479 1.00 83.94 419 TYR A O 1
ATOM 3385 N N . SER A 1 420 ? 15.080 2.753 -20.275 1.00 81.94 420 SER A N 1
ATOM 3386 C CA . SER A 1 420 ? 14.009 3.002 -19.321 1.00 81.94 420 SER A CA 1
ATOM 3387 C C . SER A 1 420 ? 12.777 3.584 -20.008 1.00 81.94 420 SER A C 1
ATOM 3389 O O . SER A 1 420 ? 11.691 3.034 -19.853 1.00 81.94 420 SER A O 1
ATOM 3391 N N . LEU A 1 421 ? 12.919 4.643 -20.812 1.00 87.12 421 LEU A N 1
ATOM 3392 C CA . LEU A 1 421 ? 11.810 5.264 -21.546 1.00 87.12 421 LEU A CA 1
ATOM 3393 C C . LEU A 1 421 ? 11.078 4.254 -22.434 1.00 87.12 421 LEU A C 1
ATOM 3395 O O . LEU A 1 421 ? 9.847 4.203 -22.407 1.00 87.12 421 LEU A O 1
ATOM 3399 N N . ARG A 1 422 ? 11.818 3.396 -23.155 1.00 87.62 422 ARG A N 1
ATOM 3400 C CA . ARG A 1 422 ? 11.217 2.306 -23.936 1.00 87.62 422 ARG A CA 1
ATOM 3401 C C . ARG A 1 422 ? 10.380 1.396 -23.041 1.00 87.62 422 ARG A C 1
ATOM 3403 O O . ARG A 1 422 ? 9.201 1.193 -23.318 1.00 87.62 422 ARG A O 1
ATOM 3410 N N . ASN A 1 423 ? 10.984 0.834 -21.997 1.00 80.62 423 ASN A N 1
ATOM 3411 C CA . ASN A 1 423 ? 10.319 -0.100 -21.086 1.00 80.62 423 ASN A CA 1
ATOM 3412 C C . ASN A 1 423 ? 9.051 0.490 -20.475 1.00 80.62 423 ASN A C 1
ATOM 3414 O O . ASN A 1 423 ? 7.986 -0.117 -20.536 1.00 80.62 423 ASN A O 1
ATOM 3418 N N . ASN A 1 424 ? 9.161 1.710 -19.963 1.00 79.50 424 ASN A N 1
ATOM 3419 C CA . ASN A 1 424 ? 8.052 2.432 -19.364 1.00 79.50 424 ASN A CA 1
ATOM 3420 C C . ASN A 1 424 ? 6.922 2.683 -20.359 1.00 79.50 424 ASN A C 1
ATOM 3422 O O . ASN A 1 424 ? 5.760 2.505 -20.006 1.00 79.50 424 ASN A O 1
ATOM 3426 N N . SER A 1 425 ? 7.239 3.035 -21.609 1.00 85.94 425 SER A N 1
ATOM 3427 C CA . SER A 1 425 ? 6.208 3.250 -22.628 1.00 85.94 425 SER A CA 1
ATOM 3428 C C . SER A 1 425 ? 5.368 1.990 -22.882 1.00 85.94 425 SER A C 1
ATOM 3430 O O . SER A 1 425 ? 4.156 2.100 -23.062 1.00 85.94 425 SER A O 1
ATOM 3432 N N . ILE A 1 426 ? 5.974 0.798 -22.830 1.00 81.25 426 ILE A N 1
ATOM 3433 C CA . ILE A 1 426 ? 5.271 -0.487 -22.980 1.00 81.25 426 ILE A CA 1
ATOM 3434 C C . ILE A 1 426 ? 4.367 -0.721 -21.771 1.00 81.25 426 ILE A C 1
ATOM 3436 O O . ILE A 1 426 ? 3.157 -0.847 -21.924 1.00 81.25 426 ILE A O 1
ATOM 3440 N N . ALA A 1 427 ? 4.955 -0.684 -20.577 1.00 75.44 427 ALA A N 1
ATOM 3441 C CA . ALA A 1 427 ? 4.275 -0.884 -19.301 1.00 75.44 427 ALA A CA 1
ATOM 3442 C C . ALA A 1 427 ? 3.036 0.026 -19.143 1.00 75.44 427 ALA A C 1
ATOM 3444 O O . ALA A 1 427 ? 1.925 -0.412 -18.846 1.00 75.44 427 ALA A O 1
ATOM 3445 N N . ILE A 1 428 ? 3.198 1.320 -19.418 1.00 75.56 428 ILE A N 1
ATOM 3446 C CA . ILE A 1 428 ? 2.123 2.316 -19.336 1.00 75.56 428 ILE A CA 1
ATOM 3447 C C . ILE A 1 428 ? 1.035 2.076 -20.397 1.00 75.56 428 ILE A C 1
ATOM 3449 O O . ILE A 1 428 ? -0.144 2.314 -20.127 1.00 75.56 428 ILE A O 1
ATOM 3453 N N . ALA A 1 429 ? 1.402 1.606 -21.594 1.00 79.69 429 ALA A N 1
ATOM 3454 C CA . ALA A 1 429 ? 0.428 1.256 -22.626 1.00 79.69 429 ALA A CA 1
ATOM 3455 C C . ALA A 1 429 ? -0.381 0.006 -22.249 1.00 79.69 429 ALA A C 1
ATOM 3457 O O . ALA A 1 429 ? -1.600 0.018 -22.403 1.00 79.69 429 ALA A O 1
ATOM 3458 N N . GLU A 1 430 ? 0.266 -1.031 -21.709 1.00 75.06 430 GLU A N 1
ATOM 3459 C CA . GLU A 1 430 ? -0.393 -2.249 -21.210 1.00 75.06 430 GLU A CA 1
ATOM 3460 C C . GLU A 1 430 ? -1.346 -1.948 -20.043 1.00 75.06 430 GLU A C 1
ATOM 3462 O O . GLU A 1 430 ? -2.414 -2.549 -19.942 1.00 75.06 430 GLU A O 1
ATOM 3467 N N . ALA A 1 431 ? -1.018 -0.946 -19.223 1.00 68.62 431 ALA A N 1
ATOM 3468 C CA . ALA A 1 431 ? -1.900 -0.409 -18.186 1.00 68.62 431 ALA A CA 1
ATOM 3469 C C . ALA A 1 431 ? -3.055 0.470 -18.726 1.00 68.62 431 ALA A C 1
ATOM 3471 O O . ALA A 1 431 ? -3.816 1.037 -17.942 1.00 68.62 431 ALA A O 1
ATOM 3472 N N . GLY A 1 432 ? -3.200 0.622 -20.049 1.00 75.12 432 GLY A N 1
ATOM 3473 C CA . GLY A 1 432 ? -4.287 1.379 -20.685 1.00 75.12 432 GLY A CA 1
ATOM 3474 C C . GLY A 1 432 ? -4.082 2.898 -20.734 1.00 75.12 432 GLY A C 1
ATOM 3475 O O . GLY A 1 432 ? -5.005 3.643 -21.063 1.00 75.12 432 GLY A O 1
ATOM 3476 N N . HIS A 1 433 ? -2.884 3.402 -20.432 1.00 79.12 433 HIS A N 1
ATOM 3477 C CA . HIS A 1 433 ? -2.587 4.837 -20.368 1.00 79.12 433 HIS A CA 1
ATOM 3478 C C . HIS A 1 433 ? -1.838 5.334 -21.610 1.00 79.12 433 HIS A C 1
ATOM 3480 O O . HIS A 1 433 ? -0.754 5.917 -21.528 1.00 79.12 433 HIS A O 1
ATOM 3486 N N . LEU A 1 434 ? -2.447 5.139 -22.781 1.00 85.44 434 LEU A N 1
ATOM 3487 C CA . LEU A 1 434 ? -1.804 5.377 -24.075 1.00 85.44 434 LEU A CA 1
ATOM 3488 C C . LEU A 1 434 ? -1.192 6.782 -24.209 1.00 85.44 434 LEU A C 1
ATOM 3490 O O . LEU A 1 434 ? -0.046 6.910 -24.622 1.00 85.44 434 LEU A O 1
ATOM 3494 N N . LYS A 1 435 ? -1.899 7.840 -23.789 1.00 89.06 435 LYS A N 1
ATOM 3495 C CA . LYS A 1 435 ? -1.392 9.223 -23.874 1.00 89.06 435 LYS A CA 1
ATOM 3496 C C . LYS A 1 435 ? -0.046 9.407 -23.159 1.00 89.06 435 LYS A C 1
ATOM 3498 O O . LYS A 1 435 ? 0.852 10.054 -23.694 1.00 89.06 435 LYS A O 1
ATOM 3503 N N . THR A 1 436 ? 0.100 8.835 -21.966 1.00 84.88 436 THR A N 1
ATOM 3504 C CA . THR A 1 436 ? 1.341 8.910 -21.181 1.00 84.88 436 THR A CA 1
ATOM 3505 C C . THR A 1 436 ? 2.447 8.082 -21.831 1.00 84.88 436 THR A C 1
ATOM 3507 O O . THR A 1 436 ? 3.582 8.544 -21.913 1.00 84.88 436 THR A O 1
ATOM 3510 N N . SER A 1 437 ? 2.111 6.904 -22.366 1.00 88.25 437 SER A N 1
ATOM 3511 C CA . SER A 1 437 ? 3.051 6.072 -23.126 1.00 88.25 437 SER A CA 1
ATOM 3512 C C . SER A 1 437 ? 3.623 6.830 -24.331 1.00 88.25 437 SER A C 1
ATOM 3514 O O . SER A 1 437 ? 4.840 6.923 -24.487 1.00 88.25 437 SER A O 1
ATOM 3516 N N . LEU A 1 438 ? 2.767 7.470 -25.134 1.00 92.75 438 LEU A N 1
ATOM 3517 C CA . LEU A 1 438 ? 3.190 8.232 -26.314 1.00 92.75 438 LEU A CA 1
ATOM 3518 C C . LEU A 1 438 ? 4.049 9.454 -25.957 1.00 92.75 438 LEU A C 1
ATOM 3520 O O . LEU A 1 438 ? 4.977 9.789 -26.694 1.00 92.75 438 LEU A O 1
ATOM 3524 N N . ALA A 1 439 ? 3.798 10.093 -24.810 1.00 92.00 439 ALA A N 1
ATOM 3525 C CA . ALA A 1 439 ? 4.650 11.173 -24.315 1.00 92.00 439 ALA A CA 1
ATOM 3526 C C . ALA A 1 439 ? 6.088 10.694 -24.033 1.00 92.00 439 ALA A C 1
ATOM 3528 O O . ALA A 1 439 ? 7.038 11.407 -24.360 1.00 92.00 439 ALA A O 1
ATOM 3529 N N . MET A 1 440 ? 6.256 9.474 -23.510 1.00 89.88 440 MET A N 1
ATOM 3530 C CA . MET A 1 440 ? 7.575 8.861 -23.293 1.00 89.88 440 MET A CA 1
ATOM 3531 C C . MET A 1 440 ? 8.270 8.516 -24.612 1.00 89.88 440 MET A C 1
ATOM 3533 O O . MET A 1 440 ? 9.468 8.745 -24.760 1.00 89.88 440 MET A O 1
ATOM 3537 N N . VAL A 1 441 ? 7.520 8.026 -25.606 1.00 95.00 441 VAL A N 1
ATOM 3538 C CA . VAL A 1 441 ? 8.052 7.780 -26.959 1.00 95.00 441 VAL A CA 1
ATOM 3539 C C . VAL A 1 441 ? 8.537 9.086 -27.594 1.00 95.00 441 VAL A C 1
ATOM 3541 O O . VAL A 1 441 ? 9.590 9.115 -28.230 1.00 95.00 441 VAL A O 1
ATOM 3544 N N . ALA A 1 442 ? 7.802 10.184 -27.402 1.00 95.31 442 ALA A N 1
ATOM 3545 C CA . ALA A 1 442 ? 8.207 11.505 -27.875 1.00 95.31 442 ALA A CA 1
ATOM 3546 C C . ALA A 1 442 ? 9.460 12.030 -27.153 1.00 95.31 442 ALA A C 1
ATOM 3548 O O . ALA A 1 442 ? 10.328 12.628 -27.787 1.00 95.31 442 ALA A O 1
ATOM 3549 N N . GLU A 1 443 ? 9.578 11.797 -25.844 1.00 93.06 443 GLU A N 1
ATOM 3550 C CA . GLU A 1 443 ? 10.780 12.131 -25.074 1.00 93.06 443 GLU A CA 1
ATOM 3551 C C . GLU A 1 443 ? 12.006 11.340 -25.537 1.00 93.06 443 GLU A C 1
ATOM 3553 O O . GLU A 1 443 ? 13.064 11.928 -25.755 1.00 93.06 443 GLU A O 1
ATOM 3558 N N . LEU A 1 444 ? 11.846 10.042 -25.794 1.00 94.44 444 LEU A N 1
ATOM 3559 C CA . LEU A 1 444 ? 12.906 9.211 -26.355 1.00 94.44 444 LEU A CA 1
ATOM 3560 C C . LEU A 1 444 ? 13.318 9.666 -27.762 1.00 94.44 444 LEU A C 1
ATOM 3562 O O . LEU A 1 444 ? 14.502 9.637 -28.092 1.00 94.44 444 LEU A O 1
ATOM 3566 N N . GLY A 1 445 ? 12.368 10.153 -28.565 1.00 96.06 445 GLY A N 1
ATOM 3567 C CA . GLY A 1 445 ? 12.661 10.796 -29.846 1.00 96.06 445 GLY A CA 1
ATOM 3568 C C . GLY A 1 445 ? 13.602 11.992 -29.683 1.00 96.06 445 GLY A C 1
ATOM 3569 O O . GLY A 1 445 ? 14.673 12.007 -30.288 1.00 96.06 445 GLY A O 1
ATOM 3570 N N . ARG A 1 446 ? 13.271 12.926 -28.778 1.00 95.06 446 ARG A N 1
ATOM 3571 C CA . ARG A 1 446 ? 14.129 14.087 -28.459 1.00 95.06 446 ARG A CA 1
ATOM 3572 C C . ARG A 1 446 ? 15.515 13.679 -27.947 1.00 95.06 446 ARG A C 1
ATOM 3574 O O . ARG A 1 446 ? 16.516 14.311 -28.280 1.00 95.06 446 ARG A O 1
ATOM 3581 N N . LEU A 1 447 ? 15.596 12.618 -27.144 1.00 92.69 447 LEU A N 1
ATOM 3582 C CA . LEU A 1 447 ? 16.877 12.083 -26.676 1.00 92.69 447 LEU A CA 1
ATOM 3583 C C . LEU A 1 447 ? 17.709 11.504 -27.833 1.00 92.69 447 LEU A C 1
ATOM 3585 O O . LEU A 1 447 ? 18.911 11.739 -27.900 1.00 92.69 447 LEU A O 1
ATOM 3589 N N . SER A 1 448 ? 17.073 10.796 -28.771 1.00 94.56 448 SER A N 1
ATOM 3590 C CA . SER A 1 448 ? 17.749 10.195 -29.932 1.00 94.56 448 SER A CA 1
ATOM 3591 C C . SER A 1 448 ? 18.298 11.219 -30.932 1.00 94.56 448 SER A C 1
ATOM 3593 O O . SER A 1 448 ? 19.260 10.926 -31.646 1.00 94.56 448 SER A O 1
ATOM 3595 N N . GLU A 1 449 ? 17.691 12.408 -30.973 1.00 92.94 449 GLU A N 1
ATOM 3596 C CA . GLU A 1 449 ? 18.125 13.548 -31.785 1.00 92.94 449 GLU A CA 1
ATOM 3597 C C . GLU A 1 449 ? 19.274 14.316 -31.124 1.00 92.94 449 GLU A C 1
ATOM 3599 O O . GLU A 1 449 ? 20.161 14.803 -31.820 1.00 92.94 449 GLU A O 1
ATOM 3604 N N . SER A 1 450 ? 19.272 14.416 -29.790 1.00 89.19 450 SER A N 1
ATOM 3605 C CA . SER A 1 450 ? 20.274 15.187 -29.042 1.00 89.19 450 SER A CA 1
ATOM 3606 C C . SER A 1 450 ? 21.573 14.429 -28.763 1.00 89.19 450 SER A C 1
ATOM 3608 O O . SER A 1 450 ? 22.577 15.051 -28.421 1.00 89.19 450 SER A O 1
ATOM 3610 N N . VAL A 1 451 ? 21.576 13.101 -28.905 1.00 88.06 451 VAL A N 1
ATOM 3611 C CA . VAL A 1 451 ? 22.725 12.245 -28.592 1.00 88.06 451 VAL A CA 1
ATOM 3612 C C . VAL A 1 451 ? 23.014 11.325 -29.773 1.00 88.06 451 VAL A C 1
ATOM 3614 O O . VAL A 1 451 ? 22.162 10.525 -30.176 1.00 88.06 451 VAL A O 1
ATOM 3617 N N . ASP A 1 452 ? 24.230 11.401 -30.325 1.00 88.75 452 ASP A N 1
ATOM 3618 C CA . ASP A 1 452 ? 24.596 10.594 -31.491 1.00 88.75 452 ASP A CA 1
ATOM 3619 C C . ASP A 1 452 ? 25.033 9.157 -31.159 1.00 88.75 452 ASP A C 1
ATOM 3621 O O . ASP A 1 452 ? 26.074 8.684 -31.590 1.00 88.75 452 ASP A O 1
ATOM 3625 N N . GLU A 1 453 ? 24.206 8.443 -30.394 1.00 91.06 453 GLU A N 1
ATOM 3626 C CA . GLU A 1 453 ? 24.464 7.053 -30.006 1.00 91.06 453 GLU A CA 1
ATOM 3627 C C . GLU A 1 453 ? 23.523 6.108 -30.761 1.00 91.06 453 GLU A C 1
ATOM 3629 O O . GLU A 1 453 ? 22.297 6.284 -30.761 1.00 91.06 453 GLU A O 1
ATOM 3634 N N . LEU A 1 454 ? 24.084 5.084 -31.414 1.00 91.88 454 LEU A N 1
ATOM 3635 C CA . LEU A 1 454 ? 23.304 4.080 -32.155 1.00 91.88 454 LEU A CA 1
ATOM 3636 C C . LEU A 1 454 ? 22.367 3.291 -31.238 1.00 91.88 454 LEU A C 1
ATOM 3638 O O . LEU A 1 454 ? 21.277 2.893 -31.657 1.00 91.88 454 LEU A O 1
ATOM 3642 N N . GLU A 1 455 ? 22.771 3.099 -29.984 1.00 90.69 455 GLU A N 1
ATOM 3643 C CA . GLU A 1 455 ? 21.993 2.343 -29.013 1.00 90.69 455 GLU A CA 1
ATOM 3644 C C . GLU A 1 455 ? 20.679 3.053 -28.665 1.00 90.69 455 GLU A C 1
ATOM 3646 O O . GLU A 1 455 ? 19.609 2.447 -28.741 1.00 90.69 455 GLU A O 1
ATOM 3651 N N . ILE A 1 456 ? 20.734 4.367 -28.423 1.00 93.50 456 ILE A N 1
ATOM 3652 C CA . ILE A 1 456 ? 19.557 5.207 -28.150 1.00 93.50 456 ILE A CA 1
ATOM 3653 C C . ILE A 1 456 ? 18.611 5.219 -29.357 1.00 93.50 456 ILE A C 1
ATOM 3655 O O . ILE A 1 456 ? 17.398 5.061 -29.205 1.00 93.50 456 ILE A O 1
ATOM 3659 N N . LYS A 1 457 ? 19.152 5.343 -30.575 1.00 95.69 457 LYS A N 1
ATOM 3660 C CA . LYS A 1 457 ? 18.361 5.287 -31.819 1.00 95.69 457 LYS A CA 1
ATOM 3661 C C . LYS A 1 457 ? 17.657 3.941 -31.986 1.00 95.69 457 LYS A C 1
ATOM 3663 O O . LYS A 1 457 ? 16.502 3.887 -32.408 1.00 95.69 457 LYS A O 1
ATOM 3668 N N . GLY A 1 458 ? 18.332 2.855 -31.619 1.00 93.44 458 GLY A N 1
ATOM 3669 C CA . GLY A 1 458 ? 17.752 1.520 -31.590 1.00 93.44 458 GLY A CA 1
ATOM 3670 C C . GLY A 1 458 ? 16.594 1.387 -30.596 1.00 93.44 458 GLY A C 1
ATOM 3671 O O . GLY A 1 458 ? 15.561 0.807 -30.938 1.00 93.44 458 GLY A O 1
ATOM 3672 N N . GLU A 1 459 ? 16.723 1.955 -29.395 1.00 92.75 459 GLU A N 1
ATOM 3673 C CA . GLU A 1 459 ? 15.638 1.980 -28.404 1.00 92.75 459 GLU A CA 1
ATOM 3674 C C . GLU A 1 459 ? 14.453 2.846 -28.851 1.00 92.75 459 GLU A C 1
ATOM 3676 O O . GLU A 1 459 ? 13.290 2.470 -28.645 1.00 92.75 459 GLU A O 1
ATOM 3681 N N . TYR A 1 460 ? 14.722 3.959 -29.539 1.00 97.00 460 TYR A N 1
ATOM 3682 C CA . TYR A 1 460 ? 13.674 4.790 -30.125 1.00 97.00 460 TYR A CA 1
ATOM 3683 C C . TYR A 1 460 ? 12.892 4.038 -31.208 1.00 97.00 460 TYR A C 1
ATOM 3685 O O . TYR A 1 460 ? 11.661 3.995 -31.164 1.00 97.00 460 TYR A O 1
ATOM 3693 N N . ALA A 1 461 ? 13.589 3.345 -32.115 1.00 95.81 461 ALA A N 1
ATOM 3694 C CA . ALA A 1 461 ? 12.957 2.526 -33.148 1.00 95.81 461 ALA A CA 1
ATOM 3695 C C . ALA A 1 461 ? 12.043 1.437 -32.556 1.00 95.81 461 ALA A C 1
ATOM 3697 O O . ALA A 1 461 ? 10.909 1.254 -33.006 1.00 95.81 461 ALA A O 1
ATOM 3698 N N . ARG A 1 462 ? 12.496 0.742 -31.502 1.00 94.19 462 ARG A N 1
ATOM 3699 C CA . ARG A 1 462 ? 11.673 -0.252 -30.789 1.00 94.19 462 ARG A CA 1
ATOM 3700 C C . ARG A 1 462 ? 10.431 0.376 -30.162 1.00 94.19 462 ARG A C 1
ATOM 3702 O O . ARG A 1 462 ? 9.348 -0.196 -30.256 1.00 94.19 462 ARG A O 1
ATOM 3709 N N . SER A 1 463 ? 10.577 1.550 -29.555 1.00 93.69 463 SER A N 1
ATOM 3710 C CA . SER A 1 463 ? 9.461 2.269 -28.933 1.00 93.69 463 SER A CA 1
ATOM 3711 C C . SER A 1 463 ? 8.418 2.716 -29.956 1.00 93.69 463 SER A C 1
ATOM 3713 O O . SER A 1 463 ? 7.229 2.550 -29.708 1.00 93.69 463 SER A O 1
ATOM 3715 N N . LEU A 1 464 ? 8.837 3.187 -31.137 1.00 96.19 464 LEU A N 1
ATOM 3716 C CA . LEU A 1 464 ? 7.926 3.494 -32.248 1.00 96.19 464 LEU A CA 1
ATOM 3717 C C . LEU A 1 464 ? 7.155 2.249 -32.712 1.00 96.19 464 LEU A C 1
ATOM 3719 O O . LEU A 1 464 ? 5.938 2.302 -32.861 1.00 96.19 464 LEU A O 1
ATOM 3723 N N . SER A 1 465 ? 7.841 1.113 -32.883 1.00 92.56 465 SER A N 1
ATOM 3724 C CA . SER A 1 465 ? 7.199 -0.158 -33.255 1.00 92.56 465 SER A CA 1
ATOM 3725 C C . SER A 1 465 ? 6.152 -0.614 -32.229 1.00 92.56 465 SER A C 1
ATOM 3727 O O . SER A 1 465 ? 5.076 -1.098 -32.595 1.00 92.56 465 SER A O 1
ATOM 3729 N N . ASN A 1 466 ? 6.451 -0.461 -30.939 1.00 89.56 466 ASN A N 1
ATOM 3730 C CA . ASN A 1 466 ? 5.522 -0.809 -29.866 1.00 89.56 466 ASN A CA 1
ATOM 3731 C C . ASN A 1 466 ? 4.340 0.165 -29.805 1.00 89.56 466 ASN A C 1
ATOM 3733 O O . ASN A 1 466 ? 3.202 -0.281 -29.705 1.00 89.56 466 ASN A O 1
ATOM 3737 N N . ALA A 1 467 ? 4.587 1.471 -29.950 1.00 91.81 467 ALA A N 1
ATOM 3738 C CA . ALA A 1 467 ? 3.542 2.491 -29.998 1.00 91.81 467 ALA A CA 1
ATOM 3739 C C . ALA A 1 467 ? 2.545 2.236 -31.134 1.00 91.81 467 ALA A C 1
ATOM 3741 O O . ALA A 1 467 ? 1.341 2.254 -30.897 1.00 91.81 467 ALA A O 1
ATOM 3742 N N . ILE A 1 468 ? 3.044 1.918 -32.337 1.00 91.62 468 ILE A N 1
ATOM 3743 C CA . ILE A 1 468 ? 2.218 1.506 -33.481 1.00 91.62 468 ILE A CA 1
ATOM 3744 C C . ILE A 1 468 ? 1.323 0.337 -33.075 1.00 91.62 468 ILE A C 1
ATOM 3746 O O . ILE A 1 468 ? 0.111 0.413 -33.233 1.00 91.62 468 ILE A O 1
ATOM 3750 N N . THR A 1 469 ? 1.901 -0.712 -32.485 1.00 88.75 469 THR A N 1
ATOM 3751 C CA . THR A 1 469 ? 1.155 -1.910 -32.069 1.00 88.75 469 THR A CA 1
ATOM 3752 C C . THR A 1 469 ? 0.048 -1.583 -31.060 1.00 88.75 469 THR A C 1
ATOM 3754 O O . THR A 1 469 ? -1.074 -2.059 -31.220 1.00 88.75 469 THR A O 1
ATOM 3757 N N . SER A 1 470 ? 0.327 -0.730 -30.072 1.00 86.12 470 SER A N 1
ATOM 3758 C CA . SER A 1 470 ? -0.655 -0.282 -29.071 1.00 86.12 470 SER A CA 1
ATOM 3759 C C . SER A 1 470 ? -1.735 0.649 -29.636 1.00 86.12 470 SER A C 1
ATOM 3761 O O . SER A 1 470 ? -2.808 0.785 -29.048 1.00 86.12 470 SER A O 1
ATOM 3763 N N . LEU A 1 471 ? -1.463 1.313 -30.758 1.00 89.06 471 LEU A N 1
ATOM 3764 C CA . LEU A 1 471 ? -2.383 2.233 -31.423 1.00 89.06 471 LEU A CA 1
ATOM 3765 C C . LEU A 1 471 ? -3.328 1.525 -32.405 1.00 89.06 471 LEU A C 1
ATOM 3767 O O . LEU A 1 471 ? -4.460 1.978 -32.566 1.00 89.06 471 LEU A O 1
ATOM 3771 N N . LEU A 1 472 ? -2.909 0.403 -33.007 1.00 87.00 472 LEU A N 1
ATOM 3772 C CA . LEU A 1 472 ? -3.680 -0.336 -34.024 1.00 87.00 472 LEU A CA 1
ATOM 3773 C C . LEU A 1 472 ? -5.172 -0.544 -33.697 1.00 87.00 472 LEU A C 1
ATOM 3775 O O . LEU A 1 472 ? -5.981 -0.373 -34.603 1.00 87.00 472 LEU A O 1
ATOM 3779 N N . PRO A 1 473 ? -5.588 -0.891 -32.461 1.00 82.50 473 PRO A N 1
ATOM 3780 C CA . PRO A 1 473 ? -7.003 -1.149 -32.183 1.00 82.50 473 PRO A CA 1
ATOM 3781 C C . PRO A 1 473 ? -7.885 0.107 -32.132 1.00 82.50 473 PRO A C 1
ATOM 3783 O O . PRO A 1 473 ? -9.105 -0.018 -32.080 1.00 82.50 473 PRO A O 1
ATOM 3786 N N . GLN A 1 474 ? -7.292 1.300 -32.048 1.00 83.12 474 GLN A N 1
ATOM 3787 C CA . GLN A 1 474 ? -7.965 2.479 -31.498 1.00 83.12 474 GLN A CA 1
ATOM 3788 C C . GLN A 1 474 ? -7.601 3.802 -32.187 1.00 83.12 474 GLN A C 1
ATOM 3790 O O . GLN A 1 474 ? -7.935 4.861 -31.659 1.00 83.12 474 GLN A O 1
ATOM 3795 N N . THR A 1 475 ? -6.939 3.771 -33.353 1.00 82.44 475 THR A N 1
ATOM 3796 C CA . THR A 1 475 ? -6.611 4.998 -34.096 1.00 82.44 475 THR A CA 1
ATOM 3797 C C . THR A 1 475 ? -6.752 4.901 -35.626 1.00 82.44 475 THR A C 1
ATOM 3799 O O . THR A 1 475 ? -6.918 3.825 -36.209 1.00 82.44 475 THR A O 1
ATOM 3802 N N . SER A 1 476 ? -6.695 6.065 -36.280 1.00 83.94 476 SER A N 1
ATOM 3803 C CA . SER A 1 476 ? -6.719 6.248 -37.726 1.00 83.94 476 SER A CA 1
ATOM 3804 C C . SER A 1 476 ? -5.386 5.877 -38.392 1.00 83.94 476 SER A C 1
ATOM 3806 O O . SER A 1 476 ? -4.312 5.905 -37.790 1.00 83.94 476 SER A O 1
ATOM 3808 N N . GLN A 1 477 ? -5.448 5.569 -39.691 1.00 86.19 477 GLN A N 1
ATOM 3809 C CA . GLN A 1 477 ? -4.259 5.359 -40.529 1.00 86.19 477 GLN A CA 1
ATOM 3810 C C . GLN A 1 477 ? -3.310 6.568 -40.482 1.00 86.19 477 GLN A C 1
ATOM 3812 O O . GLN A 1 477 ? -2.099 6.385 -40.440 1.00 86.19 477 GLN A O 1
ATOM 3817 N N . GLU A 1 478 ? -3.852 7.787 -40.464 1.00 86.06 478 GLU A N 1
ATOM 3818 C CA . GLU A 1 478 ? -3.071 9.030 -40.463 1.00 86.06 478 GLU A CA 1
ATOM 3819 C C . GLU A 1 478 ? -2.189 9.153 -39.218 1.00 86.06 478 GLU A C 1
ATOM 3821 O O . GLU A 1 478 ? -1.030 9.551 -39.323 1.00 86.06 478 GLU A O 1
ATOM 3826 N N . GLU A 1 479 ? -2.699 8.766 -38.045 1.00 86.56 479 GLU A N 1
ATOM 3827 C CA . GLU A 1 479 ? -1.903 8.802 -36.819 1.00 86.56 479 GLU A CA 1
ATOM 3828 C C . GLU A 1 479 ? -0.795 7.739 -36.844 1.00 86.56 479 GLU A C 1
ATOM 3830 O O . GLU A 1 479 ? 0.352 8.035 -36.506 1.00 86.56 479 GLU A O 1
ATOM 3835 N N . LEU A 1 480 ? -1.093 6.521 -37.311 1.00 90.50 480 LEU A N 1
ATOM 3836 C CA . LEU A 1 480 ? -0.093 5.453 -37.447 1.00 90.50 480 LEU A CA 1
ATOM 3837 C C . LEU A 1 480 ? 1.007 5.805 -38.454 1.00 90.50 480 LEU A C 1
ATOM 3839 O O . LEU A 1 480 ? 2.178 5.505 -38.203 1.00 90.50 480 LEU A O 1
ATOM 3843 N N . ASP A 1 481 ? 0.652 6.471 -39.555 1.00 90.56 481 ASP A N 1
ATOM 3844 C CA . ASP A 1 481 ? 1.593 6.911 -40.587 1.00 90.56 481 ASP A CA 1
ATOM 3845 C C . ASP A 1 481 ? 2.663 7.848 -40.004 1.00 90.56 481 ASP A C 1
ATOM 3847 O O . ASP A 1 481 ? 3.832 7.734 -40.372 1.00 90.56 481 ASP A O 1
ATOM 3851 N N . ILE A 1 482 ? 2.318 8.709 -39.037 1.00 92.44 482 ILE A N 1
ATOM 3852 C CA . ILE A 1 482 ? 3.284 9.601 -38.369 1.00 92.44 482 ILE A CA 1
ATOM 3853 C C . ILE A 1 482 ? 4.366 8.793 -37.639 1.00 92.44 482 ILE A C 1
ATOM 3855 O O . ILE A 1 482 ? 5.557 9.102 -37.745 1.00 92.44 482 ILE A O 1
ATOM 3859 N N . TYR A 1 483 ? 3.983 7.757 -36.887 1.00 94.38 483 TYR A N 1
ATOM 3860 C CA . TYR A 1 483 ? 4.944 6.913 -36.168 1.00 94.38 483 TYR A CA 1
ATOM 3861 C C . TYR A 1 483 ? 5.747 6.031 -37.127 1.00 94.38 483 TYR A C 1
ATOM 3863 O O . TYR A 1 483 ? 6.957 5.870 -36.946 1.00 94.38 483 TYR A O 1
ATOM 3871 N N . PHE A 1 484 ? 5.099 5.495 -38.165 1.00 94.50 484 PHE A N 1
ATOM 3872 C CA . PHE A 1 484 ? 5.759 4.649 -39.153 1.00 94.50 484 PHE A CA 1
ATOM 3873 C C . PHE A 1 484 ? 6.776 5.433 -39.992 1.00 94.50 484 PHE A C 1
ATOM 3875 O O . PHE A 1 484 ? 7.879 4.942 -40.204 1.00 94.50 484 PHE A O 1
ATOM 3882 N N . GLN A 1 485 ? 6.476 6.674 -40.390 1.00 94.94 485 GLN A N 1
ATOM 3883 C CA . GLN A 1 485 ? 7.417 7.548 -41.107 1.00 94.94 485 GLN A CA 1
ATOM 3884 C C . GLN A 1 485 ? 8.677 7.843 -40.288 1.00 94.94 485 GLN A C 1
ATOM 3886 O O . GLN A 1 485 ? 9.787 7.799 -40.819 1.00 94.94 485 GLN A O 1
ATOM 3891 N N . LYS A 1 486 ? 8.532 8.095 -38.981 1.00 95.81 486 LYS A N 1
ATOM 3892 C CA . LYS A 1 486 ? 9.684 8.278 -38.081 1.00 95.81 486 LYS A CA 1
ATOM 3893 C C . LYS A 1 486 ? 10.545 7.014 -38.009 1.00 95.81 486 LYS A C 1
ATOM 3895 O O . LYS A 1 486 ? 11.771 7.099 -38.044 1.00 95.81 486 LYS A O 1
ATOM 3900 N N . LEU A 1 487 ? 9.913 5.840 -37.950 1.00 95.81 487 LEU A N 1
ATOM 3901 C CA . LEU A 1 487 ? 10.606 4.551 -37.932 1.00 95.81 487 LEU A CA 1
ATOM 3902 C C . LEU A 1 487 ? 11.292 4.245 -39.274 1.00 95.81 487 LEU A C 1
ATOM 3904 O O . LEU A 1 487 ? 12.419 3.754 -39.286 1.00 95.81 487 LEU A O 1
ATOM 3908 N N . ASP A 1 488 ? 10.649 4.576 -40.394 1.00 95.19 488 ASP A N 1
ATOM 3909 C CA . ASP A 1 488 ? 11.199 4.441 -41.746 1.00 95.19 488 ASP A CA 1
ATOM 3910 C C . ASP A 1 488 ? 12.421 5.347 -41.951 1.00 95.19 488 ASP A C 1
ATOM 3912 O O . ASP A 1 488 ? 13.442 4.898 -42.467 1.00 95.19 488 ASP A O 1
ATOM 3916 N N . ALA A 1 489 ? 12.379 6.585 -41.449 1.00 95.19 489 ALA A N 1
ATOM 3917 C CA . ALA A 1 489 ? 13.523 7.493 -41.480 1.00 95.19 489 ALA A CA 1
ATOM 3918 C C . ALA A 1 489 ? 14.741 6.929 -40.722 1.00 95.19 489 ALA A C 1
ATOM 3920 O O . ALA A 1 489 ? 15.866 7.003 -41.222 1.00 95.19 489 ALA A O 1
ATOM 3921 N N . LEU A 1 490 ? 14.531 6.318 -39.547 1.00 95.06 490 LEU A N 1
ATOM 3922 C CA . LEU A 1 490 ? 15.600 5.627 -38.813 1.00 95.06 490 LEU A CA 1
ATOM 3923 C C . LEU A 1 490 ? 16.129 4.419 -39.592 1.00 95.06 490 LEU A C 1
ATOM 3925 O O . LEU A 1 490 ? 17.341 4.236 -39.681 1.00 95.06 490 LEU A O 1
ATOM 3929 N N . TYR A 1 491 ? 15.234 3.617 -40.171 1.00 95.38 491 TYR A N 1
ATOM 3930 C CA . TYR A 1 491 ? 15.586 2.424 -40.939 1.00 95.38 491 TYR A CA 1
ATOM 3931 C C . TYR A 1 491 ? 16.413 2.743 -42.191 1.00 95.38 491 TYR A C 1
ATOM 3933 O O . TYR A 1 491 ? 17.401 2.062 -42.452 1.00 95.38 491 TYR A O 1
ATOM 3941 N N . ARG A 1 492 ? 16.057 3.799 -42.934 1.00 94.31 492 ARG A N 1
ATOM 3942 C CA . ARG A 1 492 ? 16.806 4.239 -44.125 1.00 94.31 492 ARG A CA 1
ATOM 3943 C C . ARG A 1 492 ? 18.181 4.812 -43.784 1.00 94.31 492 ARG A C 1
ATOM 3945 O O . ARG A 1 492 ? 19.083 4.743 -44.611 1.00 94.31 492 ARG A O 1
ATOM 3952 N N . ARG A 1 493 ? 18.331 5.416 -42.601 1.00 94.94 493 ARG A N 1
ATOM 3953 C CA . ARG A 1 493 ? 19.560 6.116 -42.201 1.00 94.94 493 ARG A CA 1
ATOM 3954 C C . ARG A 1 493 ? 20.565 5.225 -41.472 1.00 94.94 493 ARG A C 1
ATOM 3956 O O . ARG A 1 493 ? 21.760 5.485 -41.570 1.00 94.94 493 ARG A O 1
ATOM 3963 N N . TYR A 1 494 ? 20.107 4.212 -40.734 1.00 92.75 494 TYR A N 1
ATOM 3964 C CA . TYR A 1 494 ? 20.963 3.417 -39.851 1.00 92.75 494 TYR A CA 1
ATOM 3965 C C . TYR A 1 494 ? 20.785 1.912 -40.076 1.00 92.75 494 TYR A C 1
ATOM 3967 O O . TYR A 1 494 ? 19.719 1.342 -39.836 1.00 92.75 494 TYR A O 1
ATOM 3975 N N . GLU A 1 495 ? 21.868 1.231 -40.446 1.00 84.62 495 GLU A N 1
ATOM 3976 C CA . GLU A 1 495 ? 21.869 -0.212 -40.689 1.00 84.62 495 GLU A CA 1
ATOM 3977 C C . GLU A 1 495 ? 22.203 -1.019 -39.426 1.00 84.62 495 GLU A C 1
ATOM 3979 O O . GLU A 1 495 ? 23.269 -1.618 -39.312 1.00 84.62 495 GLU A O 1
ATOM 3984 N N . THR A 1 496 ? 21.277 -1.081 -38.463 1.00 90.62 496 THR A N 1
ATOM 3985 C CA . THR A 1 496 ? 21.445 -1.939 -37.273 1.00 90.62 496 THR A CA 1
ATOM 3986 C C . THR A 1 496 ? 20.416 -3.076 -37.232 1.00 90.62 496 THR A C 1
ATOM 3988 O O . THR A 1 496 ? 19.262 -2.884 -37.641 1.00 90.62 496 THR A O 1
ATOM 3991 N N . PRO A 1 497 ? 20.770 -4.269 -36.705 1.00 88.81 497 PRO A N 1
ATOM 3992 C CA . PRO A 1 497 ? 19.814 -5.366 -36.529 1.00 88.81 497 PRO A CA 1
ATOM 3993 C C . PRO A 1 497 ? 18.597 -4.968 -35.683 1.00 88.81 497 PRO A C 1
ATOM 3995 O O . PRO A 1 497 ? 17.474 -5.361 -35.993 1.00 88.81 497 PRO A O 1
ATOM 3998 N N . LYS A 1 498 ? 18.810 -4.140 -34.649 1.00 86.50 498 LYS A N 1
ATOM 3999 C CA . LYS A 1 498 ? 17.766 -3.668 -33.727 1.00 86.50 498 LYS A CA 1
ATOM 4000 C C . LYS A 1 498 ? 16.719 -2.802 -34.446 1.00 86.50 498 LYS A C 1
ATOM 4002 O O . LYS A 1 498 ? 15.525 -3.062 -34.308 1.00 86.50 498 LYS A O 1
ATOM 4007 N N . ILE A 1 499 ? 17.152 -1.831 -35.258 1.00 92.38 499 ILE A N 1
ATOM 4008 C CA . ILE A 1 499 ? 16.251 -0.954 -36.032 1.00 92.38 499 ILE A CA 1
ATOM 4009 C C . ILE A 1 499 ? 15.542 -1.747 -37.134 1.00 92.38 499 ILE A C 1
ATOM 4011 O O . ILE A 1 499 ? 14.329 -1.626 -37.303 1.00 92.38 499 ILE A O 1
ATOM 4015 N N . ARG A 1 500 ? 16.273 -2.622 -37.837 1.00 91.31 500 ARG A N 1
ATOM 4016 C CA . ARG A 1 500 ? 15.705 -3.501 -38.869 1.00 91.31 500 ARG A CA 1
ATOM 4017 C C . ARG A 1 500 ? 14.596 -4.389 -38.306 1.00 91.31 500 ARG A C 1
ATOM 4019 O O . ARG A 1 500 ? 13.537 -4.488 -38.917 1.00 91.31 500 ARG A O 1
ATOM 4026 N N . ALA A 1 501 ? 14.815 -5.004 -37.144 1.00 87.69 501 ALA A N 1
ATOM 4027 C CA . ALA A 1 501 ? 13.808 -5.830 -36.485 1.00 87.69 501 ALA A CA 1
ATOM 4028 C C . ALA A 1 501 ? 12.557 -5.017 -36.117 1.00 87.69 501 ALA A C 1
ATOM 4030 O O . ALA A 1 501 ? 11.449 -5.430 -36.454 1.00 87.69 501 ALA A O 1
ATOM 4031 N N . ALA A 1 502 ? 12.726 -3.844 -35.495 1.00 89.31 502 ALA A N 1
ATOM 4032 C CA . ALA A 1 502 ? 11.610 -2.966 -35.135 1.00 89.31 502 ALA A CA 1
ATOM 4033 C C . ALA A 1 502 ? 10.778 -2.550 -36.362 1.00 89.31 502 ALA A C 1
ATOM 4035 O O . ALA A 1 502 ? 9.553 -2.648 -36.342 1.00 89.31 502 ALA A O 1
ATOM 4036 N N . TYR A 1 503 ? 11.439 -2.170 -37.460 1.00 93.81 503 TYR A N 1
ATOM 4037 C CA . TYR A 1 503 ? 10.772 -1.827 -38.716 1.00 93.81 503 TYR A CA 1
ATOM 4038 C C . TYR A 1 503 ? 9.930 -2.986 -39.266 1.00 93.81 503 TYR A C 1
ATOM 4040 O O . TYR A 1 503 ? 8.757 -2.807 -39.597 1.00 93.81 503 TYR A O 1
ATOM 4048 N N . GLN A 1 504 ? 10.500 -4.195 -39.334 1.00 91.31 504 GLN A N 1
ATOM 4049 C CA . GLN A 1 504 ? 9.788 -5.363 -39.862 1.00 91.31 504 GLN A CA 1
ATOM 4050 C C . GLN A 1 504 ? 8.607 -5.780 -38.976 1.00 91.31 504 GLN A C 1
ATOM 4052 O O . GLN A 1 504 ? 7.560 -6.161 -39.507 1.00 91.31 504 GLN A O 1
ATOM 4057 N N . ILE A 1 505 ? 8.741 -5.679 -37.648 1.00 88.75 505 ILE A N 1
ATOM 4058 C CA . ILE A 1 505 ? 7.650 -5.956 -36.701 1.00 88.75 505 ILE A CA 1
ATOM 4059 C C . ILE A 1 505 ? 6.498 -4.972 -36.921 1.00 88.75 505 ILE A C 1
ATOM 4061 O O . ILE A 1 505 ? 5.370 -5.407 -37.152 1.00 88.75 505 ILE A O 1
ATOM 4065 N N . ALA A 1 506 ? 6.778 -3.665 -36.927 1.00 89.50 506 ALA A N 1
ATOM 4066 C CA . ALA A 1 506 ? 5.766 -2.635 -37.153 1.00 89.50 506 ALA A CA 1
ATOM 4067 C C . ALA A 1 506 ? 5.056 -2.819 -38.502 1.00 89.50 506 ALA A C 1
ATOM 4069 O O . ALA A 1 506 ? 3.826 -2.854 -38.559 1.00 89.50 506 ALA A O 1
ATOM 4070 N N . LYS A 1 507 ? 5.834 -3.029 -39.574 1.00 92.06 507 LYS A N 1
ATOM 4071 C CA . LYS A 1 507 ? 5.326 -3.291 -40.927 1.00 92.06 507 LYS A CA 1
ATOM 4072 C C . LYS A 1 507 ? 4.376 -4.489 -40.943 1.00 92.06 507 LYS A C 1
ATOM 4074 O O . LYS A 1 507 ? 3.273 -4.407 -41.477 1.00 92.06 507 LYS A O 1
ATOM 4079 N N . THR A 1 508 ? 4.793 -5.596 -40.333 1.00 89.00 508 THR A N 1
ATOM 4080 C CA . THR A 1 508 ? 3.999 -6.829 -40.266 1.00 89.00 508 THR A CA 1
ATOM 4081 C C . THR A 1 508 ? 2.704 -6.619 -39.484 1.00 89.00 508 THR A C 1
ATOM 4083 O O . THR A 1 508 ? 1.645 -7.051 -39.940 1.00 89.00 508 THR A O 1
ATOM 4086 N N . ASN A 1 509 ? 2.765 -5.941 -38.335 1.00 86.81 509 ASN A N 1
ATOM 4087 C CA . ASN A 1 509 ? 1.598 -5.691 -37.490 1.00 86.81 509 ASN A CA 1
ATOM 4088 C C . ASN A 1 509 ? 0.575 -4.779 -38.186 1.00 86.81 509 ASN A C 1
ATOM 4090 O O . ASN A 1 509 ? -0.611 -5.100 -38.185 1.00 86.81 509 ASN A O 1
ATOM 4094 N N . MET A 1 510 ? 1.023 -3.707 -38.849 1.00 88.75 510 MET A N 1
ATOM 4095 C CA . MET A 1 510 ? 0.146 -2.818 -39.622 1.00 88.75 510 MET A CA 1
ATOM 4096 C C . MET A 1 510 ? -0.540 -3.546 -40.783 1.00 88.75 510 MET A C 1
ATOM 4098 O O . MET A 1 510 ? -1.758 -3.451 -40.926 1.00 88.75 510 MET A O 1
ATOM 4102 N N . VAL A 1 511 ? 0.208 -4.331 -41.570 1.00 87.69 511 VAL A N 1
ATOM 4103 C CA . VAL A 1 511 ? -0.361 -5.115 -42.683 1.00 87.69 511 VAL A CA 1
ATOM 4104 C C . VAL A 1 511 ? -1.381 -6.137 -42.179 1.00 87.69 511 VAL A C 1
ATOM 4106 O O . VAL A 1 511 ? -2.461 -6.257 -42.753 1.00 87.69 511 VAL A O 1
ATOM 4109 N N . ARG A 1 512 ? -1.077 -6.851 -41.085 1.00 87.19 512 ARG A N 1
ATOM 4110 C CA . ARG A 1 512 ? -2.009 -7.815 -40.471 1.00 87.19 512 ARG A CA 1
ATOM 4111 C C . ARG A 1 512 ? -3.299 -7.163 -39.983 1.00 87.19 512 ARG A C 1
ATOM 4113 O O . ARG A 1 512 ? -4.349 -7.789 -40.060 1.00 87.19 512 ARG A O 1
ATOM 4120 N N . ALA A 1 513 ? -3.220 -5.925 -39.509 1.00 83.94 513 ALA A N 1
ATOM 4121 C CA . ALA A 1 513 ? -4.374 -5.144 -39.082 1.00 83.94 513 ALA A CA 1
ATOM 4122 C C . ALA A 1 513 ? -5.115 -4.449 -40.247 1.00 83.94 513 ALA A C 1
ATOM 4124 O O . ALA A 1 513 ? -6.063 -3.710 -40.007 1.00 83.94 513 ALA A O 1
ATOM 4125 N N . GLY A 1 514 ? -4.720 -4.690 -41.506 1.00 84.31 514 GLY A N 1
ATOM 4126 C CA . GLY A 1 514 ? -5.405 -4.173 -42.696 1.00 84.31 514 GLY A CA 1
ATOM 4127 C C . GLY A 1 514 ? -4.990 -2.762 -43.127 1.00 84.31 514 GLY A C 1
ATOM 4128 O O . GLY A 1 514 ? -5.587 -2.211 -44.053 1.00 84.31 514 GLY A O 1
ATOM 4129 N N . TYR A 1 515 ? -3.962 -2.182 -42.502 1.00 84.50 515 TYR A N 1
ATOM 4130 C CA . TYR A 1 515 ? -3.452 -0.855 -42.847 1.00 84.50 515 TYR A CA 1
ATOM 4131 C C . TYR A 1 515 ? -2.550 -0.918 -44.086 1.00 84.50 515 TYR A C 1
ATOM 4133 O O . TYR A 1 515 ? -1.773 -1.860 -44.278 1.00 84.50 515 TYR A O 1
ATOM 4141 N N . ARG A 1 516 ? -2.634 0.105 -44.945 1.00 81.44 516 ARG A N 1
ATOM 4142 C CA . ARG A 1 516 ? -1.795 0.210 -46.149 1.00 81.44 516 ARG A CA 1
ATOM 4143 C C . ARG A 1 516 ? -0.532 0.989 -45.820 1.00 81.44 516 ARG A C 1
ATOM 4145 O O . ARG A 1 516 ? -0.607 2.101 -45.317 1.00 81.44 516 ARG A O 1
ATOM 4152 N N . ILE A 1 517 ? 0.622 0.429 -46.157 1.00 75.44 517 ILE A N 1
ATOM 4153 C CA . ILE A 1 517 ? 1.908 1.106 -45.982 1.00 75.44 517 ILE A CA 1
ATOM 4154 C C . ILE A 1 517 ? 2.260 1.779 -47.302 1.00 75.44 517 ILE A C 1
ATOM 4156 O O . ILE A 1 517 ? 2.465 1.100 -48.308 1.00 75.44 517 ILE A O 1
ATOM 4160 N N . LYS A 1 518 ? 2.294 3.112 -47.303 1.00 67.69 518 LYS A N 1
ATOM 4161 C CA . LYS A 1 518 ? 2.793 3.894 -48.438 1.00 67.69 518 LYS A CA 1
ATOM 4162 C C . LYS A 1 518 ? 4.323 3.818 -48.415 1.00 67.69 518 LYS A C 1
ATOM 4164 O O . LYS A 1 518 ? 4.938 4.325 -47.483 1.00 67.69 518 LYS A O 1
ATOM 4169 N N . THR A 1 519 ? 4.900 3.101 -49.377 1.00 55.75 519 THR A N 1
ATOM 4170 C CA . THR A 1 519 ? 6.357 2.963 -49.573 1.00 55.75 519 THR A CA 1
ATOM 4171 C C . THR A 1 519 ? 6.999 4.219 -50.130 1.00 55.75 519 THR A C 1
ATOM 4173 O O . THR A 1 519 ? 6.372 4.794 -51.049 1.00 55.75 519 THR A O 1
#

Foldseek 3Di:
DDDPCVLVDPFPDWAWDPDPPAAATWIQTPVWKIKGKHAQDLLVQLLVVVQVVCVVLVQFAWAWSDWDADPPRIIITMTTDFAADPDLDLLNLLQVLQNLLSQQPDDCVVSVVSVAAADELLVLLVVLLVLCVVQPDPLLNVLSVVLSVCCVQQPPLCQLLFDKGKDLQQLASRQWGDDPNHTYGYRSSRIHTYGPCLSVLLHLLNVCLVPVCCLQDSSVLSNLQSNCQRNVGFPSVLLCSLSSNLSSLSSVLSVCSPPPVPVVSNVSSSVSSNVSVVCVLVSSLRSCVSHVVPLPLDPDDDGDDPPCVVVVVVVLCVVPPDNQPDLLSVLVSLLVQLVVCLVVLNLSSNSVSLVVLVVSCVVPVDPSSLLSNLLSLLVVLLSCLSRVSVSNNVVSVVVLVVSCVVPVPDPSSLLSLLSSLLSNLLSCLVVVNLVVSVVSLVVLVVSCVVDVDPSSLLSSLLSLLSNLLSCLVPDDLVVNLVSLVSLVVSVVPDDDPSSVVSNVSSVVSCVVSVHDDDD

Secondary structure (DSSP, 8-state):
----GGGT---S-EEEE--TT-SSEEEEETTTEEEEEEE--HHHHHHHHHHHHHHHTT-----EEEEEEETTTEEEEEEE--EE-----HHHHHHHHHHHHHHHHS-HHHHHHTTPPB--HHHHHHHHHHHHHHH--HHHHHHHHHHHHHHHHHTGGGGGGSPEEEE-S---GGGEEEETTEEEE--GGG-EEEETTHHHHHHHHHHHHH-TTTTTSHHHHHHHHHHHHHH---HHHHHTHHHHHHHHHHHHHHHHHHHT--HHHHHHHHHHHHHHHHHHHHHHHHHHHHHTTT--S-S------HHHHHHHHHHHHHHS-S--SSHHHHHHHHHHHHHHHHHTT-HHHHHHHHHHHHHHHHHH--HHHHHHHHHHHHHHHHHHHHTT-HHHHHHHHHHHHHHHHT-TT-HHHHHHHHHHHHHHHHHHHHTT-HHHHHHHHHHHHHHHHHS--HHHHHHHHHHHHHHHHHHTTT--HHHHHHHHHHHHHHHHH---HHHHHHHHHHHHHHHHTT-----